Protein AF-0000000080124973 (afdb_homodimer)

Solvent-accessible surface area (backbone atoms only — not comparable to full-atom values): 34960 Å² total; per-residue (Å²): 141,75,89,73,82,77,79,80,78,80,78,78,74,68,79,72,89,61,60,47,79,43,67,54,13,38,18,32,80,72,22,31,42,44,60,36,49,63,37,54,52,50,90,71,57,39,58,49,42,56,53,18,68,73,46,59,52,83,78,16,58,47,25,19,36,25,42,26,41,36,36,40,40,48,46,96,86,68,47,76,34,29,37,33,33,34,33,9,56,41,36,68,59,31,42,63,52,48,26,51,73,66,67,41,62,48,45,54,25,38,37,40,44,46,62,51,58,33,27,38,62,22,55,83,58,47,46,52,33,38,76,85,42,82,76,70,76,48,81,52,36,41,32,36,29,35,63,70,31,45,56,51,45,40,49,48,37,46,78,52,60,61,76,77,69,54,90,86,54,71,83,68,97,62,48,54,60,39,82,39,77,46,59,90,33,59,84,54,60,48,72,57,84,87,42,56,35,26,33,30,45,21,24,44,62,90,88,35,78,25,41,24,37,36,36,62,89,93,45,39,33,38,42,35,72,60,66,67,43,73,43,67,67,40,47,35,48,68,25,36,88,54,60,31,70,43,60,32,36,36,35,49,40,49,70,82,34,91,59,33,48,58,62,29,41,50,39,37,58,46,51,63,38,93,59,36,62,30,36,29,30,38,29,61,18,63,66,80,79,52,58,80,88,51,61,64,69,64,56,64,68,70,73,53,55,78,64,55,66,69,76,35,34,98,57,63,29,66,41,44,69,57,65,139,83,83,81,80,78,80,77,88,73,81,79,74,68,79,72,90,62,60,48,78,42,66,54,15,38,18,31,81,73,24,32,43,44,59,37,48,63,36,54,52,51,91,68,55,39,57,51,44,56,53,18,68,73,47,60,52,85,77,17,56,48,25,19,34,24,44,25,42,35,36,40,40,48,46,97,87,68,46,78,34,29,38,34,35,34,34,10,55,42,36,69,60,31,42,62,53,49,25,52,72,67,69,41,62,48,45,55,26,37,38,40,42,46,62,50,57,34,27,38,62,20,56,85,58,47,47,51,32,37,75,86,40,83,76,69,75,48,78,50,36,42,30,37,28,35,62,71,31,46,56,51,45,41,49,49,37,46,79,54,60,61,77,77,68,55,89,86,53,69,84,70,97,61,48,55,61,38,82,39,78,45,60,87,31,59,86,53,59,48,71,57,83,86,42,54,36,26,32,29,46,21,24,45,61,90,88,35,78,25,42,24,37,35,35,61,87,92,46,38,34,38,43,34,71,60,68,69,44,74,43,68,67,40,48,35,48,67,24,39,88,55,59,30,72,43,59,30,37,37,36,50,40,53,67,71,64,81,57,32,43,59,58,29,43,51,41,37,58,48,50,63,38,93,66,36,59,32,28,31,29,42,30,60,15,70,64,80,81,54,55,81,89,48,60,62,68,66,57,61,68,68,66,58,56,72,59,64,53,63,79,67,31,85,65,33,44,63,42,42,74,60,66

InterPro domains:
  IPR001279 Metallo-beta-lactamase [PF12706] (82-254)
  IPR036866 Ribonuclease Z/Hydroxyacylglutathione hydrolase-like [G3DSA:3.60.15.10] (15-268)
  IPR036866 Ribonuclease Z/Hydroxyacylglutathione hydrolase-like [SSF56281] (21-257)

pLDDT: mean 71.99, std 25.57, range [18.59, 98.81]

Nearest PDB structures (foldseek):
  3qh8-assembly1_A  TM=7.943E-01  e=1.585E-16  Brucella abortus 2308
  2e7y-assembly1_A  TM=6.213E-01  e=3.300E-06  Thermotoga maritima
  1ww1-assembly1_A  TM=5.931E-01  e=1.424E-05  Thermotoga maritima MSB8
  8ewo-assembly2_B  TM=6.891E-01  e=3.383E-04  Pseudomonas aeruginosa PAO1
  1ww1-assembly1_B  TM=5.692E-01  e=1.628E-04  Thermotoga maritima MSB8

Organism: Aquilegia coerulea (NCBI:txid218851)

Sequence (646 aa):
MENGNCFESESKEKKDSSSSLLFLGTGCSSAVPNVLCLIQPSNPPCEVCTQSLSIPPEKNPNYRCNTSLLIDYRNDNGEHKYILIDVGKTFREQVLRWFTHHNIPQVDSIILTHEHADAVLGLDDIRAVQPFSPTNDIEPTQIYLTQFAMDSVAEKFPYLVQKKLKEGQEVRRVAQLDWNIIKNDFEELFVSSGLQFVPLPVMHGEDYVSLGFLFGSKSRIAYISDVSRFPSNTEHVISKTGGGQLDLLILDTLYKVSSFLLCLGCLISVLSVDTFTPIFYMLVQWYQRNNASMDRNSHNEYDLTYLSLEDAISRVYLVVVRNMENGNCFESESKEKKDSSSSLLFLGTGCSSAVPNVLCLIQPSNPPCEVCTQSLSIPPEKNPNYRCNTSLLIDYRNDNGEHKYILIDVGKTFREQVLRWFTHHNIPQVDSIILTHEHADAVLGLDDIRAVQPFSPTNDIEPTQIYLTQFAMDSVAEKFPYLVQKKLKEGQEVRRVAQLDWNIIKNDFEELFVSSGLQFVPLPVMHGEDYVSLGFLFGSKSRIAYISDVSRFPSNTEHVISKTGGGQLDLLILDTLYKVSSFLLCLGCLISVLSVDTFTPIFYMLVQWYQRNNASMDRNSHNEYDLTYLSLEDAISRVYLVVVRN

Foldseek 3Di:
DDDPPPPDDDDPPPLPLAKDKDWLFLADQCFPPNVCLVVPNDVVGQPLNVQCPVDDVLPHLSGGAQTKMWIFHQDPVSDTAIEIEFFAPCNVVSCVRPCVVSVPQAHQAYEYFAQDRRRYVRQFVNLVRHPDDPVVPDDAREYEDAPRNVVNNCVVCVVAVDPDDPPPHPPPSTHGYDYHHDDQAQVTWDDHPRWIWGWFWADAPDPDTTTWIWTDDVFTETAESGHDGHDPVSLQCQACNHVREHQAYEYEAEDPPVVVVVVVVSVCVRFVPPGHLHQYAYSYHHDDPPPPPPPSPPSPPPVLPCPPPPVCPVGHNHNPDRD/DDDPDPPDPDDPPPLPLAKDKDWLFLADQCFPPNVCLVVPNDVVGQPLNVQCPVDDVLPHLSGGAQTKMWIFHQDPVSDTAIEIEFFAPCNVVSCVRPCVVSVPQAHQAYEYFAQDRRRYVRQQVRLVRHPDDPVVPDDAREYEEAPRNVVNNCVVCVVAVDPDDPDPHPPPSTHGYDYHHDDQAQVTWDDHPRWIWGWAWADAPDPDTTTWIWTDDVFTETAESGHDGHDPVSLQCQACVHVREHQAYEYEAEDDPPCVVVVVVSVCVRVVPPPHLHQYAYSYHDDDPPPPPSPSPPSPCPVVDPPPPPPPDPRRNNHPDRD

Radius of gyration: 26.33 Å; Cα contacts (8 Å, |Δi|>4): 1347; chains: 2; bounding box: 60×75×75 Å

Secondary structure (DSSP, 8-state):
----------------SS-EEEEEE-B-TT-BS-HHHHHS--SSPPHHHHHTTTS-GGG-TT-B-B-EEEEEEE-TTS-EEEEEE---TTHHHHIIIIIHHHT-----EEE-S--SHHHHTTGGGGGGGSPP-TTS-PPPEEEEE-HHHHHHHHHH-HHHH-----TT-----S--EEEEE--S-TT--EEETTEEEEEEEEESSSS-EEEEEEE-SSS-EEEE-S-SB--HHHHHHHSTTTT---SEEEEEE-S-TTSHHHHHHHHHHHHTSTT---EEEEEE------SSS--TT-------S---HHHH-SS-EEEE---/----------------SS-EEEEEE-B-TT-BS-HHHHHS--SSPPHHHHHTTTS-GGG-TT-B-B-EEEEEEE-TTS-EEEEEE---TTHHHHIIIIIHHTT-----EEE-S--SHHHHTTGGGGGGGSPP-TTS-PPPEEEEE-HHHHHHHHHH-HHHH-----TT-----S--EEEEE--S-TT--EEETTEEEEEEEEESSSS-EEEEEEE-SSS-EEEE-S-SB--HHHHHHHSTTTT---SEEEEEE-S-TTTHHHHHHHHHHHHTSTT----EEEEE------SSS--TT-------S---TTTS-SS--EE----

Structure (mmCIF, N/CA/C/O backbone):
data_AF-0000000080124973-model_v1
#
loop_
_entity.id
_entity.type
_entity.pdbx_description
1 polymer 'Metallo-beta-lactamase domain-containing protein'
#
loop_
_atom_site.group_PDB
_atom_site.id
_atom_site.type_symbol
_atom_site.label_atom_id
_atom_site.label_alt_id
_atom_site.label_comp_id
_atom_site.label_asym_id
_atom_site.label_entity_id
_atom_site.label_seq_id
_atom_site.pdbx_PDB_ins_code
_atom_site.Cartn_x
_atom_site.Cartn_y
_atom_site.Cartn_z
_atom_site.occupancy
_atom_site.B_iso_or_equiv
_atom_site.auth_seq_id
_atom_site.auth_comp_id
_atom_site.auth_asym_id
_atom_site.auth_atom_id
_atom_site.pdbx_PDB_model_num
ATOM 1 N N . MET A 1 1 ? -28.266 -15.383 48.938 1 19.91 1 MET A N 1
ATOM 2 C CA . MET A 1 1 ? -28.969 -14.758 47.812 1 19.91 1 MET A CA 1
ATOM 3 C C . MET A 1 1 ? -28.109 -13.672 47.156 1 19.91 1 MET A C 1
ATOM 5 O O . MET A 1 1 ? -27.938 -13.664 45.938 1 19.91 1 MET A O 1
ATOM 9 N N . GLU A 1 2 ? -28.094 -12.281 47.562 1 18.59 2 GLU A N 1
ATOM 10 C CA . GLU A 1 2 ? -28.359 -11.086 46.75 1 18.59 2 GLU A CA 1
ATOM 11 C C . GLU A 1 2 ? -27.094 -10.594 46.062 1 18.59 2 GLU A C 1
ATOM 13 O O . GLU A 1 2 ? -27.141 -10.039 44.969 1 18.59 2 GLU A O 1
ATOM 18 N N . ASN A 1 3 ? -25.953 -10.344 46.656 1 22.38 3 ASN A N 1
ATOM 19 C CA . ASN A 1 3 ? -25.297 -9.047 46.531 1 22.38 3 ASN A CA 1
ATOM 20 C C . ASN A 1 3 ? -24.453 -8.984 45.25 1 22.38 3 ASN A C 1
ATOM 22 O O . ASN A 1 3 ? -23.328 -9.461 45.219 1 22.38 3 ASN A O 1
ATOM 26 N N . GLY A 1 4 ? -25.094 -9.258 44.031 1 23.28 4 GLY A N 1
ATOM 27 C CA . GLY A 1 4 ? -24.5 -9.383 42.719 1 23.28 4 GLY A CA 1
ATOM 28 C C . GLY A 1 4 ? -23.719 -8.148 42.281 1 23.28 4 GLY A C 1
ATOM 29 O O . GLY A 1 4 ? -24.312 -7.09 42.062 1 23.28 4 GLY A O 1
ATOM 30 N N . ASN A 1 5 ? -22.578 -7.789 42.812 1 24.44 5 ASN A N 1
ATOM 31 C CA . ASN A 1 5 ? -21.797 -6.57 42.625 1 24.44 5 ASN A CA 1
ATOM 32 C C . ASN A 1 5 ? -21.594 -6.27 41.125 1 24.44 5 ASN A C 1
ATOM 34 O O . ASN A 1 5 ? -21.047 -7.094 40.406 1 24.44 5 ASN A O 1
ATOM 38 N N . CYS A 1 6 ? -22.469 -5.379 40.438 1 24.09 6 CYS A N 1
ATOM 39 C CA . CYS A 1 6 ? -22.594 -4.746 39.125 1 24.09 6 CYS A CA 1
ATOM 40 C C . CYS A 1 6 ? -21.281 -4.09 38.719 1 24.09 6 CYS A C 1
ATOM 42 O O . CYS A 1 6 ? -20.844 -3.115 39.312 1 24.09 6 CYS A O 1
ATOM 44 N N . PHE A 1 7 ? -20.234 -4.754 38.344 1 25.73 7 PHE A N 1
ATOM 45 C CA . PHE A 1 7 ? -19.016 -4.156 37.812 1 25.73 7 PHE A CA 1
ATOM 46 C C . PHE A 1 7 ? -19.344 -3.127 36.75 1 25.73 7 PHE A C 1
ATOM 48 O O . PHE A 1 7 ? -20.062 -3.428 35.781 1 25.73 7 PHE A O 1
ATOM 55 N N . GLU A 1 8 ? -19.453 -1.781 37.062 1 28.48 8 GLU A N 1
ATOM 56 C CA . GLU A 1 8 ? -19.625 -0.54 36.312 1 28.48 8 GLU A CA 1
ATOM 57 C C . GLU A 1 8 ? -18.844 -0.561 35 1 28.48 8 GLU A C 1
ATOM 59 O O . GLU A 1 8 ? -17.703 -1.03 34.969 1 28.48 8 GLU A O 1
ATOM 64 N N . SER A 1 9 ? -19.469 -0.605 33.812 1 30.52 9 SER A N 1
ATOM 65 C CA . SER A 1 9 ? -19.25 -0.449 32.375 1 30.52 9 SER A CA 1
ATOM 66 C C . SER A 1 9 ? -18.25 0.675 32.094 1 30.52 9 SER A C 1
ATOM 68 O O . SER A 1 9 ? -18.359 1.767 32.656 1 30.52 9 SER A O 1
ATOM 70 N N . GLU A 1 10 ? -17 0.44 31.734 1 30.98 10 GLU A N 1
ATOM 71 C CA . GLU A 1 10 ? -15.859 1.26 31.344 1 30.98 10 GLU A CA 1
ATOM 72 C C . GLU A 1 10 ? -16.297 2.471 30.531 1 30.98 10 GLU A C 1
ATOM 74 O O . GLU A 1 10 ? -17.25 2.395 29.766 1 30.98 10 GLU A O 1
ATOM 79 N N . SER A 1 11 ? -15.883 3.775 30.938 1 29.11 11 SER A N 1
ATOM 80 C CA . SER A 1 11 ? -16.062 5.16 30.516 1 29.11 11 SER A CA 1
ATOM 81 C C . SER A 1 11 ? -15.891 5.309 29 1 29.11 11 SER A C 1
ATOM 83 O O . SER A 1 11 ? -14.906 4.828 28.438 1 29.11 11 SER A O 1
ATOM 85 N N . LYS A 1 12 ? -16.844 5.238 28.141 1 38.09 12 LYS A N 1
ATOM 86 C CA . LYS A 1 12 ? -16.922 5.926 26.859 1 38.09 12 LYS A CA 1
ATOM 87 C C . LYS A 1 12 ? -16.109 7.215 26.875 1 38.09 12 LYS A C 1
ATOM 89 O O . LYS A 1 12 ? -16.5 8.195 27.5 1 38.09 12 LYS A O 1
ATOM 94 N N . GLU A 1 13 ? -14.781 7.184 26.844 1 38.47 13 GLU A N 1
ATOM 95 C CA . GLU A 1 13 ? -13.867 8.32 26.812 1 38.47 13 GLU A CA 1
ATOM 96 C C . GLU A 1 13 ? -14.445 9.477 26.016 1 38.47 13 GLU A C 1
ATOM 98 O O . GLU A 1 13 ? -14.859 9.297 24.859 1 38.47 13 GLU A O 1
ATOM 103 N N . LYS A 1 14 ? -15.047 10.406 26.5 1 39.84 14 LYS A N 1
ATOM 104 C CA . LYS A 1 14 ? -15.516 11.688 25.969 1 39.84 14 LYS A CA 1
ATOM 105 C C . LYS A 1 14 ? -14.625 12.18 24.828 1 39.84 14 LYS A C 1
ATOM 107 O O . LYS A 1 14 ? -13.406 12.258 24.984 1 39.84 14 LYS A O 1
ATOM 112 N N . LYS A 1 15 ? -14.977 11.953 23.531 1 49.84 15 LYS A N 1
ATOM 113 C CA . LYS A 1 15 ? -14.273 12.664 22.469 1 49.84 15 LYS A CA 1
ATOM 114 C C . LYS A 1 15 ? -13.797 14.031 22.953 1 49.84 15 LYS A C 1
ATOM 116 O O . LYS A 1 15 ? -14.609 14.875 23.344 1 49.84 15 LYS A O 1
ATOM 121 N N . ASP A 1 16 ? -12.648 14.117 23.453 1 52 16 ASP A N 1
ATOM 122 C CA . ASP A 1 16 ? -11.969 15.336 23.891 1 52 16 ASP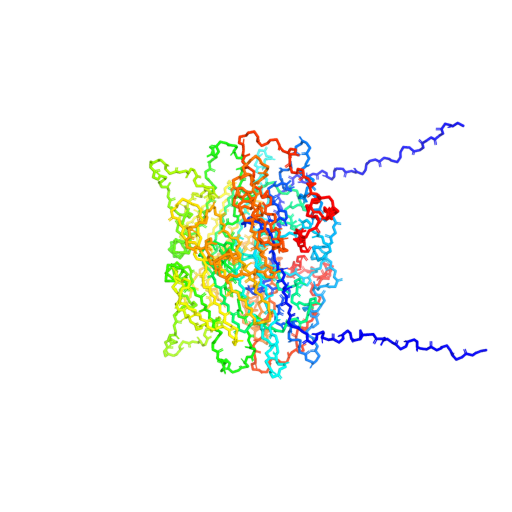 A CA 1
ATOM 123 C C . ASP A 1 16 ? -12.242 16.484 22.906 1 52 16 ASP A C 1
ATOM 125 O O . ASP A 1 16 ? -12.297 16.281 21.703 1 52 16 ASP A O 1
ATOM 129 N N . SER A 1 17 ? -13 17.641 23.234 1 64.38 17 SER A N 1
ATOM 130 C CA . SER A 1 17 ? -13.633 18.828 22.688 1 64.38 17 SER A CA 1
ATOM 131 C C . SER A 1 17 ? -12.625 19.688 21.922 1 64.38 17 SER A C 1
ATOM 133 O O . SER A 1 17 ? -12.992 20.672 21.297 1 64.38 17 SER A O 1
ATOM 135 N N . SER A 1 18 ? -11.336 19.359 21.859 1 78.44 18 SER A N 1
ATOM 136 C CA . SER A 1 18 ? -10.445 20.312 21.188 1 78.44 18 SER A CA 1
ATOM 137 C C . SER A 1 18 ? -9.867 19.719 19.906 1 78.44 18 SER A C 1
ATOM 139 O O . SER A 1 18 ? -9.977 18.516 19.672 1 78.44 18 SER A O 1
ATOM 141 N N . SER A 1 19 ? -9.359 20.594 19.031 1 83.81 19 SER A N 1
ATOM 142 C CA . SER A 1 19 ? -8.617 20.172 17.859 1 83.81 19 SER A CA 1
ATOM 143 C C . SER A 1 19 ? -7.371 19.391 18.234 1 83.81 19 SER A C 1
ATOM 145 O O . SER A 1 19 ? -6.836 19.547 19.328 1 83.81 19 SER A O 1
ATOM 147 N N . SER A 1 20 ? -6.988 18.453 17.391 1 81.38 20 SER A N 1
ATOM 148 C CA . SER A 1 20 ? -5.805 17.656 17.672 1 81.38 20 SER A CA 1
ATOM 149 C C . SER A 1 20 ? -5.074 17.281 16.391 1 81.38 20 SER A C 1
ATOM 151 O O . SER A 1 20 ? -5.629 17.422 15.289 1 81.38 20 SER A O 1
ATOM 153 N N . LEU A 1 21 ? -3.773 16.938 16.562 1 82.38 21 LEU A N 1
ATOM 154 C CA . LEU A 1 21 ? -2.941 16.422 15.484 1 82.38 21 LEU A CA 1
ATOM 155 C C . LEU A 1 21 ? -2.607 14.953 15.703 1 82.38 21 LEU A C 1
ATOM 157 O O . LEU A 1 21 ? -2.217 14.562 16.797 1 82.38 21 LEU A O 1
ATOM 161 N N . LEU A 1 22 ? -2.844 14.219 14.664 1 84.44 22 LEU A N 1
ATOM 162 C CA . LEU A 1 22 ? -2.508 12.797 14.719 1 84.44 22 LEU A CA 1
ATOM 163 C C . LEU A 1 22 ? -1.469 12.445 13.656 1 84.44 22 LEU A C 1
ATOM 165 O O . LEU A 1 22 ? -1.724 12.594 12.461 1 84.44 22 LEU A O 1
ATOM 169 N N . PHE A 1 23 ? -0.287 11.992 14.133 1 84.06 23 PHE A N 1
ATOM 170 C CA . PHE A 1 23 ? 0.708 11.484 13.195 1 84.06 23 PHE A CA 1
ATOM 171 C C . PHE A 1 23 ? 0.374 10.062 12.766 1 84.06 23 PHE A C 1
ATOM 173 O O . PHE A 1 23 ? 0.465 9.133 13.562 1 84.06 23 PHE A O 1
ATOM 180 N N . LEU A 1 24 ? 0.035 9.93 11.516 1 87.88 24 LEU A N 1
ATOM 181 C CA . LEU A 1 24 ? -0.36 8.609 11.023 1 87.88 24 LEU A CA 1
ATOM 182 C C . LEU A 1 24 ? 0.864 7.773 10.672 1 87.88 24 LEU A C 1
ATOM 184 O O . LEU A 1 24 ? 0.782 6.543 10.609 1 87.88 24 LEU A O 1
ATOM 188 N N . GLY A 1 25 ? 1.917 8.445 10.336 1 83.12 25 GLY A N 1
ATOM 189 C CA . GLY A 1 25 ? 3.213 7.844 10.062 1 83.12 25 GLY A CA 1
ATOM 190 C C . GLY A 1 25 ? 4.359 8.836 10.141 1 83.12 25 GLY A C 1
ATOM 191 O O . GLY A 1 25 ? 4.176 10.023 9.883 1 83.12 25 GLY A O 1
ATOM 192 N N . THR A 1 26 ? 5.52 8.289 10.5 1 77.5 26 THR A N 1
ATOM 193 C CA . THR A 1 26 ? 6.711 9.117 10.609 1 77.5 26 THR A CA 1
ATOM 194 C C . THR A 1 26 ? 7.918 8.422 9.984 1 77.5 26 THR A C 1
ATOM 196 O O . THR A 1 26 ? 9.062 8.727 10.32 1 77.5 26 THR A O 1
ATOM 199 N N . GLY A 1 27 ? 7.605 7.453 9.156 1 77.94 27 GLY A N 1
ATOM 200 C CA . GLY A 1 27 ? 8.672 6.703 8.5 1 77.94 27 GLY A CA 1
ATOM 201 C C . GLY A 1 27 ? 9.062 7.27 7.152 1 77.94 27 GLY A C 1
ATOM 202 O O . GLY A 1 27 ? 8.367 8.133 6.609 1 77.94 27 GLY A O 1
ATOM 203 N N . CYS A 1 28 ? 10.172 6.773 6.68 1 79.94 28 CYS A N 1
ATOM 204 C CA . CYS A 1 28 ? 10.664 7.164 5.363 1 79.94 28 CYS A CA 1
ATOM 205 C C . CYS A 1 28 ? 9.875 6.473 4.258 1 79.94 28 CYS A C 1
ATOM 207 O O . CYS A 1 28 ? 8.836 5.867 4.52 1 79.94 28 CYS A O 1
ATOM 209 N N . SER A 1 29 ? 10.336 6.664 3.004 1 83.56 29 SER A N 1
ATOM 210 C CA . SER A 1 29 ? 9.633 6.145 1.84 1 83.56 29 SER A CA 1
ATOM 211 C C . SER A 1 29 ? 9.445 4.633 1.936 1 83.56 29 SER A C 1
ATOM 213 O O . SER A 1 29 ? 8.414 4.102 1.505 1 83.56 29 SER A O 1
ATOM 215 N N . SER A 1 30 ? 10.445 3.963 2.533 1 83.62 30 SER A N 1
ATOM 216 C CA . SER A 1 30 ? 10.352 2.512 2.66 1 83.62 30 SER A CA 1
ATOM 217 C C . SER A 1 30 ? 9.648 2.111 3.951 1 83.62 30 SER A C 1
ATOM 219 O O . SER A 1 30 ? 9.438 0.924 4.207 1 83.62 30 SER A O 1
ATOM 221 N N . ALA A 1 31 ? 9.227 3.141 4.746 1 86.88 31 ALA A N 1
ATOM 222 C CA . ALA A 1 31 ? 8.656 2.885 6.062 1 86.88 31 ALA A CA 1
ATOM 223 C C . ALA A 1 31 ? 9.625 2.096 6.938 1 86.88 31 ALA A C 1
ATOM 225 O O . ALA A 1 31 ? 10.75 1.818 6.531 1 86.88 31 ALA A O 1
ATOM 226 N N . VAL A 1 32 ? 9.281 1.897 8.203 1 81.81 32 VAL A N 1
ATOM 227 C CA . VAL A 1 32 ? 10.008 1.077 9.156 1 81.81 32 VAL A CA 1
ATOM 228 C C . VAL A 1 32 ? 9.094 -0.018 9.703 1 81.81 32 VAL A C 1
ATOM 230 O O . VAL A 1 32 ? 8 0.266 10.195 1 81.81 32 VAL A O 1
ATOM 233 N N . PRO A 1 33 ? 9.5 -1.317 9.656 1 88.94 33 PRO A N 1
ATOM 234 C CA . PRO A 1 33 ? 10.797 -1.864 9.266 1 88.94 33 PRO A CA 1
ATOM 235 C C . PRO A 1 33 ? 11.023 -1.811 7.754 1 88.94 33 PRO A C 1
ATOM 237 O O . PRO A 1 33 ? 10.062 -1.832 6.98 1 88.94 33 PRO A O 1
ATOM 240 N N . ASN A 1 34 ? 12.312 -1.61 7.445 1 85.5 34 ASN A N 1
ATOM 241 C CA . ASN A 1 34 ? 12.727 -1.968 6.094 1 85.5 34 ASN A CA 1
ATOM 242 C C . ASN A 1 34 ? 12.688 -3.479 5.875 1 85.5 34 ASN A C 1
ATOM 244 O O . ASN A 1 34 ? 13.383 -4.227 6.566 1 85.5 34 ASN A O 1
ATOM 248 N N . VAL A 1 35 ? 11.922 -3.887 4.969 1 90 35 VAL A N 1
ATOM 249 C CA . VAL A 1 35 ? 11.68 -5.309 4.762 1 90 35 VAL A CA 1
ATOM 250 C C . VAL A 1 35 ? 13 -6.027 4.48 1 90 35 VAL A C 1
ATOM 252 O O . VAL A 1 35 ? 13.188 -7.172 4.895 1 90 35 VAL A O 1
ATOM 255 N N . LEU A 1 36 ? 13.906 -5.371 3.82 1 87.31 36 LEU A N 1
ATOM 256 C CA . LEU A 1 36 ? 15.188 -5.965 3.475 1 87.31 36 LEU A CA 1
ATOM 257 C C . LEU A 1 36 ? 15.953 -6.375 4.73 1 87.31 36 LEU A C 1
ATOM 259 O O . LEU A 1 36 ? 16.562 -7.445 4.766 1 87.31 36 LEU A O 1
ATOM 263 N N . CYS A 1 37 ? 15.891 -5.586 5.773 1 87.44 37 CYS A N 1
ATOM 264 C CA . CYS A 1 37 ? 16.562 -5.871 7.031 1 87.44 37 CYS A CA 1
ATOM 265 C C . CYS A 1 37 ? 16.016 -7.133 7.676 1 87.44 37 CYS A C 1
ATOM 267 O O . CYS A 1 37 ? 16.703 -7.805 8.438 1 87.44 37 CYS A O 1
ATOM 269 N N . LEU A 1 38 ? 14.828 -7.434 7.355 1 91.88 38 LEU A N 1
ATOM 270 C CA . LEU A 1 38 ? 14.172 -8.555 8.016 1 91.88 38 LEU A CA 1
ATOM 271 C C . LEU A 1 38 ? 14.336 -9.836 7.211 1 91.88 38 LEU A C 1
ATOM 273 O O . LEU A 1 38 ? 14.539 -10.914 7.781 1 91.88 38 LEU A O 1
ATOM 277 N N . ILE A 1 39 ? 14.281 -9.75 5.863 1 92.56 39 ILE A N 1
ATOM 278 C CA . ILE A 1 39 ? 14.281 -10.969 5.059 1 92.56 39 ILE A CA 1
ATOM 279 C C . ILE A 1 39 ? 15.719 -11.344 4.691 1 92.56 39 ILE A C 1
ATOM 281 O O . ILE A 1 39 ? 15.984 -12.492 4.312 1 92.56 39 ILE A O 1
ATOM 285 N N . GLN A 1 40 ? 16.609 -10.367 4.738 1 89.62 40 GLN A N 1
ATOM 286 C CA . GLN A 1 40 ? 18.062 -10.57 4.598 1 89.62 40 GLN A CA 1
ATOM 287 C C . GLN A 1 40 ? 18.828 -9.859 5.711 1 89.62 40 GLN A C 1
ATOM 289 O O . GLN A 1 40 ? 19.516 -8.867 5.461 1 89.62 40 GLN A O 1
ATOM 294 N N . PRO A 1 41 ? 18.75 -10.406 6.863 1 87.31 41 PRO A N 1
ATOM 295 C CA . PRO A 1 41 ? 19.328 -9.711 8.016 1 87.31 41 PRO A CA 1
ATOM 296 C C . PRO A 1 41 ? 20.844 -9.594 7.922 1 87.31 41 PRO A C 1
ATOM 298 O O . PRO A 1 41 ? 21.516 -10.508 7.43 1 87.31 41 PRO A O 1
ATOM 301 N N . SER A 1 42 ? 21.266 -8.422 8.312 1 83.31 42 SER A N 1
ATOM 302 C CA . SER A 1 42 ? 22.703 -8.242 8.492 1 83.31 42 SER A CA 1
ATOM 303 C C . SER A 1 42 ? 23.203 -9.008 9.711 1 83.31 42 SER A C 1
ATOM 305 O O . SER A 1 42 ? 22.422 -9.633 10.422 1 83.31 42 SER A O 1
ATOM 307 N N . ASN A 1 43 ? 24.547 -9.031 9.828 1 85.62 43 ASN A N 1
ATOM 308 C CA . ASN A 1 43 ? 25.156 -9.633 11.016 1 85.62 43 ASN A CA 1
ATOM 309 C C . ASN A 1 43 ? 26 -8.617 11.773 1 85.62 43 ASN A C 1
ATOM 311 O O . ASN A 1 43 ? 27.078 -8.234 11.32 1 85.62 43 ASN A O 1
ATOM 315 N N . PRO A 1 44 ? 25.672 -8.125 12.961 1 88.31 44 PRO A N 1
ATOM 316 C CA . PRO A 1 44 ? 24.406 -8.492 13.609 1 88.31 44 PRO A CA 1
ATOM 317 C C . PRO A 1 44 ? 23.188 -7.867 12.922 1 88.31 44 PRO A C 1
ATOM 319 O O . PRO A 1 44 ? 23.344 -6.934 12.133 1 88.31 44 PRO A O 1
ATOM 322 N N . PRO A 1 45 ? 22 -8.352 13.258 1 86.12 45 PRO A N 1
ATOM 323 C CA . PRO A 1 45 ? 20.797 -7.812 12.617 1 86.12 45 PRO A CA 1
ATOM 324 C C . PRO A 1 45 ? 20.469 -6.395 13.078 1 86.12 45 PRO A C 1
ATOM 326 O O . PRO A 1 45 ? 20.828 -6 14.188 1 86.12 45 PRO A O 1
ATOM 329 N N . CYS A 1 46 ? 19.797 -5.676 12.172 1 81.5 46 CYS A N 1
ATOM 330 C CA . CYS A 1 46 ? 19.328 -4.336 12.5 1 81.5 46 CYS A CA 1
ATOM 331 C C . CYS A 1 46 ? 18.406 -4.367 13.719 1 81.5 46 CYS A C 1
ATOM 333 O O . CYS A 1 46 ? 17.375 -5.039 13.703 1 81.5 46 CYS A O 1
ATOM 335 N N . GLU A 1 47 ? 18.703 -3.715 14.664 1 78.75 47 GLU A N 1
ATOM 336 C CA . GLU A 1 47 ? 17.984 -3.738 15.93 1 78.75 47 GLU A CA 1
ATOM 337 C C . GLU A 1 47 ? 16.594 -3.115 15.781 1 78.75 47 GLU A C 1
ATOM 339 O O . GLU A 1 47 ? 15.602 -3.664 16.266 1 78.75 47 GLU A O 1
ATOM 344 N N . VAL A 1 48 ? 16.5 -2.016 15.039 1 76.62 48 VAL A N 1
ATOM 345 C CA . VAL A 1 48 ? 15.25 -1.268 14.906 1 76.62 48 VAL A CA 1
ATOM 346 C C . VAL A 1 48 ? 14.227 -2.102 14.141 1 76.62 48 VAL A C 1
ATOM 348 O O . VAL A 1 48 ? 13.094 -2.283 14.602 1 76.62 48 VAL A O 1
ATOM 351 N N . CYS A 1 49 ? 14.656 -2.611 13.055 1 86.06 49 CYS A N 1
ATOM 352 C CA . CYS A 1 49 ? 13.734 -3.371 12.227 1 86.06 49 CYS A CA 1
ATOM 353 C C . CYS A 1 49 ? 13.336 -4.676 12.906 1 86.06 49 CYS A C 1
ATOM 355 O O . CYS A 1 49 ? 12.188 -5.113 12.797 1 86.06 49 CYS A O 1
ATOM 357 N N . THR A 1 50 ? 14.305 -5.219 13.617 1 86.62 50 THR A N 1
ATOM 358 C CA . THR A 1 50 ? 13.992 -6.445 14.344 1 86.62 50 THR A CA 1
ATOM 359 C C . THR A 1 50 ? 12.984 -6.18 15.453 1 86.62 50 THR A C 1
ATOM 361 O O . THR A 1 50 ? 12.023 -6.934 15.617 1 86.62 50 THR A O 1
ATOM 364 N N . GLN A 1 51 ? 13.125 -5.125 16.125 1 82.56 51 GLN A N 1
ATOM 365 C CA . GLN A 1 51 ? 12.258 -4.781 17.234 1 82.56 51 GLN A CA 1
ATOM 366 C C . GLN A 1 51 ? 10.883 -4.328 16.75 1 82.56 51 GLN A C 1
ATOM 368 O O . GLN A 1 51 ? 9.906 -4.383 17.5 1 82.56 51 GLN A O 1
ATOM 373 N N . SER A 1 52 ? 10.836 -3.926 15.523 1 85.75 52 SER A N 1
ATOM 374 C CA . SER A 1 52 ? 9.586 -3.402 14.977 1 85.75 52 SER A CA 1
ATOM 375 C C . SER A 1 52 ? 8.523 -4.492 14.891 1 85.75 52 SER A C 1
ATOM 377 O O . SER A 1 52 ? 7.332 -4.195 14.773 1 85.75 52 SER A O 1
ATOM 379 N N . LEU A 1 53 ? 8.945 -5.738 15 1 88.62 53 LEU A N 1
ATOM 380 C CA . LEU A 1 53 ? 7.992 -6.836 14.898 1 88.62 53 LEU A CA 1
ATOM 381 C C . LEU A 1 53 ? 7.754 -7.48 16.266 1 88.62 53 LEU A C 1
ATOM 383 O O . LEU A 1 53 ? 6.984 -8.438 16.375 1 88.62 53 LEU A O 1
ATOM 387 N N . SER A 1 54 ? 8.312 -6.965 17.312 1 86.31 54 SER A N 1
ATOM 388 C CA . SER A 1 54 ? 8.312 -7.621 18.625 1 86.31 54 SER A CA 1
ATOM 389 C C . SER A 1 54 ? 6.973 -7.445 19.328 1 86.31 54 SER A C 1
ATOM 391 O O . SER A 1 54 ? 6.578 -8.281 20.141 1 86.31 54 SER A O 1
ATOM 393 N N . ILE A 1 55 ? 6.285 -6.344 19.047 1 84.75 55 ILE A N 1
ATOM 394 C CA . ILE A 1 55 ? 4.973 -6.066 19.609 1 84.75 55 ILE A CA 1
ATOM 395 C C . ILE A 1 55 ? 4.055 -5.492 18.547 1 84.75 55 ILE A C 1
ATOM 397 O O . ILE A 1 55 ? 4.512 -5.137 17.453 1 84.75 55 ILE A O 1
ATOM 401 N N . PRO A 1 56 ? 2.803 -5.434 18.766 1 83.94 56 PRO A N 1
ATOM 402 C CA . PRO A 1 56 ? 1.879 -4.93 17.75 1 83.94 56 PRO A CA 1
ATOM 403 C C . PRO A 1 56 ? 2.223 -3.512 17.297 1 83.94 56 PRO A C 1
ATOM 405 O O . PRO A 1 56 ? 2.662 -2.689 18.109 1 83.94 56 PRO A O 1
ATOM 408 N N . PRO A 1 57 ? 1.997 -3.318 16.078 1 83.5 57 PRO A N 1
ATOM 409 C CA . PRO A 1 57 ? 2.395 -2.039 15.484 1 83.5 57 PRO A CA 1
ATOM 410 C C . PRO A 1 57 ? 1.836 -0.838 16.25 1 83.5 57 PRO A C 1
ATOM 412 O O . PRO A 1 57 ? 2.498 0.198 16.344 1 83.5 57 PRO A O 1
ATOM 415 N N . GLU A 1 58 ? 0.611 -0.953 16.781 1 76.94 58 GLU A N 1
ATOM 416 C CA . GLU A 1 58 ? -0.036 0.176 17.453 1 76.94 58 GLU A CA 1
ATOM 417 C C . GLU A 1 58 ? 0.664 0.523 18.766 1 76.94 58 GLU A C 1
ATOM 419 O O . GLU A 1 58 ? 0.471 1.612 19.297 1 76.94 58 GLU A O 1
ATOM 424 N N . LYS A 1 59 ? 1.468 -0.396 19.219 1 77.62 59 LYS A N 1
ATOM 425 C CA . LYS A 1 59 ? 2.184 -0.189 20.469 1 77.62 59 LYS A CA 1
ATOM 426 C C . LYS A 1 59 ? 3.691 -0.116 20.234 1 77.62 59 LYS A C 1
ATOM 428 O O . LYS A 1 59 ? 4.469 -0.051 21.188 1 77.62 59 LYS A O 1
ATOM 433 N N . ASN A 1 60 ? 4.09 -0.182 19.016 1 80.62 60 ASN A N 1
ATOM 434 C CA . ASN A 1 60 ? 5.504 -0.29 18.672 1 80.62 60 ASN A CA 1
ATOM 435 C C . ASN A 1 60 ? 6.031 1.007 18.062 1 80.62 60 ASN A C 1
ATOM 437 O O . ASN A 1 60 ? 5.715 1.334 16.922 1 80.62 60 ASN A O 1
ATOM 441 N N . PRO A 1 61 ? 6.789 1.714 18.734 1 72.56 61 PRO A N 1
ATOM 442 C CA . PRO A 1 61 ? 7.301 2.977 18.188 1 72.56 61 PRO A CA 1
ATOM 443 C C . PRO A 1 61 ? 8.273 2.771 17.031 1 72.56 61 PRO A C 1
ATOM 445 O O . PRO A 1 61 ? 8.57 3.717 16.297 1 72.56 61 PRO A O 1
ATOM 448 N N . ASN A 1 62 ? 8.766 1.521 16.875 1 75.88 62 ASN A N 1
ATOM 449 C CA . ASN A 1 62 ? 9.711 1.234 15.797 1 75.88 62 ASN A CA 1
ATOM 450 C C . ASN A 1 62 ? 8.992 0.796 14.523 1 75.88 62 ASN A C 1
ATOM 452 O O . ASN A 1 62 ? 9.633 0.525 13.508 1 75.88 62 ASN A O 1
ATOM 456 N N . TYR A 1 63 ? 7.746 0.703 14.609 1 85.88 63 TYR A N 1
ATOM 457 C CA . TYR A 1 63 ? 6.945 0.45 13.414 1 85.88 63 TYR A CA 1
ATOM 458 C C . TYR A 1 63 ? 6.324 1.738 12.891 1 85.88 63 TYR A C 1
ATOM 460 O O . TYR A 1 63 ? 5.402 2.283 13.5 1 85.88 63 TYR A O 1
ATOM 468 N N . ARG A 1 64 ? 6.836 2.217 11.703 1 84.25 64 ARG A N 1
ATOM 469 C CA . ARG A 1 64 ? 6.445 3.537 11.219 1 84.25 64 ARG A CA 1
ATOM 470 C C . ARG A 1 64 ? 6.027 3.479 9.758 1 84.25 64 ARG A C 1
ATOM 472 O O . ARG A 1 64 ? 6.816 3.078 8.898 1 84.25 64 ARG A O 1
ATOM 479 N N . CYS A 1 65 ? 4.832 3.891 9.531 1 90.44 65 CYS A N 1
ATOM 480 C CA . CYS A 1 65 ? 4.332 4.008 8.164 1 90.44 65 CYS A CA 1
ATOM 481 C C . CYS A 1 65 ? 4.859 5.27 7.496 1 90.44 65 CYS A C 1
ATOM 483 O O . CYS A 1 65 ? 5.656 6.004 8.086 1 90.44 65 CYS A O 1
ATOM 485 N N . ASN A 1 66 ? 4.523 5.449 6.207 1 90.75 66 ASN A N 1
ATOM 486 C CA . ASN A 1 66 ? 4.941 6.66 5.504 1 90.75 66 ASN A CA 1
ATOM 487 C C . ASN A 1 66 ? 4.465 7.918 6.227 1 90.75 66 ASN A C 1
ATOM 489 O O . ASN A 1 66 ? 3.416 7.91 6.875 1 90.75 66 ASN A O 1
ATOM 493 N N . THR A 1 67 ? 5.211 8.93 6.113 1 87.56 67 THR A N 1
ATOM 494 C CA . THR A 1 67 ? 4.914 10.203 6.758 1 87.56 67 THR A CA 1
ATOM 495 C C . THR A 1 67 ? 3.561 10.734 6.305 1 87.56 67 THR A C 1
ATOM 497 O O . THR A 1 67 ? 3.26 10.742 5.105 1 87.56 67 THR A O 1
ATOM 500 N N . SER A 1 68 ? 2.707 11.047 7.246 1 91.12 68 SER A N 1
ATOM 501 C CA . SER A 1 68 ? 1.374 11.594 7.016 1 91.12 68 SER A CA 1
ATOM 502 C C . SER A 1 68 ? 0.795 12.195 8.289 1 91.12 68 SER A C 1
ATOM 504 O O . SER A 1 68 ? 1.068 11.711 9.391 1 91.12 68 SER A O 1
ATOM 506 N N . LEU A 1 69 ? 0.029 13.289 8.141 1 89.06 69 LEU A N 1
ATOM 507 C CA . LEU A 1 69 ? -0.563 13.984 9.273 1 89.06 69 LEU A CA 1
ATOM 508 C C . LEU A 1 69 ? -2.074 14.117 9.109 1 89.06 69 LEU A C 1
ATOM 510 O O . LEU A 1 69 ? -2.553 14.453 8.023 1 89.06 69 LEU A O 1
ATOM 514 N N . LEU A 1 70 ? -2.824 13.742 10.148 1 91.25 70 LEU A N 1
ATOM 515 C CA . LEU A 1 70 ? -4.258 14 10.195 1 91.25 70 LEU A CA 1
ATOM 516 C C . LEU A 1 70 ? -4.57 15.117 11.188 1 91.25 70 LEU A C 1
ATOM 518 O O . LEU A 1 70 ? -4.199 15.039 12.359 1 91.25 70 LEU A O 1
ATOM 522 N N . ILE A 1 71 ? -5.164 16.156 10.68 1 89.31 71 ILE A N 1
ATOM 523 C CA . ILE A 1 71 ? -5.609 17.266 11.531 1 89.31 71 ILE A CA 1
ATOM 524 C C . ILE A 1 71 ? -7.078 17.062 11.898 1 89.31 71 ILE A C 1
ATOM 526 O O . ILE A 1 71 ? -7.949 17.062 11.031 1 89.31 71 ILE A O 1
ATOM 530 N N . ASP A 1 72 ? -7.324 16.766 13.125 1 89.25 72 ASP A N 1
ATOM 531 C CA . ASP A 1 72 ? -8.672 16.797 13.688 1 89.25 72 ASP A CA 1
ATOM 532 C C . ASP A 1 72 ? -9.047 18.219 14.109 1 89.25 72 ASP A C 1
ATOM 534 O O . ASP A 1 72 ? -8.688 18.672 15.195 1 89.25 72 ASP A O 1
ATOM 538 N N . TYR A 1 73 ? -9.766 18.922 13.195 1 92.12 73 TYR A N 1
ATOM 539 C CA . TYR A 1 73 ? -10.055 20.344 13.359 1 92.12 73 TYR A CA 1
ATOM 540 C C . TYR A 1 73 ? -11.469 20.562 13.883 1 92.12 73 TYR A C 1
ATOM 542 O O . TYR A 1 73 ? -12.445 20.234 13.195 1 92.12 73 TYR A O 1
ATOM 550 N N . ARG A 1 74 ? -11.578 21.062 15.055 1 89.31 74 ARG A N 1
ATOM 551 C CA . ARG A 1 74 ? -12.883 21.453 15.586 1 89.31 74 ARG A CA 1
ATOM 552 C C . ARG A 1 74 ? -13.211 22.906 15.211 1 89.31 74 ARG A C 1
ATOM 554 O O . ARG A 1 74 ? -12.57 23.844 15.695 1 89.31 74 ARG A O 1
ATOM 561 N N . ASN A 1 75 ? -14.211 23 14.422 1 89.62 75 ASN A N 1
ATOM 562 C CA . ASN A 1 75 ? -14.555 24.344 13.984 1 89.62 75 ASN A CA 1
ATOM 563 C C . ASN A 1 75 ? -15.336 25.094 15.055 1 89.62 75 ASN A C 1
ATOM 565 O O . ASN A 1 75 ? -15.531 24.594 16.156 1 89.62 75 ASN A O 1
ATOM 569 N N . ASP A 1 76 ? -15.734 26.312 14.695 1 86.69 76 ASP A N 1
ATOM 570 C CA . ASP A 1 76 ? -16.391 27.188 15.656 1 86.69 76 ASP A CA 1
ATOM 571 C C . ASP A 1 76 ? -17.75 26.656 16.078 1 86.69 76 ASP A C 1
ATOM 573 O O . ASP A 1 76 ? -18.234 26.938 17.172 1 86.69 76 ASP A O 1
ATOM 577 N N . ASN A 1 77 ? -18.344 25.797 15.258 1 91.56 77 ASN A N 1
ATOM 578 C CA . ASN A 1 77 ? -19.656 25.219 15.539 1 91.56 77 ASN A CA 1
ATOM 579 C C . ASN A 1 77 ? -19.547 23.938 16.359 1 91.56 77 ASN A C 1
ATOM 581 O O . ASN A 1 77 ? -20.547 23.297 16.656 1 91.56 77 ASN A O 1
ATOM 585 N N . GLY A 1 78 ? -18.328 23.578 16.625 1 90.31 78 GLY A N 1
ATOM 586 C CA . GLY A 1 78 ? -18.109 22.391 17.438 1 90.31 78 GLY A CA 1
ATOM 587 C C . GLY A 1 78 ? -18.016 21.125 16.609 1 90.31 78 GLY A C 1
ATOM 588 O O . GLY A 1 78 ? -17.922 20.016 17.156 1 90.31 78 GLY A O 1
ATOM 589 N N . GLU A 1 79 ? -18.047 21.312 15.359 1 93.31 79 GLU A N 1
ATOM 590 C CA . GLU A 1 79 ? -17.969 20.156 14.461 1 93.31 79 GLU A CA 1
ATOM 591 C C . GLU A 1 79 ? -16.516 19.797 14.164 1 93.31 79 GLU A C 1
ATOM 593 O O . GLU A 1 79 ? -15.672 20.688 13.977 1 93.31 79 GLU A O 1
ATOM 598 N N . HIS A 1 80 ? -16.25 18.516 14.117 1 92.81 80 HIS A N 1
ATOM 599 C CA . HIS A 1 80 ? -14.898 18.062 13.773 1 92.81 80 HIS A CA 1
ATOM 600 C C . HIS A 1 80 ? -14.766 17.844 12.273 1 92.81 80 HIS A C 1
ATOM 602 O O . HIS A 1 80 ? -15.664 17.281 11.633 1 92.81 80 HIS A O 1
ATOM 608 N N . LYS A 1 81 ? -13.703 18.375 11.766 1 94.31 81 LYS A N 1
ATOM 609 C CA . LYS A 1 81 ? -13.289 18.125 10.383 1 94.31 81 LYS A CA 1
ATOM 610 C C . LYS A 1 81 ? -11.914 17.469 10.336 1 94.31 81 LYS A C 1
ATOM 612 O O . LYS A 1 81 ? -11.016 17.844 11.078 1 94.31 81 LYS A O 1
ATOM 617 N N . TYR A 1 82 ? -11.82 16.484 9.516 1 94.38 82 TYR A N 1
ATOM 618 C CA . TYR A 1 82 ? -10.586 15.711 9.43 1 94.38 82 TYR A CA 1
ATOM 619 C C . TYR A 1 82 ? -9.852 16 8.133 1 94.38 82 TYR A C 1
ATOM 621 O O . TYR A 1 82 ? -10.305 15.617 7.055 1 94.38 82 TYR A O 1
ATOM 629 N N . ILE A 1 83 ? -8.727 16.703 8.266 1 96.44 83 ILE A N 1
ATOM 630 C CA . ILE A 1 83 ? -7.898 17.109 7.129 1 96.44 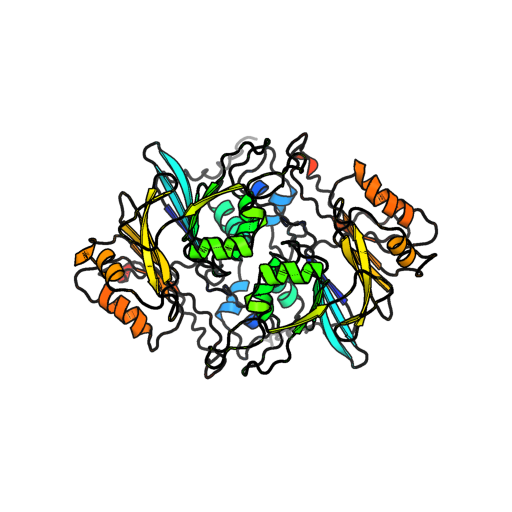83 ILE A CA 1
ATOM 631 C C . ILE A 1 83 ? -6.645 16.234 7.066 1 96.44 83 ILE A C 1
ATOM 633 O O . ILE A 1 83 ? -5.863 16.188 8.023 1 96.44 83 ILE A O 1
ATOM 637 N N . LEU A 1 84 ? -6.508 15.57 5.945 1 97.44 84 LEU A N 1
ATOM 638 C CA . LEU A 1 84 ? -5.418 14.609 5.781 1 97.44 84 LEU A CA 1
ATOM 639 C C . LEU A 1 84 ? -4.316 15.188 4.898 1 97.44 84 LEU A C 1
ATOM 641 O O . LEU A 1 84 ? -4.594 15.688 3.807 1 97.44 84 LEU A O 1
ATOM 645 N N . ILE A 1 85 ? -3.053 15.156 5.41 1 96.81 85 ILE A N 1
ATOM 646 C CA . ILE A 1 85 ? -1.917 15.578 4.598 1 96.81 85 ILE A CA 1
ATOM 647 C C . ILE A 1 85 ? -1.134 14.352 4.125 1 96.81 85 ILE A C 1
ATOM 649 O O . ILE A 1 85 ? -0.572 13.617 4.941 1 96.81 85 ILE A O 1
ATOM 653 N N . ASP A 1 86 ? -1.093 14.117 2.85 1 97.62 86 ASP A N 1
ATOM 654 C CA . ASP A 1 86 ? -0.393 13.062 2.129 1 97.62 86 ASP A CA 1
ATOM 655 C C . ASP A 1 86 ? -1.071 11.711 2.346 1 97.62 86 ASP A C 1
ATOM 657 O O . ASP A 1 86 ? -1.57 11.43 3.436 1 97.62 86 ASP A O 1
ATOM 661 N N . VAL A 1 87 ? -1.153 10.977 1.293 1 98.06 87 VAL A N 1
ATOM 662 C CA . VAL A 1 87 ? -1.748 9.648 1.224 1 98.06 87 VAL A CA 1
ATOM 663 C C . VAL A 1 87 ? -0.763 8.672 0.583 1 98.06 87 VAL A C 1
ATOM 665 O O . VAL A 1 87 ? -0.856 8.383 -0.612 1 98.06 87 VAL A O 1
ATOM 668 N N . GLY A 1 88 ? 0.122 8.18 1.389 1 96.56 88 GLY A N 1
ATOM 669 C CA . GLY A 1 88 ? 1.214 7.371 0.865 1 96.56 88 GLY A CA 1
ATOM 670 C C . GLY A 1 88 ? 0.855 5.906 0.71 1 96.56 88 GLY A C 1
ATOM 671 O O . GLY A 1 88 ? -0.313 5.531 0.836 1 96.56 88 GLY A O 1
ATOM 672 N N . LYS A 1 89 ? 1.902 5.082 0.53 1 95.25 89 LYS A N 1
ATOM 673 C CA . LYS A 1 89 ? 1.76 3.668 0.196 1 95.25 89 LYS A CA 1
ATOM 674 C C . LYS A 1 89 ? 1.214 2.877 1.38 1 95.25 89 LYS A C 1
ATOM 676 O O . LYS A 1 89 ? 0.637 1.801 1.202 1 95.25 89 LYS A O 1
ATOM 681 N N . THR A 1 90 ? 1.405 3.381 2.551 1 95.19 90 THR A N 1
ATOM 682 C CA . THR A 1 90 ? 1.014 2.645 3.748 1 95.19 90 THR A CA 1
ATOM 683 C C . THR A 1 90 ? -0.304 3.176 4.305 1 95.19 90 THR A C 1
ATOM 685 O O . THR A 1 90 ? -0.634 2.939 5.469 1 95.19 90 THR A O 1
ATOM 688 N N . PHE A 1 91 ? -1.069 3.84 3.453 1 97.06 91 PHE A N 1
ATOM 689 C CA . PHE A 1 91 ? -2.268 4.551 3.883 1 97.06 91 PHE A CA 1
ATOM 690 C C . PHE A 1 91 ? -3.27 3.59 4.516 1 97.06 91 PHE A C 1
ATOM 692 O O . PHE A 1 91 ? -3.799 3.857 5.594 1 97.06 91 PHE A O 1
ATOM 699 N N . ARG A 1 92 ? -3.58 2.498 3.873 1 96.06 92 ARG A N 1
ATOM 700 C CA . ARG A 1 92 ? -4.562 1.557 4.398 1 96.06 92 ARG A CA 1
ATOM 701 C C . ARG A 1 92 ? -4.195 1.117 5.812 1 96.06 92 ARG A C 1
ATOM 703 O O . ARG A 1 92 ? -5.051 1.089 6.703 1 96.06 92 ARG A O 1
ATOM 710 N N . GLU A 1 93 ? -2.969 0.78 5.973 1 93.5 93 GLU A N 1
ATOM 711 C CA . GLU A 1 93 ? -2.5 0.358 7.289 1 93.5 93 GLU A CA 1
ATOM 712 C C . GLU A 1 93 ? -2.654 1.478 8.312 1 93.5 93 GLU A C 1
ATOM 714 O O . GLU A 1 93 ? -2.996 1.224 9.469 1 93.5 93 GLU A O 1
ATOM 719 N N . GLN A 1 94 ? -2.365 2.686 7.922 1 92.62 94 GLN A N 1
ATOM 720 C CA . GLN A 1 94 ? -2.506 3.844 8.805 1 92.62 94 GLN A CA 1
ATOM 721 C C . GLN A 1 94 ? -3.945 3.998 9.281 1 92.62 94 GLN A C 1
ATOM 723 O O . GLN A 1 94 ? -4.188 4.281 10.453 1 92.62 94 GLN A O 1
ATOM 728 N N . VAL A 1 95 ? -4.863 3.797 8.383 1 94.88 95 VAL A N 1
ATOM 729 C CA . VAL A 1 95 ? -6.281 3.918 8.719 1 94.88 95 VAL A CA 1
ATOM 730 C C . VAL A 1 95 ? -6.68 2.811 9.688 1 94.88 95 VAL A C 1
ATOM 732 O O . VAL A 1 95 ? -7.285 3.076 10.734 1 94.88 95 VAL A O 1
ATOM 735 N N . LEU A 1 96 ? -6.293 1.575 9.422 1 93.06 96 LEU A N 1
ATOM 736 C CA . LEU A 1 96 ? -6.633 0.435 10.266 1 93.06 96 LEU A CA 1
ATOM 737 C C . LEU A 1 96 ? -6.102 0.63 11.68 1 93.06 96 LEU A C 1
ATOM 739 O O . LEU A 1 96 ? -6.785 0.298 12.656 1 93.06 96 LEU A O 1
ATOM 743 N N . ARG A 1 97 ? -4.969 1.219 11.742 1 88.56 97 ARG A N 1
ATOM 744 C CA . ARG A 1 97 ? -4.297 1.35 13.031 1 88.56 97 ARG A CA 1
ATOM 745 C C . ARG A 1 97 ? -4.82 2.557 13.805 1 88.56 97 ARG A C 1
ATOM 747 O O . ARG A 1 97 ? -5.25 2.43 14.953 1 88.56 97 ARG A O 1
ATOM 754 N N . TRP A 1 98 ? -4.883 3.688 13.133 1 88.88 98 TRP A N 1
ATOM 755 C CA . TRP A 1 98 ? -5.035 4.922 13.891 1 88.88 98 TRP A CA 1
ATOM 756 C C . TRP A 1 98 ? -6.477 5.422 13.844 1 88.88 98 TRP A C 1
ATOM 758 O O . TRP A 1 98 ? -6.988 5.957 14.828 1 88.88 98 TRP A O 1
ATOM 768 N N . PHE A 1 99 ? -7.156 5.297 12.672 1 93.31 99 PHE A N 1
ATOM 769 C CA . PHE A 1 99 ? -8.539 5.766 12.609 1 93.31 99 PHE A CA 1
ATOM 770 C C . PHE A 1 99 ? -9.43 4.961 13.539 1 93.31 99 PHE A C 1
ATOM 772 O O . PHE A 1 99 ? -10.273 5.523 14.242 1 93.31 99 PHE A O 1
ATOM 779 N N . THR A 1 100 ? -9.219 3.629 13.516 1 90.12 100 THR A N 1
ATOM 780 C CA . THR A 1 100 ? -10.016 2.773 14.383 1 90.12 100 THR A CA 1
ATOM 781 C C . THR A 1 100 ? -9.719 3.072 15.852 1 90.12 100 THR A C 1
ATOM 783 O O . THR A 1 100 ? -10.633 3.16 16.672 1 90.12 100 THR A O 1
ATOM 786 N N . HIS A 1 101 ? -8.5 3.303 16.219 1 83.75 101 HIS A N 1
ATOM 787 C CA . HIS A 1 101 ? -8.07 3.537 17.594 1 83.75 101 HIS A CA 1
ATOM 788 C C . HIS A 1 101 ? -8.586 4.875 18.109 1 83.75 101 HIS A C 1
ATOM 790 O O . HIS A 1 101 ? -8.969 4.984 19.281 1 83.75 101 HIS A O 1
ATOM 796 N N . HIS A 1 102 ? -8.641 5.852 17.25 1 84.12 102 HIS A N 1
ATOM 797 C CA . HIS A 1 102 ? -8.992 7.203 17.672 1 84.12 102 HIS A CA 1
ATOM 798 C C . HIS A 1 102 ? -10.406 7.566 17.234 1 84.12 102 HIS A C 1
ATOM 800 O O . HIS A 1 102 ? -10.812 8.727 17.344 1 84.12 102 HIS A O 1
ATOM 806 N N . ASN A 1 103 ? -11.133 6.613 16.734 1 89.62 103 ASN A N 1
ATOM 807 C CA . ASN A 1 103 ? -12.523 6.777 16.312 1 89.62 103 ASN A CA 1
ATOM 808 C C . ASN A 1 103 ? -12.68 7.902 15.297 1 89.62 103 ASN A C 1
ATOM 810 O O . ASN A 1 103 ? -13.547 8.766 15.438 1 89.62 103 ASN A O 1
ATOM 814 N N . ILE A 1 104 ? -11.781 7.938 14.336 1 92.06 104 ILE A N 1
ATOM 815 C CA . ILE A 1 104 ? -11.875 8.859 13.211 1 92.06 104 ILE A CA 1
ATOM 816 C C . ILE A 1 104 ? -12.828 8.297 12.156 1 92.06 104 ILE A C 1
ATOM 818 O O . ILE A 1 104 ? -12.57 7.242 11.578 1 92.06 104 ILE A O 1
ATOM 822 N N . PRO A 1 105 ? -13.867 8.969 11.805 1 93.69 105 PRO A N 1
ATOM 823 C CA . PRO A 1 105 ? -14.922 8.344 11 1 93.69 105 PRO A CA 1
ATOM 824 C C . PRO A 1 105 ? -14.711 8.531 9.5 1 93.69 105 PRO A C 1
ATOM 826 O O . PRO A 1 105 ? -15.305 7.805 8.695 1 93.69 105 PRO A O 1
ATOM 829 N N . GLN A 1 106 ? -13.922 9.57 9.133 1 94.25 106 GLN A N 1
ATOM 830 C CA . GLN A 1 106 ? -13.797 9.906 7.719 1 94.25 106 GLN A CA 1
ATOM 831 C C . GLN A 1 106 ? -12.695 10.945 7.496 1 94.25 106 GLN A C 1
ATOM 833 O O . GLN A 1 106 ? -12.094 11.422 8.453 1 94.25 106 GLN A O 1
ATOM 838 N N . VAL A 1 107 ? -12.453 11.211 6.266 1 96.06 107 VAL A N 1
ATOM 839 C CA . VAL A 1 107 ? -11.594 12.312 5.844 1 96.06 107 VAL A CA 1
ATOM 840 C C . VAL A 1 107 ? -12.422 13.352 5.09 1 96.06 107 VAL A C 1
ATOM 842 O O . VAL A 1 107 ? -13.148 13.016 4.152 1 96.06 107 VAL A O 1
ATOM 845 N N . ASP A 1 108 ? -12.273 14.555 5.512 1 95.5 108 ASP A N 1
ATOM 846 C CA . ASP A 1 108 ? -13.086 15.609 4.926 1 95.5 108 ASP A CA 1
ATOM 847 C C . ASP A 1 108 ? -12.344 16.312 3.793 1 95.5 108 ASP A C 1
ATOM 849 O O . ASP A 1 108 ? -12.969 16.859 2.875 1 95.5 108 ASP A O 1
ATOM 853 N N . SER A 1 109 ? -11.086 16.375 3.867 1 97.56 109 SER A N 1
ATOM 854 C CA . SER A 1 109 ? -10.281 16.953 2.799 1 97.56 109 SER A CA 1
ATOM 855 C C . SER A 1 109 ? -8.852 16.422 2.842 1 97.56 109 SER A C 1
ATOM 857 O O . SER A 1 109 ? -8.406 15.891 3.861 1 97.56 109 SER A O 1
ATOM 859 N N . ILE A 1 110 ? -8.195 16.547 1.677 1 98.44 110 ILE A N 1
ATOM 860 C CA . ILE A 1 110 ? -6.84 16.031 1.521 1 98.44 110 ILE A CA 1
ATOM 861 C C . ILE A 1 110 ? -5.922 17.109 0.972 1 98.44 110 ILE A C 1
ATOM 863 O O . ILE A 1 110 ? -6.32 17.891 0.097 1 98.44 110 ILE A O 1
ATOM 867 N N . ILE A 1 111 ? -4.719 17.234 1.527 1 98.75 111 ILE A N 1
ATOM 868 C CA . ILE A 1 111 ? -3.668 18.094 1.007 1 98.75 111 ILE A CA 1
ATOM 869 C C . ILE A 1 111 ? -2.432 17.266 0.667 1 98.75 111 ILE A C 1
ATOM 871 O O . ILE A 1 111 ? -1.959 16.484 1.49 1 98.75 111 ILE A O 1
ATOM 875 N N . LEU A 1 112 ? -1.949 17.406 -0.568 1 98.75 112 LEU A N 1
ATOM 876 C CA . LEU A 1 112 ? -0.739 16.703 -0.968 1 98.75 112 LEU A CA 1
ATOM 877 C C . LEU A 1 112 ? 0.457 17.641 -1.01 1 98.75 112 LEU A C 1
ATOM 879 O O . LEU A 1 112 ? 0.379 18.719 -1.598 1 98.75 112 LEU A O 1
ATOM 883 N N . THR A 1 113 ? 1.547 17.188 -0.398 1 97.81 113 THR A N 1
ATOM 884 C CA . THR A 1 113 ? 2.768 17.984 -0.379 1 97.81 113 THR A CA 1
ATOM 885 C C . THR A 1 113 ? 3.488 17.891 -1.721 1 97.81 113 THR A C 1
ATOM 887 O O . THR A 1 113 ? 4.027 18.891 -2.205 1 97.81 113 THR A O 1
ATOM 890 N N . HIS A 1 114 ? 3.594 16.703 -2.24 1 97.12 114 HIS A N 1
ATOM 891 C CA . HIS A 1 114 ? 4.273 16.438 -3.502 1 97.12 114 HIS A CA 1
ATOM 892 C C . HIS A 1 114 ? 3.842 15.102 -4.086 1 97.12 114 HIS A C 1
ATOM 894 O O . HIS A 1 114 ? 2.92 14.461 -3.57 1 97.12 114 HIS A O 1
ATOM 900 N N . GLU A 1 115 ? 4.43 14.648 -5.207 1 95.94 115 GLU A N 1
ATOM 901 C CA . GLU A 1 115 ? 3.83 13.57 -5.984 1 95.94 115 GLU A CA 1
ATOM 902 C C . GLU A 1 115 ? 4.594 12.266 -5.789 1 95.94 115 GLU A C 1
ATOM 904 O O . GLU A 1 115 ? 4.297 11.258 -6.441 1 95.94 115 GLU A O 1
ATOM 909 N N . HIS A 1 116 ? 5.555 12.203 -4.875 1 93.38 116 HIS A N 1
ATOM 910 C CA . HIS A 1 116 ? 6.305 10.969 -4.688 1 93.38 116 HIS A CA 1
ATOM 911 C C . HIS A 1 116 ? 5.398 9.844 -4.191 1 93.38 116 HIS A C 1
ATOM 913 O O . HIS A 1 116 ? 4.324 10.109 -3.645 1 93.38 116 HIS A O 1
ATOM 919 N N . ALA A 1 117 ? 5.879 8.641 -4.34 1 93.25 117 ALA A N 1
ATOM 920 C CA . ALA A 1 117 ? 5.121 7.43 -4.047 1 93.25 117 ALA A CA 1
ATOM 921 C C . ALA A 1 117 ? 4.648 7.41 -2.598 1 93.25 117 ALA A C 1
ATOM 923 O O . ALA A 1 117 ? 3.498 7.07 -2.316 1 93.25 117 ALA A O 1
ATOM 924 N N . ASP A 1 118 ? 5.531 7.801 -1.721 1 92.88 118 ASP A N 1
ATOM 925 C CA . ASP A 1 118 ? 5.219 7.715 -0.297 1 92.88 118 ASP A CA 1
ATOM 926 C C . ASP A 1 118 ? 4.277 8.836 0.13 1 92.88 118 ASP A C 1
ATOM 928 O O . ASP A 1 118 ? 3.846 8.891 1.284 1 92.88 118 ASP A O 1
ATOM 932 N N . ALA A 1 119 ? 3.832 9.672 -0.806 1 96.56 119 ALA A N 1
ATOM 933 C CA . ALA A 1 119 ? 2.875 10.727 -0.496 1 96.56 119 ALA A CA 1
ATOM 934 C C . ALA A 1 119 ? 1.575 10.539 -1.271 1 96.56 119 ALA A C 1
ATOM 936 O O . ALA A 1 119 ? 0.551 11.141 -0.936 1 96.56 119 ALA A O 1
ATOM 937 N N . VAL A 1 120 ? 1.593 9.648 -2.334 1 97.5 120 VAL A N 1
ATOM 938 C CA . VAL A 1 120 ? 0.394 9.719 -3.162 1 97.5 120 VAL A CA 1
ATOM 939 C C . VAL A 1 120 ? -0.091 8.312 -3.494 1 97.5 120 VAL A C 1
ATOM 941 O O . VAL A 1 120 ? -1.236 8.125 -3.912 1 97.5 120 VAL A O 1
ATOM 944 N N . LEU A 1 121 ? 0.638 7.266 -3.35 1 96.5 121 LEU A N 1
ATOM 945 C CA . LEU A 1 121 ? 0.296 5.977 -3.941 1 96.5 121 LEU A CA 1
ATOM 946 C C . LEU A 1 121 ? -0.804 5.285 -3.143 1 96.5 121 LEU A C 1
ATOM 948 O O . LEU A 1 121 ? -1.319 4.246 -3.561 1 96.5 121 LEU A O 1
ATOM 952 N N . GLY A 1 122 ? -1.216 5.883 -2.084 1 97 122 GLY A N 1
ATOM 953 C CA . GLY A 1 122 ? -2.354 5.363 -1.34 1 97 122 GLY A CA 1
ATOM 954 C C . GLY A 1 122 ? -3.678 5.949 -1.794 1 97 122 GLY A C 1
ATOM 955 O O . GLY A 1 122 ? -4.734 5.566 -1.287 1 97 122 GLY A O 1
ATOM 956 N N . LEU A 1 123 ? -3.73 6.738 -2.809 1 96.5 123 LEU A N 1
ATOM 957 C CA . LEU A 1 123 ? -4.914 7.48 -3.23 1 96.5 123 LEU A CA 1
ATOM 958 C C . LEU A 1 123 ? -6.016 6.535 -3.695 1 96.5 123 LEU A C 1
ATOM 960 O O . LEU A 1 123 ? -7.199 6.848 -3.578 1 96.5 123 LEU A O 1
ATOM 964 N N . ASP A 1 124 ? -5.648 5.406 -4.168 1 93.19 124 ASP A N 1
ATOM 965 C CA . ASP A 1 124 ? -6.633 4.43 -4.613 1 93.19 124 ASP A CA 1
ATOM 966 C C . ASP A 1 124 ? -7.543 4 -3.465 1 93.19 124 ASP A C 1
ATOM 968 O O . ASP A 1 124 ? -8.695 3.613 -3.686 1 93.19 124 ASP A O 1
ATOM 972 N N . ASP A 1 125 ? -7.094 4.156 -2.262 1 93.69 125 ASP A N 1
ATOM 973 C CA . ASP A 1 125 ? -7.809 3.627 -1.104 1 93.69 125 ASP A CA 1
ATOM 974 C C . ASP A 1 125 ? -8.609 4.723 -0.405 1 93.69 125 ASP A C 1
ATOM 976 O O . ASP A 1 125 ? -9.281 4.465 0.594 1 93.69 125 ASP A O 1
ATOM 980 N N . ILE A 1 126 ? -8.625 5.891 -0.918 1 93.75 126 ILE A N 1
ATOM 981 C CA . ILE A 1 126 ? -9.242 7.023 -0.236 1 93.75 126 ILE A CA 1
ATOM 982 C C . ILE A 1 126 ? -10.758 6.828 -0.174 1 93.75 126 ILE A C 1
ATOM 984 O O . ILE A 1 126 ? -11.422 7.348 0.728 1 93.75 126 ILE A O 1
ATOM 988 N N . ARG A 1 127 ? -11.297 6.094 -1.103 1 88.31 127 ARG A N 1
ATOM 989 C CA . ARG A 1 127 ? -12.742 5.867 -1.144 1 88.31 127 ARG A CA 1
ATOM 990 C C . ARG A 1 127 ? -13.242 5.324 0.188 1 88.31 127 ARG A C 1
ATOM 992 O O . ARG A 1 127 ? -14.352 5.652 0.617 1 88.31 127 ARG A O 1
ATOM 999 N N . ALA A 1 128 ? -12.438 4.625 0.808 1 88.38 128 ALA A N 1
ATOM 1000 C CA . ALA A 1 128 ? -12.836 3.92 2.023 1 88.38 128 ALA A CA 1
ATOM 1001 C C . ALA A 1 128 ? -13 4.887 3.189 1 88.38 128 ALA A C 1
ATOM 1003 O O . ALA A 1 128 ? -13.586 4.539 4.219 1 88.38 128 ALA A O 1
ATOM 1004 N N . VAL A 1 129 ? -12.492 6.07 3.066 1 93.25 129 VAL A N 1
ATOM 1005 C CA . VAL A 1 129 ? -12.539 6.992 4.195 1 93.25 129 VAL A CA 1
ATOM 1006 C C . VAL A 1 129 ? -13.344 8.234 3.818 1 93.25 129 VAL A C 1
ATOM 1008 O O . VAL A 1 129 ? -13.312 9.242 4.531 1 93.25 129 VAL A O 1
ATOM 1011 N N . GLN A 1 130 ? -13.945 8.117 2.643 1 88.12 130 GLN A N 1
ATOM 1012 C CA . GLN A 1 130 ? -14.836 9.211 2.254 1 88.12 130 GLN A CA 1
ATOM 1013 C C . GLN A 1 130 ? -16.203 9.062 2.908 1 88.12 130 GLN A C 1
ATOM 1015 O O . GLN A 1 130 ? -16.562 7.973 3.363 1 88.12 130 GLN A O 1
ATOM 1020 N N . PRO A 1 131 ? -16.875 10.273 3.016 1 77.44 131 PRO A N 1
ATOM 1021 C CA . PRO A 1 131 ? -18.219 10.156 3.564 1 77.44 131 PRO A CA 1
ATOM 1022 C C . PRO A 1 131 ? -19.094 9.18 2.785 1 77.44 131 PRO A C 1
ATOM 1024 O O . PRO A 1 131 ? -18.984 9.094 1.558 1 77.44 131 PRO A O 1
ATOM 1027 N N . PHE A 1 132 ? -19.672 8.266 3.488 1 62.22 132 PHE A N 1
ATOM 1028 C CA . PHE A 1 132 ? -20.484 7.219 2.881 1 62.22 132 PHE A CA 1
ATOM 1029 C C . PHE A 1 132 ? -21.781 7.785 2.33 1 62.22 132 PHE A C 1
ATOM 1031 O O . PHE A 1 132 ? -22.406 8.648 2.955 1 62.22 132 PHE A O 1
ATOM 1038 N N . SER A 1 133 ? -22.016 7.543 1.046 1 61.81 133 SER A N 1
ATOM 1039 C CA . SER A 1 133 ? -23.359 7.754 0.51 1 61.81 133 SER A CA 1
ATOM 1040 C C . SER A 1 133 ? -23.844 6.527 -0.258 1 61.81 133 SER A C 1
ATOM 1042 O O . SER A 1 133 ? -23.188 6.074 -1.194 1 61.81 133 SER A O 1
ATOM 1044 N N . PRO A 1 134 ? -24.922 5.891 0.254 1 56.19 134 PRO A N 1
ATOM 1045 C CA . PRO A 1 134 ? -25.453 4.727 -0.454 1 56.19 134 PRO A CA 1
ATOM 1046 C C . PRO A 1 134 ? -25.766 5.02 -1.919 1 56.19 134 PRO A C 1
ATOM 1048 O O . PRO A 1 134 ? -25.781 4.105 -2.744 1 56.19 134 PRO A O 1
ATOM 1051 N N . THR A 1 135 ? -26.031 6.258 -2.197 1 56.25 135 THR A N 1
ATOM 1052 C CA . THR A 1 135 ? -26.453 6.637 -3.543 1 56.25 135 THR A CA 1
ATOM 1053 C C . THR A 1 135 ? -25.312 7.297 -4.305 1 56.25 135 THR A C 1
ATOM 1055 O O . THR A 1 135 ? -25.484 7.75 -5.438 1 56.25 135 THR A O 1
ATOM 1058 N N . ASN A 1 136 ? -24.078 7.141 -3.812 1 57.25 136 ASN A N 1
ATOM 1059 C CA . ASN A 1 136 ? -22.938 7.832 -4.395 1 57.25 136 ASN A CA 1
ATOM 1060 C C . ASN A 1 136 ? -23.234 9.305 -4.645 1 57.25 136 ASN A C 1
ATOM 1062 O O . ASN A 1 136 ? -22.672 9.914 -5.555 1 57.25 136 ASN A O 1
ATOM 1066 N N . ASP A 1 137 ? -24.203 9.758 -4.055 1 62.47 137 ASP A N 1
ATOM 1067 C CA . ASP A 1 137 ? -24.578 11.172 -4.133 1 62.47 137 ASP A CA 1
ATOM 1068 C C . ASP A 1 137 ? -23.828 11.992 -3.092 1 62.47 137 ASP A C 1
ATOM 1070 O O . ASP A 1 137 ? -24.438 12.648 -2.246 1 62.47 137 ASP A O 1
ATOM 1074 N N . ILE A 1 138 ? -22.531 11.648 -2.977 1 66.19 138 ILE A N 1
ATOM 1075 C CA . ILE A 1 138 ? -21.766 12.43 -2.01 1 66.19 138 ILE A CA 1
ATOM 1076 C C . ILE A 1 138 ? -20.984 13.516 -2.732 1 66.19 138 ILE A C 1
ATOM 1078 O O . ILE A 1 138 ? -20.641 13.359 -3.91 1 66.19 138 ILE A O 1
ATOM 1082 N N . GLU A 1 139 ? -20.859 14.57 -2.053 1 79.81 139 GLU A N 1
ATOM 1083 C CA . GLU A 1 139 ? -19.938 15.602 -2.549 1 79.81 139 GLU A CA 1
ATOM 1084 C C . GLU A 1 139 ? -18.516 15.078 -2.623 1 79.81 139 GLU A C 1
ATOM 1086 O O . GLU A 1 139 ? -18.047 14.406 -1.704 1 79.81 139 GLU A O 1
ATOM 1091 N N . PRO A 1 140 ? -17.922 15.273 -3.736 1 89.06 140 PRO A N 1
ATOM 1092 C CA . PRO A 1 140 ? -16.531 14.828 -3.857 1 89.06 140 PRO A CA 1
ATOM 1093 C C . PRO A 1 140 ? -15.625 15.422 -2.773 1 89.06 140 PRO A C 1
ATOM 1095 O O . PRO A 1 140 ? -15.836 16.547 -2.34 1 89.06 140 PRO A O 1
ATOM 1098 N N . THR A 1 141 ? -14.734 14.633 -2.273 1 93.38 141 THR A N 1
ATOM 1099 C CA . THR A 1 141 ? -13.766 15.07 -1.273 1 93.38 141 THR A CA 1
ATOM 1100 C C . THR A 1 141 ? -12.773 16.062 -1.881 1 93.38 141 THR A C 1
ATOM 1102 O O . THR A 1 141 ? -12.18 15.781 -2.928 1 93.38 141 THR A O 1
ATOM 1105 N N . GLN A 1 142 ? -12.594 17.219 -1.23 1 96.31 142 GLN A N 1
ATOM 1106 C CA . GLN A 1 142 ? -11.641 18.203 -1.712 1 96.31 142 GLN A CA 1
ATOM 1107 C C . GLN A 1 142 ? -10.203 17.719 -1.534 1 96.31 142 GLN A C 1
ATOM 1109 O O . GLN A 1 142 ? -9.852 17.172 -0.487 1 96.31 142 GLN A O 1
ATOM 1114 N N . ILE A 1 143 ? -9.469 17.844 -2.586 1 98.06 143 ILE A N 1
ATOM 1115 C CA . ILE A 1 143 ? -8.047 17.516 -2.541 1 98.06 143 ILE A CA 1
ATOM 1116 C C . ILE A 1 143 ? -7.234 18.672 -3.135 1 98.06 143 ILE A C 1
ATOM 1118 O O . ILE A 1 143 ? -7.598 19.219 -4.172 1 98.06 143 ILE A O 1
ATOM 1122 N N . TYR A 1 144 ? -6.191 19.109 -2.453 1 98.81 144 TYR A N 1
ATOM 1123 C CA . TYR A 1 144 ? -5.367 20.25 -2.82 1 98.81 144 TYR A CA 1
ATOM 1124 C C . TYR A 1 144 ? -3.945 19.812 -3.154 1 98.81 144 TYR A C 1
ATOM 1126 O O . TYR A 1 144 ? -3.336 19.047 -2.41 1 98.81 144 TYR A O 1
ATOM 1134 N N . LEU A 1 145 ? -3.426 20.25 -4.238 1 98.69 145 LEU A N 1
ATOM 1135 C CA . LEU A 1 145 ? -2.078 19.906 -4.688 1 98.69 145 LEU A CA 1
ATOM 1136 C C . LEU A 1 145 ? -1.593 20.906 -5.73 1 98.69 145 LEU A C 1
ATOM 1138 O O . LEU A 1 145 ? -2.387 21.688 -6.273 1 98.69 145 LEU A O 1
ATOM 1142 N N . THR A 1 146 ? -0.333 20.953 -5.973 1 98.38 146 THR A N 1
ATOM 1143 C CA . THR A 1 146 ? 0.225 21.812 -7.008 1 98.38 146 THR A CA 1
ATOM 1144 C C . THR A 1 146 ? -0.083 21.266 -8.398 1 98.38 146 THR A C 1
ATOM 1146 O O . THR A 1 146 ? -0.455 20.094 -8.539 1 98.38 146 THR A O 1
ATOM 1149 N N . GLN A 1 147 ? 0.098 22.109 -9.367 1 97.94 147 GLN A N 1
ATOM 1150 C CA . GLN A 1 147 ? -0.095 21.656 -10.742 1 97.94 147 GLN A CA 1
ATOM 1151 C C . GLN A 1 147 ? 0.887 20.531 -11.094 1 97.94 147 GLN A C 1
ATOM 1153 O O . GLN A 1 147 ? 0.523 19.578 -11.773 1 97.94 147 GLN A O 1
ATOM 1158 N N . PHE A 1 148 ? 2.062 20.719 -10.648 1 96.75 148 PHE A N 1
ATOM 1159 C CA . PHE A 1 148 ? 3.086 19.719 -10.906 1 96.75 148 PHE A CA 1
ATOM 1160 C C . PHE A 1 148 ? 2.67 18.359 -10.336 1 96.75 148 PHE A C 1
ATOM 1162 O O . PHE A 1 148 ? 2.758 17.344 -11.023 1 96.75 148 PHE A O 1
ATOM 1169 N N . ALA A 1 149 ? 2.221 18.344 -9.133 1 97.38 149 ALA A N 1
ATOM 1170 C CA . ALA A 1 149 ? 1.749 17.125 -8.508 1 97.38 149 ALA A CA 1
ATOM 1171 C C . ALA A 1 149 ? 0.516 16.578 -9.227 1 97.38 149 ALA A C 1
ATOM 1173 O O . ALA A 1 149 ? 0.373 15.359 -9.398 1 97.38 149 ALA A O 1
ATOM 1174 N N . MET A 1 150 ? -0.342 17.422 -9.656 1 97.88 150 MET A N 1
ATOM 1175 C CA . MET A 1 150 ? -1.561 17.031 -10.359 1 97.88 150 MET A CA 1
ATOM 1176 C C . MET A 1 150 ? -1.229 16.297 -11.648 1 97.88 150 MET A C 1
ATOM 1178 O O . MET A 1 150 ? -1.839 15.266 -11.953 1 97.88 150 MET A O 1
ATOM 1182 N N . ASP A 1 151 ? -0.291 16.812 -12.359 1 96.81 151 ASP A N 1
ATOM 1183 C CA . ASP A 1 151 ? 0.108 16.172 -13.609 1 96.81 151 ASP A CA 1
ATOM 1184 C C . ASP A 1 151 ? 0.603 14.75 -13.375 1 96.81 151 ASP A C 1
ATOM 1186 O O . ASP A 1 151 ? 0.257 13.836 -14.125 1 96.81 151 ASP A O 1
ATOM 1190 N N . SER A 1 152 ? 1.361 14.633 -12.383 1 95.81 152 SER A N 1
ATOM 1191 C CA . SER A 1 152 ? 1.88 13.312 -12.031 1 95.81 152 SER A CA 1
ATOM 1192 C C . SER A 1 152 ? 0.763 12.383 -11.562 1 95.81 152 SER A C 1
ATOM 1194 O O . SER A 1 152 ? 0.688 11.227 -11.984 1 95.81 152 SER A O 1
ATOM 1196 N N . VAL A 1 153 ? -0.085 12.859 -10.727 1 96.75 153 VAL A N 1
ATOM 1197 C CA . VAL A 1 153 ? -1.186 12.07 -10.18 1 96.75 153 VAL A CA 1
ATOM 1198 C C . VAL A 1 153 ? -2.125 11.656 -11.312 1 96.75 153 VAL A C 1
ATOM 1200 O O . VAL A 1 153 ? -2.615 10.523 -11.328 1 96.75 153 VAL A O 1
ATOM 1203 N N . ALA A 1 154 ? -2.344 12.5 -12.242 1 95.62 154 ALA A N 1
ATOM 1204 C CA . ALA A 1 154 ? -3.225 12.203 -13.367 1 95.62 154 ALA A CA 1
ATOM 1205 C C . ALA A 1 154 ? -2.674 11.055 -14.211 1 95.62 154 ALA A C 1
ATOM 1207 O O . ALA A 1 154 ? -3.438 10.266 -14.766 1 95.62 154 ALA A O 1
ATOM 1208 N N . GLU A 1 155 ? -1.432 11.055 -14.273 1 93.38 155 GLU A N 1
ATOM 1209 C CA . GLU A 1 155 ? -0.79 9.961 -15 1 93.38 155 GLU A CA 1
ATOM 1210 C C . GLU A 1 155 ? -0.89 8.648 -14.227 1 93.38 155 GLU A C 1
ATOM 1212 O O . GLU A 1 155 ? -1.238 7.613 -14.797 1 93.38 155 GLU A O 1
ATOM 1217 N N . LYS A 1 156 ? -0.678 8.734 -12.992 1 92.94 156 LYS A N 1
ATOM 1218 C CA . LYS A 1 156 ? -0.635 7.543 -12.148 1 92.94 156 LYS A CA 1
ATOM 1219 C C . LYS A 1 156 ? -2.033 6.973 -11.93 1 92.94 156 LYS A C 1
ATOM 1221 O O . LYS A 1 156 ? -2.205 5.754 -11.828 1 92.94 156 LYS A O 1
ATOM 1226 N N . PHE A 1 157 ? -2.979 7.918 -11.797 1 93.81 157 PHE A N 1
ATOM 1227 C CA . PHE A 1 157 ? -4.348 7.531 -11.477 1 93.81 157 PHE A CA 1
ATOM 1228 C C . PHE A 1 157 ? -5.332 8.172 -12.445 1 93.81 157 PHE A C 1
ATOM 1230 O O . PHE A 1 157 ? -6.219 8.922 -12.031 1 93.81 157 PHE A O 1
ATOM 1237 N N . PRO A 1 158 ? -5.293 7.773 -13.641 1 90.12 158 PRO A N 1
ATOM 1238 C CA . PRO A 1 158 ? -6.203 8.414 -14.594 1 90.12 158 PRO A CA 1
ATOM 1239 C C . PRO A 1 158 ? -7.672 8.195 -14.242 1 90.12 158 PRO A C 1
ATOM 1241 O O . PRO A 1 158 ? -8.508 9.078 -14.484 1 90.12 158 PRO A O 1
ATOM 1244 N N . TYR A 1 159 ? -8.023 7.117 -13.656 1 85.81 159 TYR A N 1
ATOM 1245 C CA . TYR A 1 159 ? -9.406 6.777 -13.344 1 85.81 159 TYR A CA 1
ATOM 1246 C C . TYR A 1 159 ? -9.938 7.633 -12.195 1 85.81 159 TYR A C 1
ATOM 1248 O O . TYR A 1 159 ? -11.148 7.738 -12 1 85.81 159 TYR A O 1
ATOM 1256 N N . LEU A 1 160 ? -9.07 8.211 -11.398 1 90.62 160 LEU A N 1
ATOM 1257 C CA . LEU A 1 160 ? -9.492 9.078 -10.305 1 90.62 160 LEU A CA 1
ATOM 1258 C C . LEU A 1 160 ? -9.742 10.5 -10.797 1 90.62 160 LEU A C 1
ATOM 1260 O O . LEU A 1 160 ? -10.453 11.273 -10.148 1 90.62 160 LEU A O 1
ATOM 1264 N N . VAL A 1 161 ? -9.117 10.828 -11.828 1 89.31 161 VAL A N 1
ATOM 1265 C CA . VAL A 1 161 ? -9.172 12.203 -12.32 1 89.31 161 VAL A CA 1
ATOM 1266 C C . VAL A 1 161 ? -10.281 12.336 -13.359 1 89.31 161 VAL A C 1
ATOM 1268 O O . VAL A 1 161 ? -10.883 13.398 -13.5 1 89.31 161 VAL A O 1
ATOM 1271 N N . GLN A 1 162 ? -10.555 11.305 -14.125 1 73 162 GLN A N 1
ATOM 1272 C CA . GLN A 1 162 ? -11.539 11.359 -15.203 1 73 162 GLN A CA 1
ATOM 1273 C C . GLN A 1 162 ? -12.945 11.562 -14.648 1 73 162 GLN A C 1
ATOM 1275 O O . GLN A 1 162 ? -13.352 10.891 -13.703 1 73 162 GLN A O 1
ATOM 1280 N N . LYS A 1 163 ? -13.562 12.773 -14.719 1 62.19 163 LYS A N 1
ATOM 1281 C CA . LYS A 1 163 ? -14.875 13.18 -14.227 1 62.19 163 LYS A CA 1
ATOM 1282 C C . LYS A 1 163 ? -15.984 12.375 -14.898 1 62.19 163 LYS A C 1
ATOM 1284 O O . LYS A 1 163 ? -17.016 12.094 -14.289 1 62.19 163 LYS A O 1
ATOM 1289 N N . LYS A 1 164 ? -16.141 12.414 -16.281 1 54.25 164 LYS A N 1
ATOM 1290 C CA . LYS A 1 164 ? -17.375 12.203 -17.016 1 54.25 164 LYS A CA 1
ATOM 1291 C C . LYS A 1 164 ? -17.703 10.719 -17.141 1 54.25 164 LYS A C 1
ATOM 1293 O O . LYS A 1 164 ? -16.875 9.93 -17.578 1 54.25 164 LYS A O 1
ATOM 1298 N N . LEU A 1 165 ? -18.484 10.289 -16.266 1 50.66 165 LEU A N 1
ATOM 1299 C CA . LEU A 1 165 ? -19.078 8.984 -16.562 1 50.66 165 LEU A CA 1
ATOM 1300 C C . LEU A 1 165 ? -19.609 8.938 -17.984 1 50.66 165 LEU A C 1
ATOM 1302 O O . LEU A 1 165 ? -20.281 9.867 -18.438 1 50.66 165 LEU A O 1
ATOM 1306 N N . LYS A 1 166 ? -18.922 8.375 -18.766 1 46.25 166 LYS A N 1
ATOM 1307 C CA . LYS A 1 166 ? -19.625 8.219 -20.031 1 46.25 166 LYS A CA 1
ATOM 1308 C C . LYS A 1 166 ? -21.047 7.703 -19.797 1 46.25 166 LYS A C 1
ATOM 1310 O O . LYS A 1 166 ? -21.312 7.02 -18.812 1 46.25 166 LYS A O 1
ATOM 1315 N N . GLU A 1 167 ? -21.969 8.25 -20.562 1 43.91 167 GLU A N 1
ATOM 1316 C CA . GLU A 1 167 ? -23.344 7.746 -20.625 1 43.91 167 GLU A CA 1
ATOM 1317 C C . GLU A 1 167 ? -23.359 6.219 -20.672 1 43.91 167 GLU A C 1
ATOM 1319 O O . GLU A 1 167 ? -22.688 5.605 -21.5 1 43.91 167 GLU A O 1
ATOM 1324 N N . GLY A 1 168 ? -23.969 5.527 -19.609 1 46.12 168 GLY A N 1
ATOM 1325 C CA . GLY A 1 168 ? -24.188 4.086 -19.562 1 46.12 168 GLY A CA 1
ATOM 1326 C C . GLY A 1 168 ? -23.156 3.354 -18.734 1 46.12 168 GLY A C 1
ATOM 1327 O O . GLY A 1 168 ? -23.219 2.131 -18.594 1 46.12 168 GLY A O 1
ATOM 1328 N N . GLN A 1 169 ? -22.094 4.07 -18.578 1 47.72 169 GLN A N 1
ATOM 1329 C CA . GLN A 1 169 ? -21.031 3.371 -17.844 1 47.72 169 GLN A CA 1
ATOM 1330 C C . GLN A 1 169 ? -21.391 3.207 -16.375 1 47.72 169 GLN A C 1
ATOM 1332 O O . GLN A 1 169 ? -22.062 4.066 -15.797 1 47.72 169 GLN A O 1
ATOM 1337 N N . GLU A 1 170 ? -21.344 2.039 -15.969 1 47.62 170 GLU A N 1
ATOM 1338 C CA . GLU A 1 170 ? -21.609 1.68 -14.578 1 47.62 170 GLU A CA 1
ATOM 1339 C C . GLU A 1 170 ? -20.812 2.562 -13.617 1 47.62 170 GLU A C 1
ATOM 1341 O O . GLU A 1 170 ? -19.734 3.043 -13.961 1 47.62 170 GLU A O 1
ATOM 1346 N N . VAL A 1 171 ? -21.594 3.141 -12.68 1 45.75 171 VAL A N 1
ATOM 1347 C CA . VAL A 1 171 ? -21.047 3.945 -11.594 1 45.75 171 VAL A CA 1
ATOM 1348 C C . VAL A 1 171 ? -19.703 3.35 -11.141 1 45.75 171 VAL A C 1
ATOM 1350 O O . VAL A 1 171 ? -19.656 2.184 -10.742 1 45.75 171 VAL A O 1
ATOM 1353 N N . ARG A 1 172 ? -18.688 3.949 -11.664 1 53.97 172 ARG A N 1
ATOM 1354 C CA . ARG A 1 172 ? -17.375 3.488 -11.234 1 53.97 172 ARG A CA 1
ATOM 1355 C C . ARG A 1 172 ? -17.219 3.619 -9.719 1 53.97 172 ARG A C 1
ATOM 1357 O O . ARG A 1 172 ? -17.531 4.664 -9.148 1 53.97 172 ARG A O 1
ATOM 1364 N N . ARG A 1 173 ? -17.016 2.498 -9.07 1 61.25 173 ARG A N 1
ATOM 1365 C CA . ARG A 1 173 ? -16.812 2.414 -7.625 1 61.25 173 ARG A CA 1
ATOM 1366 C C . ARG A 1 173 ? -15.414 2.895 -7.242 1 61.25 173 ARG A C 1
ATOM 1368 O O . ARG A 1 173 ? -14.609 2.121 -6.723 1 61.25 173 ARG A O 1
ATOM 1375 N N . VAL A 1 174 ? -15.156 4.301 -7.809 1 67.38 174 VAL A N 1
ATOM 1376 C CA . VAL A 1 174 ? -13.875 4.902 -7.465 1 67.38 174 VAL A CA 1
ATOM 1377 C C . VAL A 1 174 ? -14.094 6.137 -6.594 1 67.38 174 VAL A C 1
ATOM 1379 O O . VAL A 1 174 ? -15.219 6.637 -6.488 1 67.38 174 VAL A O 1
ATOM 1382 N N . ALA A 1 175 ? -13.055 6.562 -5.922 1 80.38 175 ALA A N 1
ATOM 1383 C CA . ALA A 1 175 ? -13.117 7.746 -5.066 1 80.38 175 ALA A CA 1
ATOM 1384 C C . ALA A 1 175 ? -13.539 8.977 -5.863 1 80.38 175 ALA A C 1
ATOM 1386 O O . ALA A 1 175 ? -13.109 9.164 -7.004 1 80.38 175 ALA A O 1
ATOM 1387 N N . GLN A 1 176 ? -14.406 9.695 -5.375 1 84.5 176 GLN A N 1
ATOM 1388 C CA . GLN A 1 176 ? -14.805 10.977 -5.949 1 84.5 176 GLN A CA 1
ATOM 1389 C C . GLN A 1 176 ? -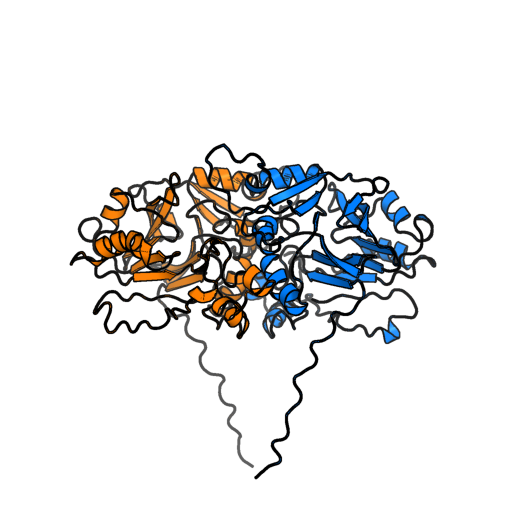14.023 12.133 -5.324 1 84.5 176 GLN A C 1
ATOM 1391 O O . GLN A 1 176 ? -14.234 12.469 -4.156 1 84.5 176 GLN A O 1
ATOM 1396 N N . LEU A 1 177 ? -13.195 12.742 -6.207 1 92.31 177 LEU A N 1
ATOM 1397 C CA . LEU A 1 177 ? -12.305 13.781 -5.695 1 92.31 177 LEU A CA 1
ATOM 1398 C C . LEU A 1 177 ? -12.508 15.094 -6.449 1 92.31 177 LEU A C 1
ATOM 1400 O O . LEU A 1 177 ? -12.758 15.086 -7.656 1 92.31 177 LEU A O 1
ATOM 1404 N N . ASP A 1 178 ? -12.562 16.141 -5.68 1 94.5 178 ASP A N 1
ATOM 1405 C CA . ASP A 1 178 ? -12.555 17.5 -6.23 1 94.5 178 ASP A CA 1
ATOM 1406 C C . ASP A 1 178 ? -11.156 18.109 -6.176 1 94.5 178 ASP A C 1
ATOM 1408 O O . ASP A 1 178 ? -10.727 18.578 -5.125 1 94.5 178 ASP A O 1
ATOM 1412 N N . TRP A 1 179 ? -10.539 18.141 -7.309 1 97.06 179 TRP A N 1
ATOM 1413 C CA . TRP A 1 179 ? -9.133 18.516 -7.398 1 97.06 179 TRP A CA 1
ATOM 1414 C C . TRP A 1 179 ? -8.969 20.031 -7.402 1 97.06 179 TRP A C 1
ATOM 1416 O O . TRP A 1 179 ? -9.516 20.719 -8.273 1 97.06 179 TRP A O 1
ATOM 1426 N N . ASN A 1 180 ? -8.242 20.578 -6.457 1 98.19 180 ASN A N 1
ATOM 1427 C CA . ASN A 1 180 ? -7.969 22 -6.32 1 98.19 180 ASN A CA 1
ATOM 1428 C C . ASN A 1 180 ? -6.48 22.312 -6.438 1 98.19 180 ASN A C 1
ATOM 1430 O O . ASN A 1 180 ? -5.68 21.828 -5.629 1 98.19 180 ASN A O 1
ATOM 1434 N N . ILE A 1 181 ? -6.156 23.172 -7.402 1 98.5 181 ILE A N 1
ATOM 1435 C CA . ILE A 1 181 ? -4.754 23.484 -7.645 1 98.5 181 ILE A CA 1
ATOM 1436 C C . ILE A 1 181 ? -4.312 24.625 -6.734 1 98.5 181 ILE A C 1
ATOM 1438 O O . ILE A 1 181 ? -4.953 25.672 -6.691 1 98.5 181 ILE A O 1
ATOM 1442 N N . ILE A 1 182 ? -3.244 24.359 -6.035 1 98.38 182 ILE A N 1
ATOM 1443 C CA . ILE A 1 182 ? -2.67 25.406 -5.203 1 98.38 182 ILE A CA 1
ATOM 1444 C C . ILE A 1 182 ? -1.295 25.797 -5.738 1 98.38 182 ILE A C 1
ATOM 1446 O O . ILE A 1 182 ? -0.657 25.031 -6.453 1 98.38 182 ILE A O 1
ATOM 1450 N N . LYS A 1 183 ? -0.821 26.969 -5.328 1 97.19 183 LYS A N 1
ATOM 1451 C CA . LYS A 1 183 ? 0.433 27.516 -5.852 1 97.19 183 LYS A CA 1
ATOM 1452 C C . LYS A 1 183 ? 1.567 27.328 -4.848 1 97.19 183 LYS A C 1
ATOM 1454 O O . LYS A 1 183 ? 1.327 27.25 -3.643 1 97.19 183 LYS A O 1
ATOM 1459 N N . ASN A 1 184 ? 2.756 27.266 -5.402 1 94.81 184 ASN A N 1
ATOM 1460 C CA . ASN A 1 184 ? 3.961 27.281 -4.582 1 94.81 184 ASN A CA 1
ATOM 1461 C C . ASN A 1 184 ? 4.312 28.688 -4.105 1 94.81 184 ASN A C 1
ATOM 1463 O O . ASN A 1 184 ? 5.371 29.219 -4.449 1 94.81 184 ASN A O 1
ATOM 1467 N N . ASP A 1 185 ? 3.381 29.25 -3.43 1 95.88 185 ASP A N 1
ATOM 1468 C CA . ASP A 1 185 ? 3.516 30.641 -2.99 1 95.88 185 ASP A CA 1
ATOM 1469 C C . ASP A 1 185 ? 2.863 30.844 -1.626 1 95.88 185 ASP A C 1
ATOM 1471 O O . ASP A 1 185 ? 1.664 30.625 -1.463 1 95.88 185 ASP A O 1
ATOM 1475 N N . PHE A 1 186 ? 3.672 31.359 -0.691 1 94.69 186 PHE A N 1
ATOM 1476 C CA . PHE A 1 186 ? 3.182 31.531 0.672 1 94.69 186 PHE A CA 1
ATOM 1477 C C . PHE A 1 186 ? 2.152 32.656 0.749 1 94.69 186 PHE A C 1
ATOM 1479 O O . PHE A 1 186 ? 1.439 32.781 1.747 1 94.69 186 PHE A O 1
ATOM 1486 N N . GLU A 1 187 ? 2.074 33.438 -0.276 1 95.38 187 GLU A N 1
ATOM 1487 C CA . GLU A 1 187 ? 1.114 34.531 -0.292 1 95.38 187 GLU A CA 1
ATOM 1488 C C . GLU A 1 187 ? -0.256 34.062 -0.772 1 95.38 187 GLU A C 1
ATOM 1490 O O . GLU A 1 187 ? -1.249 34.781 -0.63 1 95.38 187 GLU A O 1
ATOM 1495 N N . GLU A 1 188 ? -0.31 32.906 -1.323 1 96.69 188 GLU A N 1
ATOM 1496 C CA . GLU A 1 188 ? -1.564 32.344 -1.826 1 96.69 188 GLU A CA 1
ATOM 1497 C C . GLU A 1 188 ? -2.135 31.312 -0.863 1 96.69 188 GLU A C 1
ATOM 1499 O O . GLU A 1 188 ? -1.991 30.094 -1.084 1 96.69 188 GLU A O 1
ATOM 1504 N N . LEU A 1 189 ? -2.863 31.812 0.057 1 96.88 189 LEU A N 1
ATOM 1505 C CA . LEU A 1 189 ? -3.465 30.969 1.074 1 96.88 189 LEU A CA 1
ATOM 1506 C C . LEU A 1 189 ? -4.668 30.203 0.51 1 96.88 189 LEU A C 1
ATOM 1508 O O . LEU A 1 189 ? -5.227 30.609 -0.513 1 96.88 189 LEU A O 1
ATOM 1512 N N . PHE A 1 190 ? -5.066 29.109 1.113 1 98.19 190 PHE A N 1
ATOM 1513 C CA . PHE A 1 190 ? -6.273 28.359 0.77 1 98.19 190 PHE A CA 1
ATOM 1514 C C . PHE A 1 190 ? -6.945 27.812 2.021 1 98.19 190 PHE A C 1
ATOM 1516 O O . PHE A 1 190 ? -6.344 27.797 3.098 1 98.19 190 PHE A O 1
ATOM 1523 N N . VAL A 1 191 ? -8.211 27.5 1.834 1 97.81 191 VAL A N 1
ATOM 1524 C CA . VAL A 1 191 ? -8.984 26.984 2.957 1 97.81 191 VAL A CA 1
ATOM 1525 C C . VAL A 1 191 ? -9.391 25.547 2.686 1 97.81 191 VAL A C 1
ATOM 1527 O O . VAL A 1 191 ? -9.898 25.219 1.607 1 97.81 191 VAL A O 1
ATOM 1530 N N . SER A 1 192 ? -9.031 24.688 3.596 1 97.19 192 SER A N 1
ATOM 1531 C CA . SER A 1 192 ? -9.438 23.281 3.559 1 97.19 192 SER A CA 1
ATOM 1532 C C . SER A 1 192 ? -10.289 22.922 4.773 1 97.19 192 SER A C 1
ATOM 1534 O O . SER A 1 192 ? -9.82 22.984 5.91 1 97.19 192 SER A O 1
ATOM 1536 N N . SER A 1 193 ? -11.547 22.594 4.52 1 95.38 193 SER A N 1
ATOM 1537 C CA . SER A 1 193 ? -12.492 22.203 5.559 1 95.38 193 SER A CA 1
ATOM 1538 C C . SER A 1 193 ? -12.555 23.25 6.668 1 95.38 193 SER A C 1
ATOM 1540 O O . SER A 1 193 ? -12.586 22.906 7.852 1 95.38 193 SER A O 1
ATOM 1542 N N . GLY A 1 194 ? -12.445 24.484 6.277 1 95.25 194 GLY A N 1
ATOM 1543 C CA . GLY A 1 194 ? -12.656 25.594 7.199 1 95.25 194 GLY A CA 1
ATOM 1544 C C . GLY A 1 194 ? -11.375 26.062 7.852 1 95.25 194 GLY A C 1
ATOM 1545 O O . GLY A 1 194 ? -11.367 27.094 8.547 1 95.25 194 GLY A O 1
ATOM 1546 N N . LEU A 1 195 ? -10.289 25.391 7.598 1 95.88 195 LEU A N 1
ATOM 1547 C CA . LEU A 1 195 ? -9 25.781 8.164 1 95.88 195 LEU A CA 1
ATOM 1548 C C . LEU A 1 195 ? -8.102 26.406 7.098 1 95.88 195 LEU A C 1
ATOM 1550 O O . LEU A 1 195 ? -7.973 25.859 5.996 1 95.88 195 LEU A O 1
ATOM 1554 N N . GLN A 1 196 ? -7.52 27.516 7.414 1 96.75 196 GLN A N 1
ATOM 1555 C CA . GLN A 1 196 ? -6.664 28.219 6.465 1 96.75 196 GLN A CA 1
ATOM 1556 C C . GLN A 1 196 ? -5.254 27.625 6.461 1 96.75 196 GLN A C 1
ATOM 1558 O O . GLN A 1 196 ? -4.688 27.344 7.52 1 96.75 196 GLN A O 1
ATOM 1563 N N . PHE A 1 197 ? -4.691 27.531 5.254 1 97.75 197 PHE A N 1
ATOM 1564 C CA . PHE A 1 197 ? -3.336 27.016 5.078 1 97.75 197 PHE A CA 1
ATOM 1565 C C . PHE A 1 197 ? -2.49 28 4.273 1 97.75 197 PHE A C 1
ATOM 1567 O O . PHE A 1 197 ? -2.979 28.609 3.32 1 97.75 197 PHE A O 1
ATOM 1574 N N . VAL A 1 198 ? -1.259 28.094 4.68 1 97.38 198 VAL A N 1
ATOM 1575 C CA . VAL A 1 198 ? -0.231 28.797 3.932 1 97.38 198 VAL A CA 1
ATOM 1576 C C . VAL A 1 198 ? 0.785 27.812 3.371 1 97.38 198 VAL A C 1
ATOM 1578 O O . VAL A 1 198 ? 1.47 27.109 4.129 1 97.38 198 VAL A O 1
ATOM 1581 N N . PRO A 1 199 ? 0.823 27.734 2.006 1 98.31 199 PRO A N 1
ATOM 1582 C CA . PRO A 1 199 ? 1.854 26.859 1.449 1 98.31 199 PRO A CA 1
ATOM 1583 C C . PRO A 1 199 ? 3.27 27.344 1.751 1 98.31 199 PRO A C 1
ATOM 1585 O O . PRO A 1 199 ? 3.527 28.562 1.732 1 98.31 199 PRO A O 1
ATOM 1588 N N . LEU A 1 200 ? 4.137 26.438 2.107 1 96 200 LEU A N 1
ATOM 1589 C CA . LEU A 1 200 ? 5.547 26.703 2.363 1 96 200 LEU A CA 1
ATOM 1590 C C . LEU A 1 200 ? 6.434 25.938 1.398 1 96 200 LEU A C 1
ATOM 1592 O O . LEU A 1 200 ? 6.773 24.781 1.658 1 96 200 LEU A O 1
ATOM 1596 N N . PRO A 1 201 ? 6.805 26.594 0.273 1 96.88 201 PRO A N 1
ATOM 1597 C CA . PRO A 1 201 ? 7.699 25.891 -0.645 1 96.88 201 PRO A CA 1
ATOM 1598 C C . PRO A 1 201 ? 9.055 25.562 -0.017 1 96.88 201 PRO A C 1
ATOM 1600 O O . PRO A 1 201 ? 9.648 26.422 0.648 1 96.88 201 PRO A O 1
ATOM 1603 N N . VAL A 1 202 ? 9.5 24.312 -0.181 1 91.19 202 VAL A N 1
ATOM 1604 C CA . VAL A 1 202 ? 10.812 23.875 0.289 1 91.19 202 VAL A CA 1
ATOM 1605 C C . VAL A 1 202 ? 11.484 23.016 -0.777 1 91.19 202 VAL A C 1
ATOM 1607 O O . VAL A 1 202 ? 10.812 22.438 -1.628 1 91.19 202 VAL A O 1
ATOM 1610 N N . MET A 1 203 ? 12.789 22.969 -0.693 1 87.38 203 MET A N 1
ATOM 1611 C CA . MET A 1 203 ? 13.516 22.109 -1.617 1 87.38 203 MET A CA 1
ATOM 1612 C C . MET A 1 203 ? 13.508 20.672 -1.131 1 87.38 203 MET A C 1
ATOM 1614 O O . MET A 1 203 ? 13.68 20.406 0.061 1 87.38 203 MET A O 1
ATOM 1618 N N . HIS A 1 204 ? 13.195 19.75 -1.984 1 87.06 204 HIS A N 1
ATOM 1619 C CA . HIS A 1 204 ? 13.266 18.312 -1.768 1 87.06 204 HIS A CA 1
ATOM 1620 C C . HIS A 1 204 ? 14.211 17.656 -2.77 1 87.06 204 HIS A C 1
ATOM 1622 O O . HIS A 1 204 ? 13.773 17.172 -3.816 1 87.06 204 HIS A O 1
ATOM 1628 N N . GLY A 1 205 ? 15.367 17.531 -2.402 1 76.81 205 GLY A N 1
ATOM 1629 C CA . GLY A 1 205 ? 16.438 17.234 -3.338 1 76.81 205 GLY A CA 1
ATOM 1630 C C . GLY A 1 205 ? 17.062 18.469 -3.955 1 76.81 205 GLY A C 1
ATOM 1631 O O . GLY A 1 205 ? 17.078 19.531 -3.336 1 76.81 205 GLY A O 1
ATOM 1632 N N . GLU A 1 206 ? 17.641 18.359 -5.125 1 77.94 206 GLU A N 1
ATOM 1633 C CA . GLU A 1 206 ? 18.391 19.469 -5.715 1 77.94 206 GLU A CA 1
ATOM 1634 C C . GLU A 1 206 ? 17.469 20.375 -6.52 1 77.94 206 GLU A C 1
ATOM 1636 O O . GLU A 1 206 ? 17.562 21.609 -6.418 1 77.94 206 GLU A O 1
ATOM 1641 N N . ASP A 1 207 ? 16.625 19.797 -7.199 1 83.56 207 ASP A N 1
ATOM 1642 C CA . ASP A 1 207 ? 15.922 20.641 -8.164 1 83.56 207 ASP A CA 1
ATOM 1643 C C . ASP A 1 207 ? 14.414 20.406 -8.086 1 83.56 207 ASP A C 1
ATOM 1645 O O . ASP A 1 207 ? 13.719 20.453 -9.102 1 83.56 207 ASP A O 1
ATOM 1649 N N . TYR A 1 208 ? 14 20.125 -6.867 1 88.06 208 TYR A N 1
ATOM 1650 C CA . TYR A 1 208 ? 12.586 19.797 -6.738 1 88.06 208 TYR A CA 1
ATOM 1651 C C . TYR A 1 208 ? 11.961 20.531 -5.547 1 88.06 208 TYR A C 1
ATOM 1653 O O . TYR A 1 208 ? 12.539 20.562 -4.461 1 88.06 208 TYR A O 1
ATOM 1661 N N . VAL A 1 209 ? 10.836 21.219 -5.852 1 92.94 209 VAL A N 1
ATOM 1662 C CA . VAL A 1 209 ? 10.148 21.953 -4.793 1 92.94 209 VAL A CA 1
ATOM 1663 C C . VAL A 1 209 ? 8.953 21.141 -4.289 1 92.94 209 VAL A C 1
ATOM 1665 O O . VAL A 1 209 ? 8.109 20.719 -5.082 1 92.94 209 VAL A O 1
ATOM 1668 N N . SER A 1 210 ? 8.914 20.812 -3.057 1 94.56 210 SER A N 1
ATOM 1669 C CA . SER A 1 210 ? 7.742 20.266 -2.371 1 94.56 210 SER A CA 1
ATOM 1670 C C . SER A 1 210 ? 7.109 21.312 -1.46 1 94.56 210 SER A C 1
ATOM 1672 O O . SER A 1 210 ? 7.652 22.406 -1.284 1 94.56 210 SER A O 1
ATOM 1674 N N . LEU A 1 211 ? 5.941 21 -0.924 1 97.5 211 LEU A N 1
ATOM 1675 C CA . LEU A 1 211 ? 5.266 21.969 -0.077 1 97.5 211 LEU A CA 1
ATOM 1676 C C . LEU A 1 211 ? 5.195 21.484 1.365 1 97.5 211 LEU A C 1
ATOM 1678 O O . LEU A 1 211 ? 4.906 20.312 1.613 1 97.5 211 LEU A O 1
ATOM 1682 N N . GLY A 1 212 ? 5.586 22.359 2.291 1 95.75 212 GLY A N 1
ATOM 1683 C CA . GLY A 1 212 ? 5.055 22.328 3.645 1 95.75 212 GLY A CA 1
ATOM 1684 C C . GLY A 1 212 ? 3.848 23.219 3.834 1 95.75 212 GLY A C 1
ATOM 1685 O O . GLY A 1 212 ? 3.398 23.875 2.889 1 95.75 212 GLY A O 1
ATOM 1686 N N . PHE A 1 213 ? 3.346 23.266 5.133 1 96.31 213 PHE A N 1
ATOM 1687 C CA . PHE A 1 213 ? 2.154 24.078 5.352 1 96.31 213 PHE A CA 1
ATOM 1688 C C . PHE A 1 213 ? 2.193 24.734 6.727 1 96.31 213 PHE A C 1
ATOM 1690 O O . PHE A 1 213 ? 2.615 24.125 7.707 1 96.31 213 PHE A O 1
ATOM 1697 N N . LEU A 1 214 ? 1.844 25.953 6.695 1 93.31 214 LEU A N 1
ATOM 1698 C CA . LEU A 1 214 ? 1.562 26.688 7.914 1 93.31 214 LEU A CA 1
ATOM 1699 C C . LEU A 1 214 ? 0.059 26.797 8.156 1 93.31 214 LEU A C 1
ATOM 1701 O O . LEU A 1 214 ? -0.7 27.109 7.242 1 93.31 214 LEU A O 1
ATOM 1705 N N . PHE A 1 215 ? -0.41 26.391 9.383 1 92.56 215 PHE A N 1
ATOM 1706 C CA . PHE A 1 215 ? -1.841 26.438 9.664 1 92.56 215 PHE A CA 1
ATOM 1707 C C . PHE A 1 215 ? -2.094 26.625 11.148 1 92.56 215 PHE A C 1
ATOM 1709 O O . PHE A 1 215 ? -1.163 26.578 11.961 1 92.56 215 PHE A O 1
ATOM 1716 N N . GLY A 1 216 ? -3.375 26.938 11.406 1 87.44 216 GLY A N 1
ATOM 1717 C CA . GLY A 1 216 ? -3.816 27.109 12.781 1 87.44 216 GLY A CA 1
ATOM 1718 C C . GLY A 1 216 ? -4.535 28.438 13.008 1 87.44 216 GLY A C 1
ATOM 1719 O O . GLY A 1 216 ? -4.23 29.422 12.352 1 87.44 216 GLY A O 1
ATOM 1720 N N . SER A 1 217 ? -5.484 28.391 13.867 1 78.88 217 SER A N 1
ATOM 1721 C CA . SER A 1 217 ? -6.207 29.594 14.25 1 78.88 217 SER A CA 1
ATOM 1722 C C . SER A 1 217 ? -5.762 30.094 15.617 1 78.88 217 SER A C 1
ATOM 1724 O O . SER A 1 217 ? -5.359 31.25 15.758 1 78.88 217 SER A O 1
ATOM 1726 N N . LYS A 1 218 ? -5.688 29.25 16.516 1 75.44 218 LYS A N 1
ATOM 1727 C CA . LYS A 1 218 ? -5.27 29.594 17.875 1 75.44 218 LYS A CA 1
ATOM 1728 C C . LYS A 1 218 ? -3.783 29.312 18.078 1 75.44 218 LYS A C 1
ATOM 1730 O O . LYS A 1 218 ? -3.15 29.938 18.953 1 75.44 218 LYS A O 1
ATOM 1735 N N . SER A 1 219 ? -3.287 28.422 17.297 1 75.38 219 SER A N 1
ATOM 1736 C CA . SER A 1 219 ? -1.872 28.078 17.297 1 75.38 219 SER A CA 1
ATOM 1737 C C . SER A 1 219 ? -1.296 28.125 15.883 1 75.38 219 SER A C 1
ATOM 1739 O O . SER A 1 219 ? -1.991 27.828 14.914 1 75.38 219 SER A O 1
ATOM 1741 N N . ARG A 1 220 ? -0.081 28.578 15.906 1 82.81 220 ARG A N 1
ATOM 1742 C CA . ARG A 1 220 ? 0.626 28.641 14.633 1 82.81 220 ARG A CA 1
ATOM 1743 C C . ARG A 1 220 ? 1.534 27.438 14.445 1 82.81 220 ARG A C 1
ATOM 1745 O O . ARG A 1 220 ? 2.545 27.297 15.133 1 82.81 220 ARG A O 1
ATOM 1752 N N . ILE A 1 221 ? 1.19 26.578 13.469 1 82.94 221 ILE A N 1
ATOM 1753 C CA . ILE A 1 221 ? 1.88 25.297 13.312 1 82.94 221 ILE A CA 1
ATOM 1754 C C . ILE A 1 221 ? 2.473 25.203 11.906 1 82.94 221 ILE A C 1
ATOM 1756 O O . ILE A 1 221 ? 1.779 25.438 10.914 1 82.94 221 ILE A O 1
ATOM 1760 N N . ALA A 1 222 ? 3.734 24.922 11.812 1 86.31 222 ALA A N 1
ATOM 1761 C CA . ALA A 1 222 ? 4.379 24.641 10.531 1 86.31 222 ALA A CA 1
ATOM 1762 C C . ALA A 1 222 ? 4.691 23.156 10.383 1 86.31 222 ALA A C 1
ATOM 1764 O O . ALA A 1 222 ? 5.297 22.547 11.273 1 86.31 222 ALA A O 1
ATOM 1765 N N . TYR A 1 223 ? 4.203 22.578 9.32 1 87.62 223 TYR A N 1
ATOM 1766 C CA . TYR A 1 223 ? 4.43 21.172 8.992 1 87.62 223 TYR A CA 1
ATOM 1767 C C . TYR A 1 223 ? 5.258 21.047 7.719 1 87.62 223 TYR A C 1
ATOM 1769 O O . TYR A 1 223 ? 4.797 21.391 6.629 1 87.62 223 TYR A O 1
ATOM 1777 N N . ILE A 1 224 ? 6.477 20.562 7.875 1 87.31 224 ILE A N 1
ATOM 1778 C CA . ILE A 1 224 ? 7.395 20.375 6.762 1 87.31 224 ILE A CA 1
ATOM 1779 C C . ILE A 1 224 ? 7.973 18.953 6.805 1 87.31 224 ILE A C 1
ATOM 1781 O O . ILE A 1 224 ? 8.906 18.688 7.562 1 87.31 224 ILE A O 1
ATOM 1785 N N . SER A 1 225 ? 7.477 18.094 5.906 1 84.25 225 SER A N 1
ATOM 1786 C CA . SER A 1 225 ? 7.723 16.656 6.055 1 84.25 225 SER A CA 1
ATOM 1787 C C . SER A 1 225 ? 8.875 16.203 5.168 1 84.25 225 SER A C 1
ATOM 1789 O O . SER A 1 225 ? 9.461 15.141 5.391 1 84.25 225 SER A O 1
ATOM 1791 N N . ASP A 1 226 ? 9.203 16.922 4.094 1 81.75 226 ASP A N 1
ATOM 1792 C CA . ASP A 1 226 ? 10.266 16.578 3.16 1 81.75 226 ASP A CA 1
ATOM 1793 C C . ASP A 1 226 ? 11.062 17.812 2.752 1 81.75 226 ASP A C 1
ATOM 1795 O O . ASP A 1 226 ? 10.555 18.672 2.014 1 81.75 226 ASP A O 1
ATOM 1799 N N . VAL A 1 227 ? 12.273 17.906 3.291 1 79.44 227 VAL A N 1
ATOM 1800 C CA . VAL A 1 227 ? 13.023 19.125 3.021 1 79.44 227 VAL A CA 1
ATOM 1801 C C . VAL A 1 227 ? 14.516 18.812 2.982 1 79.44 227 VAL A C 1
ATOM 1803 O O . VAL A 1 227 ? 15.016 18.047 3.805 1 79.44 227 VAL A O 1
ATOM 1806 N N . SER A 1 228 ? 15.094 19.328 1.979 1 75.69 228 SER A N 1
ATOM 1807 C CA . SER A 1 228 ? 16.547 19.297 1.935 1 75.69 228 SER A CA 1
ATOM 1808 C C . SER A 1 228 ? 17.141 20.688 2.217 1 75.69 228 SER A C 1
ATOM 1810 O O . SER A 1 228 ? 18.234 20.797 2.766 1 75.69 228 SER A O 1
ATOM 1812 N N . ARG A 1 229 ? 16.359 21.719 1.79 1 78.06 229 ARG A N 1
ATOM 1813 C CA . ARG A 1 229 ? 16.797 23.094 1.972 1 78.06 229 ARG A CA 1
ATOM 1814 C C . ARG A 1 229 ? 15.594 24.047 2.033 1 78.06 229 ARG A C 1
ATOM 1816 O O . ARG A 1 229 ? 14.617 23.859 1.304 1 78.06 229 ARG A O 1
ATOM 1823 N N . PHE A 1 230 ? 15.82 25.109 2.848 1 81.94 230 PHE A N 1
ATOM 1824 C CA . PHE A 1 230 ? 14.789 26.141 2.941 1 81.94 230 PHE A CA 1
ATOM 1825 C C . PHE A 1 230 ? 15.141 27.328 2.055 1 81.94 230 PHE A C 1
ATOM 1827 O O . PHE A 1 230 ? 16.172 27.969 2.238 1 81.94 230 PHE A O 1
ATOM 1834 N N . PRO A 1 231 ? 14.289 27.609 1.158 1 87.25 231 PRO A N 1
ATOM 1835 C CA . PRO A 1 231 ? 14.469 28.906 0.515 1 87.25 231 PRO A CA 1
ATOM 1836 C C . PRO A 1 231 ? 14.305 30.078 1.487 1 87.25 231 PRO A C 1
ATOM 1838 O O . PRO A 1 231 ? 13.609 29.938 2.502 1 87.25 231 PRO A O 1
ATOM 1841 N N . SER A 1 232 ? 14.82 31.188 1.125 1 84.75 232 SER A N 1
ATOM 1842 C CA . SER A 1 232 ? 14.852 32.344 2.012 1 84.75 232 SER A CA 1
ATOM 1843 C C . SER A 1 232 ? 13.445 32.812 2.359 1 84.75 232 SER A C 1
ATOM 1845 O O . SER A 1 232 ? 13.18 33.219 3.494 1 84.75 232 SER A O 1
ATOM 1847 N N . ASN A 1 233 ? 12.625 32.781 1.438 1 89.75 233 ASN A N 1
ATOM 1848 C CA . ASN A 1 233 ? 11.258 33.219 1.671 1 89.75 233 ASN A CA 1
ATOM 1849 C C . ASN A 1 233 ? 10.539 32.344 2.691 1 89.75 233 ASN A C 1
ATOM 1851 O O . ASN A 1 233 ? 9.852 32.875 3.578 1 89.75 233 ASN A O 1
ATOM 1855 N N . THR A 1 234 ? 10.719 31.078 2.537 1 89.25 234 THR A N 1
ATOM 1856 C CA . THR A 1 234 ? 10.086 30.156 3.48 1 89.25 234 THR A CA 1
ATOM 1857 C C . THR A 1 234 ? 10.68 30.328 4.879 1 89.25 234 THR A C 1
ATOM 1859 O O . THR A 1 234 ? 9.945 30.344 5.867 1 89.25 234 THR A O 1
ATOM 1862 N N . GLU A 1 235 ? 11.938 30.5 4.902 1 82.19 235 GLU A N 1
ATOM 1863 C CA . GLU A 1 235 ? 12.602 30.734 6.184 1 82.19 235 GLU A CA 1
ATOM 1864 C C . GLU A 1 235 ? 12.047 31.969 6.879 1 82.19 235 GLU A C 1
ATOM 1866 O O . GLU A 1 235 ? 11.797 31.953 8.086 1 82.19 235 GLU A O 1
ATOM 1871 N N . HIS A 1 236 ? 11.867 32.938 6.125 1 84.19 236 HIS A N 1
ATOM 1872 C CA . HIS A 1 236 ? 11.352 34.188 6.656 1 84.19 236 HIS A CA 1
ATOM 1873 C C . HIS A 1 236 ? 9.953 34.031 7.238 1 84.19 236 HIS A C 1
ATOM 1875 O O . HIS A 1 236 ? 9.672 34.469 8.344 1 84.19 236 HIS A O 1
ATOM 1881 N N . VAL A 1 237 ? 9.164 33.312 6.559 1 87.75 237 VAL A N 1
ATOM 1882 C CA . VAL A 1 237 ? 7.762 33.156 6.938 1 87.75 237 VAL A CA 1
ATOM 1883 C C . VAL A 1 237 ? 7.668 32.344 8.242 1 87.75 237 VAL A C 1
ATOM 1885 O O . VAL A 1 237 ? 6.812 32.625 9.086 1 87.75 237 VAL A O 1
ATOM 1888 N N . ILE A 1 238 ? 8.562 31.422 8.398 1 81.06 238 ILE A N 1
ATOM 1889 C CA . ILE A 1 238 ? 8.422 30.562 9.562 1 81.06 238 ILE A CA 1
ATOM 1890 C C . ILE A 1 238 ? 9.328 31.047 10.688 1 81.06 238 ILE A C 1
ATOM 1892 O O . ILE A 1 238 ? 9.43 30.406 11.734 1 81.06 238 ILE A O 1
ATOM 1896 N N . SER A 1 239 ? 9.945 32.156 10.445 1 75.56 239 SER A N 1
ATOM 1897 C CA . SER A 1 239 ? 10.797 32.719 11.484 1 75.56 239 SER A CA 1
ATOM 1898 C C . SER A 1 239 ? 10.031 33.688 12.375 1 75.56 239 SER A C 1
ATOM 1900 O O . SER A 1 239 ? 9.047 34.312 11.938 1 75.56 239 SER A O 1
ATOM 1902 N N . LYS A 1 240 ? 10.523 33.844 13.562 1 73.88 240 LYS A N 1
ATOM 1903 C CA . LYS A 1 240 ? 9.906 34.781 14.508 1 73.88 240 LYS A CA 1
ATOM 1904 C C . LYS A 1 240 ? 9.93 36.188 13.961 1 73.88 240 LYS A C 1
ATOM 1906 O O . LYS A 1 240 ? 8.953 36.938 14.109 1 73.88 240 LYS A O 1
ATOM 1911 N N . THR A 1 241 ? 11.039 36.531 13.422 1 73.56 241 THR A N 1
ATOM 1912 C CA . THR A 1 241 ? 11.234 37.875 12.945 1 73.56 241 THR A CA 1
ATOM 1913 C C . THR A 1 241 ? 10.445 38.125 11.656 1 73.56 241 THR A C 1
ATOM 1915 O O . THR A 1 241 ? 10.172 39.25 11.289 1 73.56 241 THR A O 1
ATOM 1918 N N . GLY A 1 242 ? 10.164 37.094 11.055 1 80.75 242 GLY A N 1
ATOM 1919 C CA . GLY A 1 242 ? 9.383 37.188 9.828 1 80.75 242 GLY A CA 1
ATOM 1920 C C . GLY A 1 242 ? 7.895 37.031 10.047 1 80.75 242 GLY A C 1
ATOM 1921 O O . GLY A 1 242 ? 7.195 38 10.375 1 80.75 242 GLY A O 1
ATOM 1922 N N . GLY A 1 243 ? 7.457 35.875 10.031 1 78.5 243 GLY A N 1
ATOM 1923 C CA . GLY A 1 243 ? 6.035 35.562 10.102 1 78.5 243 GLY A CA 1
ATOM 1924 C C . GLY A 1 243 ? 5.508 35.5 11.523 1 78.5 243 GLY A C 1
ATOM 1925 O O . GLY A 1 243 ? 4.297 35.406 11.734 1 78.5 243 GLY A O 1
ATOM 1926 N N . GLY A 1 244 ? 6.395 35.625 12.508 1 76.75 244 GLY A N 1
ATOM 1927 C CA . GLY A 1 244 ? 5.957 35.562 13.891 1 76.75 244 GLY A CA 1
ATOM 1928 C C . GLY A 1 244 ? 6.305 34.25 14.57 1 76.75 244 GLY A C 1
ATOM 1929 O O . GLY A 1 244 ? 6.73 33.281 13.906 1 76.75 244 GLY A O 1
ATOM 1930 N N . GLN A 1 245 ? 5.984 34.188 15.812 1 72.56 245 GLN A N 1
ATOM 1931 C CA . GLN A 1 245 ? 6.352 33.062 16.625 1 72.56 245 GLN A CA 1
ATOM 1932 C C . GLN A 1 245 ? 5.477 31.844 16.297 1 72.56 245 GLN A C 1
ATOM 1934 O O . GLN A 1 245 ? 4.25 31.953 16.281 1 72.56 245 GLN A O 1
ATOM 1939 N N . LEU A 1 246 ? 6.176 30.719 16 1 75.44 246 LEU A N 1
ATOM 1940 C CA . LEU A 1 246 ? 5.465 29.453 15.82 1 75.44 246 LEU A CA 1
ATOM 1941 C C . LEU A 1 246 ? 5.168 28.797 17.172 1 75.44 246 LEU A C 1
ATOM 1943 O O . LEU A 1 246 ? 5.988 28.859 18.094 1 75.44 246 LEU A O 1
ATOM 1947 N N . ASP A 1 247 ? 4.012 28.25 17.281 1 72.06 247 ASP A N 1
ATOM 1948 C CA . ASP A 1 247 ? 3.707 27.438 18.453 1 72.06 247 ASP A CA 1
ATOM 1949 C C . ASP A 1 247 ? 4.258 26.016 18.297 1 72.06 247 ASP A C 1
ATOM 1951 O O . ASP A 1 247 ? 4.637 25.375 19.281 1 72.06 247 ASP A O 1
ATOM 1955 N N . LEU A 1 248 ? 4.32 25.516 17.031 1 74.75 248 LEU A N 1
ATOM 1956 C CA . LEU A 1 248 ? 4.793 24.156 16.766 1 74.75 248 LEU A CA 1
ATOM 1957 C C . LEU A 1 248 ? 5.402 24.078 15.367 1 74.75 248 LEU A C 1
ATOM 1959 O O . LEU A 1 248 ? 4.801 24.531 14.391 1 74.75 248 LEU A O 1
ATOM 1963 N N . LEU A 1 249 ? 6.699 23.547 15.297 1 76.44 249 LEU A N 1
ATOM 1964 C CA . LEU A 1 249 ? 7.352 23.219 14.039 1 76.44 249 LEU A CA 1
ATOM 1965 C C . LEU A 1 249 ? 7.551 21.703 13.898 1 76.44 249 LEU A C 1
ATOM 1967 O O . LEU A 1 249 ? 8.227 21.094 14.727 1 76.44 249 LEU A O 1
ATOM 1971 N N . ILE A 1 250 ? 6.891 21.156 12.953 1 77.69 250 ILE A N 1
ATOM 1972 C CA . ILE A 1 250 ? 7.051 19.734 12.641 1 77.69 250 ILE A CA 1
ATOM 1973 C C . ILE A 1 250 ? 7.949 19.578 11.414 1 77.69 250 ILE A C 1
ATOM 1975 O O . ILE A 1 250 ? 7.609 20.047 10.32 1 77.69 250 ILE A O 1
ATOM 1979 N N . LEU A 1 251 ? 9.141 18.859 11.602 1 75.25 251 LEU A N 1
ATOM 1980 C CA . LEU A 1 251 ? 10.141 18.797 10.547 1 75.25 251 LEU A CA 1
ATOM 1981 C C . LEU A 1 251 ? 10.68 17.375 10.398 1 75.25 251 LEU A C 1
ATOM 1983 O O . LEU A 1 251 ? 10.844 16.656 11.391 1 75.25 251 LEU A O 1
ATOM 1987 N N . ASP A 1 252 ? 10.883 16.953 9.062 1 70.44 252 ASP A N 1
ATOM 1988 C CA . ASP A 1 252 ? 11.492 15.648 8.812 1 70.44 252 ASP A CA 1
ATOM 1989 C C . ASP A 1 252 ? 12.992 15.68 9.117 1 70.44 252 ASP A C 1
ATOM 1991 O O . ASP A 1 252 ? 13.641 16.703 8.938 1 70.44 252 ASP A O 1
ATOM 1995 N N . THR A 1 253 ? 13.547 14.578 9.727 1 58.22 253 THR A N 1
ATOM 1996 C CA . THR A 1 253 ? 14.984 14.422 9.914 1 58.22 253 THR A CA 1
ATOM 1997 C C . THR A 1 253 ? 15.438 13.023 9.508 1 58.22 253 THR A C 1
ATOM 1999 O O . THR A 1 253 ? 14.961 12.023 10.055 1 58.22 253 THR A O 1
ATOM 2002 N N . LEU A 1 254 ? 15.945 12.812 8.266 1 51.94 254 LEU A N 1
ATOM 2003 C CA . LEU A 1 254 ? 16.297 11.484 7.793 1 51.94 254 LEU A CA 1
ATOM 2004 C C . LEU A 1 254 ? 17.672 11.07 8.289 1 51.94 254 LEU A C 1
ATOM 2006 O O . LEU A 1 254 ? 17.875 9.938 8.734 1 51.94 254 LEU A O 1
ATOM 2010 N N . TYR A 1 255 ? 18.859 11.742 7.789 1 44.81 255 TYR A N 1
ATOM 2011 C CA . TYR A 1 255 ? 20.203 11.219 7.969 1 44.81 255 TYR A CA 1
ATOM 2012 C C . TYR A 1 255 ? 20.828 11.758 9.25 1 44.81 255 TYR A C 1
ATOM 2014 O O . TYR A 1 255 ? 20.5 12.859 9.703 1 44.81 255 TYR A O 1
ATOM 2022 N N . LYS A 1 256 ? 21.484 10.633 9.984 1 41.31 256 LYS A N 1
ATOM 2023 C CA . LYS A 1 256 ? 22.344 11.062 11.07 1 41.31 256 LYS A CA 1
ATOM 2024 C C . LYS A 1 256 ? 23.297 12.172 10.617 1 41.31 256 LYS A C 1
ATOM 2026 O O . LYS A 1 256 ? 24.016 12.016 9.633 1 41.31 256 LYS A O 1
ATOM 2031 N N . VAL A 1 257 ? 23 13.203 10.461 1 35.34 257 VAL A N 1
ATOM 2032 C CA . VAL A 1 257 ? 24 14.188 10.047 1 35.34 257 VAL A CA 1
ATOM 2033 C C . VAL A 1 257 ? 25.25 14.062 10.906 1 35.34 257 VAL A C 1
ATOM 2035 O O . VAL A 1 257 ? 25.188 14.219 12.133 1 35.34 257 VAL A O 1
ATOM 2038 N N . SER A 1 258 ? 26.281 13.234 10.766 1 35.53 258 SER A N 1
ATOM 2039 C CA . SER A 1 258 ? 27.391 14.164 10.969 1 35.53 258 SER A CA 1
ATOM 2040 C C . SER A 1 258 ? 27 15.578 10.562 1 35.53 258 SER A C 1
ATOM 2042 O O . SER A 1 258 ? 27.359 16.547 11.25 1 35.53 258 SER A O 1
ATOM 2044 N N . SER A 1 259 ? 26.484 15.711 9.344 1 32.53 259 SER A N 1
ATOM 2045 C CA . SER A 1 259 ? 26.016 16.969 8.797 1 32.53 259 SER A CA 1
ATOM 2046 C C . SER A 1 259 ? 24.609 17.312 9.312 1 32.53 259 SER A C 1
ATOM 2048 O O . SER A 1 259 ? 23.734 17.688 8.531 1 32.53 259 SER A O 1
ATOM 2050 N N . PHE A 1 260 ? 23.922 16.562 10.016 1 36.28 260 PHE A N 1
ATOM 2051 C CA . PHE A 1 260 ? 22.828 17.016 10.867 1 36.28 260 PHE A CA 1
ATOM 2052 C C . PHE A 1 260 ? 22.891 18.531 11.07 1 36.28 260 PHE A C 1
ATOM 2054 O O . PHE A 1 260 ? 21.859 19.188 11.18 1 36.28 260 PHE A O 1
ATOM 2061 N N . LEU A 1 261 ? 24.031 18.859 11.023 1 34.59 261 LEU A N 1
ATOM 2062 C CA . LEU A 1 261 ? 24.438 20.266 11.055 1 34.59 261 LEU A CA 1
ATOM 2063 C C . LEU A 1 261 ? 23.797 21.047 9.922 1 34.59 261 LEU A C 1
ATOM 2065 O O . LEU A 1 261 ? 23.547 22.25 10.039 1 34.59 261 LEU A O 1
ATOM 2069 N N . LEU A 1 262 ? 23.703 20.328 8.867 1 35.31 262 LEU A N 1
ATOM 2070 C CA . LEU A 1 262 ? 23.125 21.109 7.777 1 35.31 262 LEU A CA 1
ATOM 2071 C C . LEU A 1 262 ? 21.641 21.391 8.039 1 35.31 262 LEU A C 1
ATOM 2073 O O . LEU A 1 262 ? 21.172 22.516 7.816 1 35.31 262 LEU A O 1
ATOM 2077 N N . CYS A 1 263 ? 20.797 20.281 8.305 1 37.84 263 CYS A N 1
ATOM 2078 C CA . CYS A 1 263 ? 19.453 20.625 8.742 1 37.84 263 CYS A CA 1
ATOM 2079 C C . CYS A 1 263 ? 19.484 21.391 10.062 1 37.84 263 CYS A C 1
ATOM 2081 O O . CYS A 1 263 ? 18.656 22.266 10.297 1 37.84 263 CYS A O 1
ATOM 2083 N N . LEU A 1 264 ? 20.469 21 10.859 1 40.44 264 LEU A N 1
ATOM 2084 C CA . LEU A 1 264 ? 20.719 21.703 12.109 1 40.44 264 LEU A CA 1
ATOM 2085 C C . LEU A 1 264 ? 21.047 23.172 11.852 1 40.44 264 LEU A C 1
ATOM 2087 O O . LEU A 1 264 ? 20.672 24.047 12.641 1 40.44 264 LEU A O 1
ATOM 2091 N N . GLY A 1 265 ? 21.906 23.266 10.844 1 39.78 265 GLY A N 1
ATOM 2092 C CA . GLY A 1 265 ? 22.109 24.688 10.57 1 39.78 265 GLY A CA 1
ATOM 2093 C C . GLY A 1 265 ? 20.812 25.453 10.453 1 39.78 265 GLY A C 1
ATOM 2094 O O . GLY A 1 265 ? 20.688 26.562 11.008 1 39.78 265 GLY A O 1
ATOM 2095 N N . CYS A 1 266 ? 19.984 24.859 9.695 1 40.28 266 CYS A N 1
ATOM 2096 C CA . CYS A 1 266 ? 18.672 25.484 9.703 1 40.28 266 CYS A CA 1
ATOM 2097 C C . CYS A 1 266 ? 18.031 25.406 11.086 1 40.28 266 CYS A C 1
ATOM 2099 O O . CYS A 1 266 ? 17.406 26.375 11.539 1 40.28 266 CYS A O 1
ATOM 2101 N N . LEU A 1 267 ? 18.172 24.125 11.633 1 44.03 267 LEU A N 1
ATOM 2102 C CA . LEU A 1 267 ? 17.672 24.016 13 1 44.03 267 LEU A CA 1
ATOM 2103 C C . LEU A 1 267 ? 18.391 24.984 13.922 1 44.03 267 LEU A C 1
ATOM 2105 O O . LEU A 1 267 ? 17.766 25.625 14.773 1 44.03 267 LEU A O 1
ATOM 2109 N N . ILE A 1 268 ? 19.719 24.906 13.789 1 42.28 268 ILE A N 1
ATOM 2110 C CA . ILE A 1 268 ? 20.484 25.859 14.594 1 42.28 268 ILE A CA 1
ATOM 2111 C C . ILE A 1 268 ? 20.047 27.281 14.266 1 42.28 268 ILE A C 1
ATOM 2113 O O . ILE A 1 268 ? 19.859 28.109 15.164 1 42.28 268 ILE A O 1
ATOM 2117 N N . SER A 1 269 ? 20.109 27.516 12.961 1 40.38 269 SER A N 1
ATOM 2118 C CA . SER A 1 269 ? 19.656 28.859 12.625 1 40.38 269 SER A CA 1
ATOM 2119 C C . SER A 1 269 ? 18.234 29.109 13.117 1 40.38 269 SER A C 1
ATOM 2121 O O . SER A 1 269 ? 17.891 30.219 13.484 1 40.38 269 SER A O 1
ATOM 2123 N N . VAL A 1 270 ? 17.453 28.047 12.93 1 41.34 270 VAL A N 1
ATOM 2124 C CA . VAL A 1 270 ? 16.109 28.188 13.461 1 41.34 270 VAL A CA 1
ATOM 2125 C C . VAL A 1 270 ? 16.141 28.203 14.984 1 41.34 270 VAL A C 1
ATOM 2127 O O . VAL A 1 270 ? 15.406 28.938 15.633 1 41.34 270 VAL A O 1
ATOM 2130 N N . LEU A 1 271 ? 16.984 27.203 15.492 1 42.62 271 LEU A N 1
ATOM 2131 C CA . LEU A 1 271 ? 17.047 27.109 16.953 1 42.62 271 LEU A CA 1
ATOM 2132 C C . LEU A 1 271 ? 17.953 28.188 17.516 1 42.62 271 LEU A C 1
ATOM 2134 O O . LEU A 1 271 ? 17.797 28.578 18.688 1 42.62 271 LEU A O 1
ATOM 2138 N N . SER A 1 272 ? 19.156 28.234 17.031 1 37.44 272 SER A N 1
ATOM 2139 C CA . SER A 1 272 ? 20.047 29.219 17.641 1 37.44 272 SER A CA 1
ATOM 2140 C C . SER A 1 272 ? 19.375 30.578 17.766 1 37.44 272 SER A C 1
ATOM 2142 O O . SER A 1 272 ? 19.938 31.516 18.344 1 37.44 272 SER A O 1
ATOM 2144 N N . VAL A 1 273 ? 18.625 30.984 16.812 1 35.28 273 VAL A N 1
ATOM 2145 C CA . VAL A 1 273 ? 18.219 32.375 17.047 1 35.28 273 VAL A CA 1
ATOM 2146 C C . VAL A 1 273 ? 17.344 32.469 18.281 1 35.28 273 VAL A C 1
ATOM 2148 O O . VAL A 1 273 ? 16.5 31.594 18.516 1 35.28 273 VAL A O 1
ATOM 2151 N N . ASP A 1 274 ? 17.703 33.219 19.359 1 37.25 274 ASP A N 1
ATOM 2152 C CA . ASP A 1 274 ? 16.953 33.812 20.453 1 37.25 274 ASP A CA 1
ATOM 2153 C C . ASP A 1 274 ? 15.453 33.844 20.141 1 37.25 274 ASP A C 1
ATOM 2155 O O . ASP A 1 274 ? 14.648 34.219 20.984 1 37.25 274 ASP A O 1
ATOM 2159 N N . THR A 1 275 ? 15.117 33.875 18.938 1 35.12 275 THR A N 1
ATOM 2160 C CA . THR A 1 275 ? 13.711 34.156 18.703 1 35.12 275 THR A CA 1
ATOM 2161 C C . THR A 1 275 ? 12.852 32.906 18.844 1 35.12 275 THR A C 1
ATOM 2163 O O . THR A 1 275 ? 11.633 33 18.984 1 35.12 275 THR A O 1
ATOM 2166 N N . PHE A 1 276 ? 13.219 31.781 18.125 1 36.88 276 PHE A N 1
ATOM 2167 C CA . PHE A 1 276 ? 12.203 30.766 17.859 1 36.88 276 PHE A CA 1
ATOM 2168 C C . PHE A 1 276 ? 12.102 29.781 19.016 1 36.88 276 PHE A C 1
ATOM 2170 O O . PHE A 1 276 ? 13.102 29.188 19.438 1 36.88 276 PHE A O 1
ATOM 2177 N N . THR A 1 277 ? 11.43 30.031 20.062 1 36.62 277 THR A N 1
ATOM 2178 C CA . THR A 1 277 ? 11.211 28.938 21 1 36.62 277 THR A CA 1
ATOM 2179 C C . THR A 1 277 ? 10.375 27.828 20.359 1 36.62 277 THR A C 1
ATOM 2181 O O . THR A 1 277 ? 9.148 27.875 20.406 1 36.62 277 THR A O 1
ATOM 2184 N N . PRO A 1 278 ? 10.609 27.484 19.016 1 39 278 PRO A N 1
ATOM 2185 C CA . PRO A 1 278 ? 9.625 26.531 18.5 1 39 278 PRO A CA 1
ATOM 2186 C C . PRO A 1 278 ? 9.711 25.156 19.188 1 39 278 PRO A C 1
ATOM 2188 O O . PRO A 1 278 ? 10.766 24.781 19.688 1 39 278 PRO A O 1
ATOM 2191 N N . ILE A 1 279 ? 8.695 24.734 19.844 1 39.59 279 ILE A N 1
ATOM 2192 C CA . ILE A 1 279 ? 8.508 23.344 20.234 1 39.59 279 ILE A CA 1
ATOM 2193 C C . ILE A 1 279 ? 8.664 22.438 19.016 1 39.59 279 ILE A C 1
ATOM 2195 O O . ILE A 1 279 ? 8.055 22.688 17.969 1 39.59 279 ILE A O 1
ATOM 2199 N N . PHE A 1 280 ? 9.992 21.797 18.703 1 40.84 280 PHE A N 1
ATOM 2200 C CA . PHE A 1 280 ? 10.383 21.062 17.5 1 40.84 280 PHE A CA 1
ATOM 2201 C C . PHE A 1 280 ? 9.953 19.609 17.594 1 40.84 280 PHE A C 1
ATOM 2203 O O . PHE A 1 280 ? 10.062 18.984 18.656 1 40.84 280 PHE A O 1
ATOM 2210 N N . TYR A 1 281 ? 8.914 19.203 16.922 1 41.53 281 TYR A N 1
ATOM 2211 C CA . TYR A 1 281 ? 8.664 17.781 16.75 1 41.53 281 TYR A CA 1
ATOM 2212 C C . TYR A 1 281 ? 9.391 17.25 15.523 1 41.53 281 TYR A C 1
ATOM 2214 O O . TYR A 1 281 ? 9.367 17.875 14.461 1 41.53 281 TYR A O 1
ATOM 2222 N N . MET A 1 282 ? 10.688 16.484 15.734 1 41.53 282 MET A N 1
ATOM 2223 C CA . MET A 1 282 ? 11.469 15.938 14.625 1 41.53 282 MET A CA 1
ATOM 2224 C C . MET A 1 282 ? 10.922 14.586 14.195 1 41.53 282 MET A C 1
ATOM 2226 O O . MET A 1 282 ? 10.734 13.695 15.031 1 41.53 282 MET A O 1
ATOM 2230 N N . LEU A 1 283 ? 10.328 14.539 13.094 1 40.47 283 LEU A N 1
ATOM 2231 C CA . LEU A 1 283 ? 10.008 13.289 12.414 1 40.47 283 LEU A CA 1
ATOM 2232 C C . LEU A 1 283 ? 11.273 12.578 11.945 1 40.47 283 LEU A C 1
ATOM 2234 O O . LEU A 1 283 ? 12.078 13.164 11.219 1 40.47 283 LEU A O 1
ATOM 2238 N N . VAL A 1 284 ? 11.992 11.633 12.742 1 37.38 284 VAL A N 1
ATOM 2239 C CA . VAL A 1 284 ? 13.25 10.961 12.43 1 37.38 284 VAL A CA 1
ATOM 2240 C C . VAL A 1 284 ? 12.992 9.797 11.477 1 37.38 284 VAL A C 1
ATOM 2242 O O . VAL A 1 284 ? 12.242 8.875 11.797 1 37.38 284 VAL A O 1
ATOM 2245 N N . GLN A 1 285 ? 13.117 10.023 10.211 1 36.53 285 GLN A N 1
ATOM 2246 C CA . GLN A 1 285 ? 13.023 8.977 9.203 1 36.53 285 GLN A CA 1
ATOM 2247 C C . GLN A 1 285 ? 14.328 8.203 9.086 1 36.53 285 GLN A C 1
ATOM 2249 O O . GLN A 1 285 ? 15.312 8.711 8.531 1 36.53 285 GLN A O 1
ATOM 2254 N N . TRP A 1 286 ? 14.938 7.434 9.945 1 33.91 286 TRP A N 1
ATOM 2255 C CA . TRP A 1 286 ? 16.312 6.965 9.75 1 33.91 286 TRP A CA 1
ATOM 2256 C C . TRP A 1 286 ? 16.359 5.844 8.719 1 33.91 286 TRP A C 1
ATOM 2258 O O . TRP A 1 286 ? 17.438 5.457 8.266 1 33.91 286 TRP A O 1
ATOM 2268 N N . TYR A 1 287 ? 15.844 5.793 7.578 1 33.25 287 TYR A N 1
ATOM 2269 C CA . TYR A 1 287 ? 16.047 4.449 7.059 1 33.25 287 TYR A CA 1
ATOM 2270 C C . TYR A 1 287 ? 17.375 4.352 6.316 1 33.25 287 TYR A C 1
ATOM 2272 O O . TYR A 1 287 ? 17.984 3.275 6.242 1 3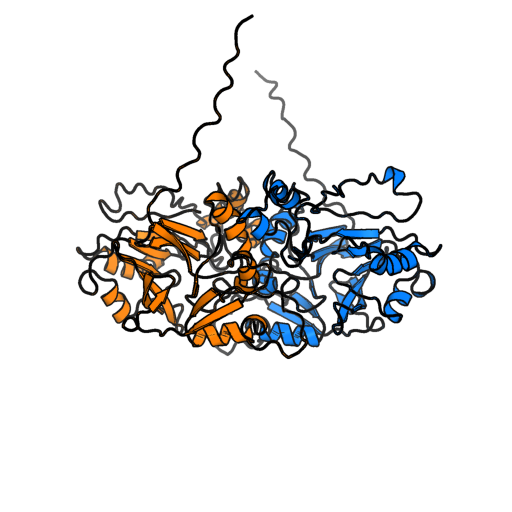3.25 287 TYR A O 1
ATOM 2280 N N . GLN A 1 288 ? 17.969 5.16 5.672 1 32.5 288 GLN A N 1
ATOM 2281 C CA . GLN A 1 288 ? 18.422 4.695 4.359 1 32.5 288 GLN A CA 1
ATOM 2282 C C . GLN A 1 288 ? 19.672 3.83 4.477 1 32.5 288 GLN A C 1
ATOM 2284 O O . GLN A 1 288 ? 20.641 4.215 5.133 1 32.5 288 GLN A O 1
ATOM 2289 N N . ARG A 1 289 ? 19.609 2.486 4.09 1 33.41 289 ARG A N 1
ATOM 2290 C CA . ARG A 1 289 ? 20.75 1.598 3.867 1 33.41 289 ARG A CA 1
ATOM 2291 C C . ARG A 1 289 ? 21.719 2.193 2.855 1 33.41 289 ARG A C 1
ATOM 2293 O O . ARG A 1 289 ? 21.453 2.191 1.651 1 33.41 289 ARG A O 1
ATOM 2300 N N . ASN A 1 290 ? 22.297 3.316 2.93 1 31.42 290 ASN A N 1
ATOM 2301 C CA . ASN A 1 290 ? 23.391 3.426 1.964 1 31.42 290 ASN A CA 1
ATOM 2302 C C . ASN A 1 290 ? 24.359 2.248 2.07 1 31.42 290 ASN A C 1
ATOM 2304 O O . ASN A 1 290 ? 24.766 1.871 3.172 1 31.42 290 ASN A O 1
ATOM 2308 N N . ASN A 1 291 ? 24.453 1.311 1.197 1 32.47 291 ASN A N 1
ATOM 2309 C CA . ASN A 1 291 ? 25.547 0.355 1.033 1 32.47 291 ASN A CA 1
ATOM 2310 C C . ASN A 1 291 ? 26.891 0.99 1.344 1 32.47 291 ASN A C 1
ATOM 2312 O O . ASN A 1 291 ? 27.938 0.322 1.277 1 32.47 291 ASN A O 1
ATOM 2316 N N . ALA A 1 292 ? 27.453 2.162 0.925 1 29.56 292 ALA A N 1
ATOM 2317 C CA . ALA A 1 292 ? 28.875 2.242 1.235 1 29.56 292 ALA A CA 1
ATOM 2318 C C . ALA A 1 292 ? 29.141 1.866 2.689 1 29.56 292 ALA A C 1
ATOM 2320 O O . ALA A 1 292 ? 29.672 0.789 2.973 1 29.56 292 ALA A O 1
ATOM 2321 N N . SER A 1 293 ? 30 2.719 3.59 1 28.23 293 SER A N 1
ATOM 2322 C CA . SER A 1 293 ? 30.281 2.451 4.996 1 28.23 293 SER A CA 1
ATOM 2323 C C . SER A 1 293 ? 29 2.391 5.82 1 28.23 293 SER A C 1
ATOM 2325 O O . SER A 1 293 ? 28.625 3.375 6.449 1 28.23 293 SER A O 1
ATOM 2327 N N . MET A 1 294 ? 27.953 2.131 5.383 1 31.27 294 MET A N 1
ATOM 2328 C CA . MET A 1 294 ? 26.828 1.923 6.289 1 31.27 294 MET A CA 1
ATOM 2329 C C . MET A 1 294 ? 27.156 0.856 7.328 1 31.27 294 MET A C 1
ATOM 2331 O O . MET A 1 294 ? 27.312 -0.319 6.992 1 31.27 294 MET A O 1
ATOM 2335 N N . ASP A 1 295 ? 27.953 1.125 8.234 1 28.28 295 ASP A N 1
ATOM 2336 C CA . ASP A 1 295 ? 27.922 0.348 9.469 1 28.28 295 ASP A CA 1
ATOM 2337 C C . ASP A 1 295 ? 26.5 -0.071 9.828 1 28.28 295 ASP A C 1
ATOM 2339 O O . ASP A 1 295 ? 25.625 0.777 9.977 1 28.28 295 ASP A O 1
ATOM 2343 N N . ARG A 1 296 ? 25.953 -1.19 9.242 1 30.22 296 ARG A N 1
ATOM 2344 C CA . ARG A 1 296 ? 24.766 -1.916 9.688 1 30.22 296 ARG A CA 1
ATOM 2345 C C . ARG A 1 296 ? 24.391 -1.508 11.109 1 30.22 296 ARG A C 1
ATOM 2347 O O . ARG A 1 296 ? 23.297 -1.837 11.578 1 30.22 296 ARG A O 1
ATOM 2354 N N . ASN A 1 297 ? 25.344 -1.197 11.914 1 27.36 297 ASN A N 1
ATOM 2355 C CA . ASN A 1 297 ? 25.203 -0.958 13.344 1 27.36 297 ASN A CA 1
ATOM 2356 C C . ASN A 1 297 ? 24.453 0.348 13.625 1 27.36 297 ASN A C 1
ATOM 2358 O O . ASN A 1 297 ? 24.219 0.699 14.781 1 27.36 297 ASN A O 1
ATOM 2362 N N . SER A 1 298 ? 24.594 1.213 12.711 1 28.86 298 SER A N 1
ATOM 2363 C CA . SER A 1 298 ? 24.203 2.494 13.289 1 28.86 298 SER A CA 1
ATOM 2364 C C . SER A 1 298 ? 22.688 2.668 13.281 1 28.86 298 SER A C 1
ATOM 2366 O O . SER A 1 298 ? 22.156 3.541 12.594 1 28.86 298 SER A O 1
ATOM 2368 N N . HIS A 1 299 ? 21.906 1.654 12.898 1 31.17 299 HIS A N 1
ATOM 2369 C CA . HIS A 1 299 ? 20.531 1.851 13.352 1 31.17 299 HIS A CA 1
ATOM 2370 C C . HIS A 1 299 ? 20.484 2.273 14.82 1 31.17 299 HIS A C 1
ATOM 2372 O O . HIS A 1 299 ? 20.422 1.427 15.711 1 31.17 299 HIS A O 1
ATOM 2378 N N . ASN A 1 300 ? 21.484 2.961 15.297 1 28.09 300 ASN A N 1
ATOM 2379 C CA . ASN A 1 300 ? 21.359 3.344 16.703 1 28.09 300 ASN A CA 1
ATOM 2380 C C . ASN A 1 300 ? 19.922 3.758 17.047 1 28.09 300 ASN A C 1
ATOM 2382 O O . ASN A 1 300 ? 19.266 4.449 16.25 1 28.09 300 ASN A O 1
ATOM 2386 N N . GLU A 1 301 ? 19.344 2.943 17.844 1 29.91 301 GLU A N 1
ATOM 2387 C CA . GLU A 1 301 ? 18.156 3.018 18.688 1 29.91 301 GLU A CA 1
ATOM 2388 C C . GLU A 1 301 ? 17.953 4.43 19.234 1 29.91 301 GLU A C 1
ATOM 2390 O O . GLU A 1 301 ? 18.562 4.805 20.25 1 29.91 301 GLU A O 1
ATOM 2395 N N . TYR A 1 302 ? 18.453 5.453 18.734 1 28.14 302 TYR A N 1
ATOM 2396 C CA . TYR A 1 302 ? 18 6.402 19.75 1 28.14 302 TYR A CA 1
ATOM 2397 C C . TYR A 1 302 ? 16.484 6.309 19.938 1 28.14 302 TYR A C 1
ATOM 2399 O O . TYR A 1 302 ? 15.734 6.277 18.953 1 28.14 302 TYR A O 1
ATOM 2407 N N . ASP A 1 303 ? 16.141 5.445 20.922 1 27.94 303 ASP A N 1
ATOM 2408 C CA . ASP A 1 303 ? 14.859 5.543 21.609 1 27.94 303 ASP A CA 1
ATOM 2409 C C . ASP A 1 303 ? 14.344 6.98 21.609 1 27.94 303 ASP A C 1
ATOM 2411 O O . ASP A 1 303 ? 14.781 7.797 22.422 1 27.94 303 ASP A O 1
ATOM 2415 N N . LEU A 1 304 ? 14.469 7.547 20.656 1 29.27 304 LEU A N 1
ATOM 2416 C CA . LEU A 1 304 ? 13.852 8.867 20.766 1 29.27 304 LEU A CA 1
ATOM 2417 C C . LEU A 1 304 ? 12.461 8.773 21.375 1 29.27 304 LEU A C 1
ATOM 2419 O O . LEU A 1 304 ? 11.461 8.789 20.656 1 29.27 304 LEU A O 1
ATOM 2423 N N . THR A 1 305 ? 12.117 7.641 22.297 1 27.45 305 THR A N 1
ATOM 2424 C CA . THR A 1 305 ? 10.914 7.777 23.109 1 27.45 305 THR A CA 1
ATOM 2425 C C . THR A 1 305 ? 10.695 9.234 23.516 1 27.45 305 THR A C 1
ATOM 2427 O O . THR A 1 305 ? 11.547 10.086 23.25 1 27.45 305 THR A O 1
ATOM 2430 N N . TYR A 1 306 ? 10.258 9.102 25.016 1 26.73 306 TYR A N 1
ATOM 2431 C CA . TYR A 1 306 ? 9.859 10.141 25.953 1 26.73 306 TYR A CA 1
ATOM 2432 C C . TYR A 1 306 ? 11.008 11.117 26.203 1 26.73 306 TYR A C 1
ATOM 2434 O O . TYR A 1 306 ? 11.969 10.789 26.891 1 26.73 306 TYR A O 1
ATOM 2442 N N . LEU A 1 307 ? 11.656 11.531 25.312 1 28.12 307 LEU A N 1
ATOM 2443 C CA . LEU A 1 307 ? 12.375 12.594 26 1 28.12 307 LEU A CA 1
ATOM 2444 C C . LEU A 1 307 ? 11.453 13.344 26.953 1 28.12 307 LEU A C 1
ATOM 2446 O O . LEU A 1 307 ? 10.344 13.727 26.578 1 28.12 307 LEU A O 1
ATOM 2450 N N . SER A 1 308 ? 11.383 12.859 28.156 1 26.92 308 SER A N 1
ATOM 2451 C CA . SER A 1 308 ? 10.766 13.641 29.219 1 26.92 308 SER A CA 1
ATOM 2452 C C . SER A 1 308 ? 10.859 15.133 28.938 1 26.92 308 SER A C 1
ATOM 2454 O O . SER A 1 308 ? 11.938 15.648 28.625 1 26.92 308 SER A O 1
ATOM 2456 N N . LEU A 1 309 ? 9.727 15.641 28.5 1 27.5 309 LEU A N 1
ATOM 2457 C CA . LEU A 1 309 ? 9.422 17.062 28.625 1 27.5 309 LEU A CA 1
ATOM 2458 C C . LEU A 1 309 ? 10.102 17.656 29.859 1 27.5 309 LEU A C 1
ATOM 2460 O O . LEU A 1 309 ? 10.039 18.875 30.078 1 27.5 309 LEU A O 1
ATOM 2464 N N . GLU A 1 310 ? 10.477 16.812 30.812 1 28.25 310 GLU A N 1
ATOM 2465 C CA . GLU A 1 310 ? 11.008 17.625 31.906 1 28.25 310 GLU A CA 1
ATOM 2466 C C . GLU A 1 310 ? 12.141 18.516 31.422 1 28.25 310 GLU A C 1
ATOM 2468 O O . GLU A 1 310 ? 12.18 19.703 31.75 1 28.25 310 GLU A O 1
ATOM 2473 N N . ASP A 1 311 ? 13.281 17.781 31.203 1 27.16 311 ASP A N 1
ATOM 2474 C CA . ASP A 1 311 ? 14.383 18.703 31 1 27.16 311 ASP A CA 1
ATOM 2475 C C . ASP A 1 311 ? 14.328 19.297 29.594 1 27.16 311 ASP A C 1
ATOM 2477 O O . ASP A 1 311 ? 15.266 19.984 29.156 1 27.16 311 ASP A O 1
ATOM 2481 N N . ALA A 1 312 ? 13.609 18.797 28.781 1 28.61 312 ALA A N 1
ATOM 2482 C CA . ALA A 1 312 ? 13.516 19.344 27.438 1 28.61 312 ALA A CA 1
ATOM 2483 C C . ALA A 1 312 ? 12.828 20.703 27.453 1 28.61 312 ALA A C 1
ATOM 2485 O O . ALA A 1 312 ? 12.617 21.312 26.406 1 28.61 312 ALA A O 1
ATOM 2486 N N . ILE A 1 313 ? 11.984 21.172 28.328 1 27.25 313 ILE A N 1
ATOM 2487 C CA . ILE A 1 313 ? 11.891 22.625 28.391 1 27.25 313 ILE A CA 1
ATOM 2488 C C . ILE A 1 313 ? 13.273 23.234 28.641 1 27.25 313 ILE A C 1
ATOM 2490 O O . ILE A 1 313 ? 13.516 24.406 28.328 1 27.25 313 ILE A O 1
ATOM 2494 N N . SER A 1 314 ? 13.977 23.703 29.281 1 28.05 314 SER A N 1
ATOM 2495 C CA . SER A 1 314 ? 13.703 25.141 29.266 1 28.05 314 SER A CA 1
ATOM 2496 C C . SER A 1 314 ? 13.234 25.594 27.891 1 28.05 314 SER A C 1
ATOM 2498 O O . SER A 1 314 ? 12.531 26.609 27.781 1 28.05 314 SER A O 1
ATOM 2500 N N . ARG A 1 315 ? 13.852 25.562 26.609 1 28.11 315 ARG A N 1
ATOM 2501 C CA . ARG A 1 315 ? 14.109 25.984 25.234 1 28.11 315 ARG A CA 1
ATOM 2502 C C . ARG A 1 315 ? 13.453 25.047 24.234 1 28.11 315 ARG A C 1
ATOM 2504 O O . ARG A 1 315 ? 12.852 24.031 24.625 1 28.11 315 ARG A O 1
ATOM 2511 N N . VAL A 1 316 ? 14.07 24.453 23.078 1 29.98 316 VAL A N 1
ATOM 2512 C CA . VAL A 1 316 ? 13.719 23.719 21.859 1 29.98 316 VAL A CA 1
ATOM 2513 C C . VAL A 1 316 ? 13.141 22.359 22.234 1 29.98 316 VAL A C 1
ATOM 2515 O O . VAL A 1 316 ? 13.781 21.562 22.922 1 29.98 316 VAL A O 1
ATOM 2518 N N . TYR A 1 317 ? 11.766 22.203 22.547 1 31.08 317 TYR A N 1
ATOM 2519 C CA . TYR A 1 317 ? 11.086 20.938 22.797 1 31.08 317 TYR A CA 1
ATOM 2520 C C . TYR A 1 317 ? 11.102 20.062 21.547 1 31.08 317 TYR A C 1
ATOM 2522 O O . TYR A 1 317 ? 10.633 20.484 20.484 1 31.08 317 TYR A O 1
ATOM 2530 N N . LEU A 1 318 ? 12.266 19.391 21.234 1 34 318 LEU A N 1
ATOM 2531 C CA . LEU A 1 318 ? 12.289 18.359 20.188 1 34 318 LEU A CA 1
ATOM 2532 C C . LEU A 1 318 ? 11.398 17.188 20.562 1 34 318 LEU A C 1
ATOM 2534 O O . LEU A 1 318 ? 11.586 16.578 21.625 1 34 318 LEU A O 1
ATOM 2538 N N . VAL A 1 319 ? 10.039 17.375 20.297 1 34.19 319 VAL A N 1
ATOM 2539 C CA . VAL A 1 319 ? 9.18 16.219 20.484 1 34.19 319 VAL A CA 1
ATOM 2540 C C . VAL A 1 319 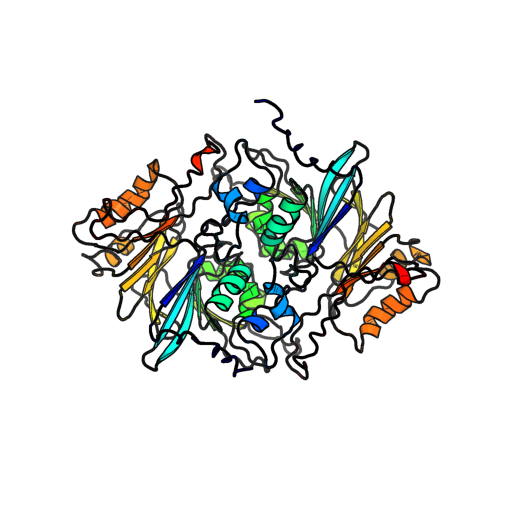? 9.359 15.242 19.328 1 34.19 319 VAL A C 1
ATOM 2542 O O . VAL A 1 319 ? 9.227 15.633 18.156 1 34.19 319 VAL A O 1
ATOM 2545 N N . VAL A 1 320 ? 10.172 14.258 19.516 1 33.72 320 VAL A N 1
ATOM 2546 C CA . V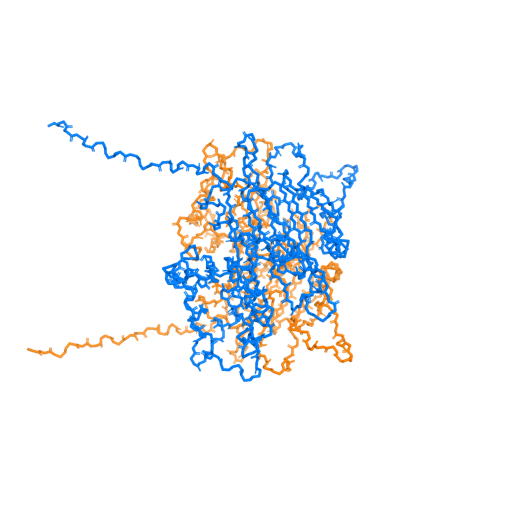AL A 1 320 ? 10.227 13.195 18.516 1 33.72 320 VAL A CA 1
ATOM 2547 C C . VAL A 1 320 ? 8.961 12.336 18.625 1 33.72 320 VAL A C 1
ATOM 2549 O O . VAL A 1 320 ? 8.648 11.797 19.688 1 33.72 320 VAL A O 1
ATOM 2552 N N . VAL A 1 321 ? 7.852 12.594 17.875 1 31.12 321 VAL A N 1
ATOM 2553 C CA . VAL A 1 321 ? 6.605 11.844 17.797 1 31.12 321 VAL A CA 1
ATOM 2554 C C . VAL A 1 321 ? 6.867 10.477 17.172 1 31.12 321 VAL A C 1
ATOM 2556 O O . VAL A 1 321 ? 7.547 10.375 16.141 1 31.12 321 VAL A O 1
ATOM 2559 N N . ARG A 1 322 ? 6.934 9.352 18.047 1 28.67 322 ARG A N 1
ATOM 2560 C CA . ARG A 1 322 ? 6.914 7.992 17.516 1 28.67 322 ARG A CA 1
ATOM 2561 C C . ARG A 1 322 ? 5.484 7.492 17.344 1 28.67 322 ARG A C 1
ATOM 2563 O O . ARG A 1 322 ? 4.582 7.922 18.062 1 28.67 322 ARG A O 1
ATOM 2570 N N . ASN A 1 323 ? 5.09 6.973 16.156 1 27.05 323 ASN A N 1
ATOM 2571 C CA . ASN A 1 323 ? 3.799 6.297 16.062 1 27.05 323 ASN A CA 1
ATOM 2572 C C . ASN A 1 323 ? 3.564 5.375 17.266 1 27.05 323 ASN A C 1
ATOM 2574 O O . ASN A 1 323 ? 4.465 4.633 17.656 1 27.05 323 ASN A O 1
ATOM 2578 N N . MET B 1 1 ? 22.094 -30.391 45.906 1 23.25 1 MET B N 1
ATOM 2579 C CA . MET B 1 1 ? 22.578 -29.156 45.281 1 23.25 1 MET B CA 1
ATOM 2580 C C . MET B 1 1 ? 22.766 -29.328 43.781 1 23.25 1 MET B C 1
ATOM 2582 O O . MET B 1 1 ? 23.516 -28.578 43.156 1 23.25 1 MET B O 1
ATOM 2586 N N . GLU B 1 2 ? 22.297 -30.359 43.094 1 21.5 2 GLU B N 1
ATOM 2587 C CA . GLU B 1 2 ? 22.5 -30.953 41.781 1 21.5 2 GLU B CA 1
ATOM 2588 C C . GLU B 1 2 ? 22.203 -29.953 40.656 1 21.5 2 GLU B C 1
ATOM 2590 O O . GLU B 1 2 ? 21.5 -28.969 40.875 1 21.5 2 GLU B O 1
ATOM 2595 N N . ASN B 1 3 ? 22.766 -30.219 39.344 1 22.22 3 ASN B N 1
ATOM 2596 C CA . ASN B 1 3 ? 23.203 -29.891 38 1 22.22 3 ASN B CA 1
ATOM 2597 C C . ASN B 1 3 ? 22.016 -29.562 37.094 1 22.22 3 ASN B C 1
ATOM 2599 O O . ASN B 1 3 ? 21.203 -30.438 36.781 1 22.22 3 ASN B O 1
ATOM 2603 N N . GLY B 1 4 ? 21.312 -28.484 37.312 1 23.08 4 GLY B N 1
ATOM 2604 C CA . GLY B 1 4 ? 20.109 -28.062 36.594 1 23.08 4 GLY B CA 1
ATOM 2605 C C . GLY B 1 4 ? 20.281 -28.062 35.094 1 23.08 4 GLY B C 1
ATOM 2606 O O . GLY B 1 4 ? 21.125 -27.344 34.562 1 23.08 4 GLY B O 1
ATOM 2607 N N . ASN B 1 5 ? 20.047 -29.172 34.344 1 23.64 5 ASN B N 1
ATOM 2608 C CA . ASN B 1 5 ? 20.188 -29.516 32.906 1 23.64 5 ASN B CA 1
ATOM 2609 C C . ASN B 1 5 ? 19.547 -28.453 32.031 1 23.64 5 ASN B C 1
ATOM 2611 O O . ASN B 1 5 ? 18.391 -28.094 32.219 1 23.64 5 ASN B O 1
ATOM 2615 N N . CYS B 1 6 ? 20.328 -27.469 31.469 1 24.58 6 CYS B N 1
ATOM 2616 C CA . CYS B 1 6 ? 20.234 -26.469 30.406 1 24.58 6 CYS B CA 1
ATOM 2617 C C . CYS B 1 6 ? 19.531 -27.031 29.172 1 24.58 6 CYS B C 1
ATOM 2619 O O . CYS B 1 6 ? 20.047 -27.953 28.531 1 24.58 6 CYS B O 1
ATOM 2621 N N . PHE B 1 7 ? 18.203 -27.125 29.125 1 24.69 7 PHE B N 1
ATOM 2622 C CA . PHE B 1 7 ? 17.391 -27.594 28.016 1 24.69 7 PHE B CA 1
ATOM 2623 C C . PHE B 1 7 ? 17.844 -26.969 26.703 1 24.69 7 PHE B C 1
ATOM 2625 O O . PHE B 1 7 ? 18.047 -25.766 26.625 1 24.69 7 PHE B O 1
ATOM 2632 N N . GLU B 1 8 ? 18.625 -27.656 25.797 1 29.27 8 GLU B N 1
ATOM 2633 C CA . GLU B 1 8 ? 19.078 -27.578 24.406 1 29.27 8 GLU B CA 1
ATOM 2634 C C . GLU B 1 8 ? 17.984 -27.047 23.5 1 29.27 8 GLU B C 1
ATOM 2636 O O . GLU B 1 8 ? 16.859 -27.578 23.5 1 29.27 8 GLU B O 1
ATOM 2641 N N . SER B 1 9 ? 17.875 -25.766 23.359 1 30.58 9 SER B N 1
ATOM 2642 C CA . SER B 1 9 ? 17.062 -24.953 22.469 1 30.58 9 SER B CA 1
ATOM 2643 C C . SER B 1 9 ? 16.969 -25.578 21.078 1 30.58 9 SER B C 1
ATOM 2645 O O . SER B 1 9 ? 17.969 -25.672 20.359 1 30.58 9 SER B O 1
ATOM 2647 N N . GLU B 1 10 ? 16.125 -26.625 20.766 1 29.69 10 GLU B N 1
ATOM 2648 C CA . GLU B 1 10 ? 15.82 -27.656 19.766 1 29.69 10 GLU B CA 1
ATOM 2649 C C . GLU B 1 10 ? 15.789 -27.047 18.359 1 29.69 10 GLU B C 1
ATOM 2651 O O . GLU B 1 10 ? 16.609 -27.391 17.516 1 29.69 10 GLU B O 1
ATOM 2656 N N . SER B 1 11 ? 14.516 -27.156 17.484 1 27.72 11 SER B N 1
ATOM 2657 C CA . SER B 1 11 ? 14.25 -27.625 16.141 1 27.72 11 SER B CA 1
ATOM 2658 C C . SER B 1 11 ? 14.477 -26.516 15.109 1 27.72 11 SER B C 1
ATOM 2660 O O . SER B 1 11 ? 13.75 -25.516 15.094 1 27.72 11 SER B O 1
ATOM 2662 N N . LYS B 1 12 ? 15.531 -25.969 14.805 1 38.12 12 LYS B N 1
ATOM 2663 C CA . LYS B 1 12 ? 15.82 -25.406 13.492 1 38.12 12 LYS B CA 1
ATOM 2664 C C . LYS B 1 12 ? 15.039 -26.125 12.398 1 38.12 12 LYS B C 1
ATOM 2666 O O . LYS B 1 12 ? 15.383 -27.25 12.023 1 38.12 12 LYS B O 1
ATOM 2671 N N . GLU B 1 13 ? 13.75 -25.922 12.234 1 38.22 13 GLU B N 1
ATOM 2672 C CA . GLU B 1 13 ? 12.867 -26.531 11.242 1 38.22 13 GLU B CA 1
ATOM 2673 C C . GLU B 1 13 ? 13.555 -26.625 9.883 1 38.22 13 GLU B C 1
ATOM 2675 O O . GLU B 1 13 ? 14.055 -25.625 9.367 1 38.22 13 GLU B O 1
ATOM 2680 N N . LYS B 1 14 ? 14.133 -27.594 9.484 1 39.72 14 LYS B N 1
ATOM 2681 C CA . LYS B 1 14 ? 14.672 -28 8.188 1 39.72 14 LYS B CA 1
ATOM 2682 C C . LYS B 1 14 ? 13.883 -27.359 7.047 1 39.72 14 LYS B C 1
ATOM 2684 O O . LYS B 1 14 ? 12.656 -27.5 6.984 1 39.72 14 LYS B O 1
ATOM 2689 N N . LYS B 1 15 ? 14.297 -26.234 6.484 1 49.78 15 LYS B N 1
ATOM 2690 C CA . LYS B 1 15 ? 13.695 -25.828 5.215 1 49.78 15 LYS B CA 1
ATOM 2691 C C . LYS B 1 15 ? 13.227 -27.031 4.414 1 49.78 15 LYS B C 1
ATOM 2693 O O . LYS B 1 15 ? 14.039 -27.891 4.039 1 49.78 15 LYS B O 1
ATOM 2698 N N . ASP B 1 16 ? 12.039 -27.453 4.594 1 51.34 16 ASP B N 1
ATOM 2699 C CA . ASP B 1 16 ? 11.383 -28.547 3.885 1 51.34 16 ASP B CA 1
ATOM 2700 C C . ASP B 1 16 ? 11.727 -28.516 2.396 1 51.34 16 ASP B C 1
ATOM 2702 O O . ASP B 1 16 ? 11.828 -27.453 1.794 1 51.34 16 ASP B O 1
ATOM 2706 N N . SER B 1 17 ? 12.516 -29.5 1.741 1 64.31 17 SER B N 1
ATOM 2707 C CA . SER B 1 17 ? 13.195 -29.859 0.5 1 64.31 17 SER B CA 1
ATOM 2708 C C . SER B 1 17 ? 12.25 -29.781 -0.692 1 64.31 17 SER B C 1
ATOM 2710 O O . SER B 1 17 ? 12.672 -29.922 -1.839 1 64.31 17 SER B O 1
ATOM 2712 N N . SER B 1 18 ? 10.969 -29.484 -0.539 1 78.25 18 SER B N 1
ATOM 2713 C CA . SER B 1 18 ? 10.133 -29.562 -1.733 1 78.25 18 SER B CA 1
ATOM 2714 C C . SER B 1 18 ? 9.602 -28.188 -2.121 1 78.25 18 SER B C 1
ATOM 2716 O O . SER B 1 18 ? 9.688 -27.234 -1.341 1 78.25 18 SER B O 1
ATOM 2718 N N . SER B 1 19 ? 9.164 -28.047 -3.363 1 83.62 19 SER B N 1
ATOM 2719 C CA . SER B 1 19 ? 8.469 -26.859 -3.832 1 83.62 19 SER B CA 1
ATOM 2720 C C . SER B 1 19 ? 7.184 -26.625 -3.047 1 83.62 19 SER B C 1
ATOM 2722 O O . SER B 1 19 ? 6.598 -27.562 -2.51 1 83.62 19 SER B O 1
ATOM 2724 N N . SER B 1 20 ? 6.816 -25.359 -2.881 1 81.5 20 SER B N 1
ATOM 2725 C CA . SER B 1 20 ? 5.605 -25.031 -2.139 1 81.5 20 SER B CA 1
ATOM 2726 C C . SER B 1 20 ? 4.93 -23.797 -2.705 1 81.5 20 SER B C 1
ATOM 2728 O O . SER B 1 20 ? 5.539 -23.047 -3.477 1 81.5 20 SER B O 1
ATOM 2730 N N . LEU B 1 21 ? 3.613 -23.688 -2.393 1 82.56 21 LEU B N 1
ATOM 2731 C CA . LEU B 1 21 ? 2.82 -22.516 -2.723 1 82.56 21 LEU B CA 1
ATOM 2732 C C . LEU B 1 21 ? 2.447 -21.734 -1.461 1 82.56 21 LEU B C 1
ATOM 2734 O O . LEU B 1 21 ? 2 -22.328 -0.476 1 82.56 21 LEU B O 1
ATOM 2738 N N . LEU B 1 22 ? 2.721 -20.469 -1.531 1 84.44 22 LEU B N 1
ATOM 2739 C CA . LEU B 1 22 ? 2.355 -19.609 -0.419 1 84.44 22 LEU B CA 1
ATOM 2740 C C . LEU B 1 22 ? 1.357 -18.547 -0.867 1 84.44 22 LEU B C 1
ATOM 2742 O O . LEU B 1 22 ? 1.669 -17.719 -1.73 1 84.44 22 LEU B O 1
ATOM 2746 N N . PHE B 1 23 ? 0.149 -18.594 -0.274 1 83.81 23 PHE B N 1
ATOM 2747 C CA . PHE B 1 23 ? -0.814 -17.531 -0.525 1 83.81 23 PHE B CA 1
ATOM 2748 C C . PHE B 1 23 ? -0.491 -16.297 0.314 1 83.81 23 PHE B C 1
ATOM 2750 O O . PHE B 1 23 ? -0.634 -16.328 1.538 1 83.81 23 PHE B O 1
ATOM 2757 N N . LEU B 1 24 ? -0.093 -15.258 -0.365 1 87.81 24 LEU B N 1
ATOM 2758 C CA . LEU B 1 24 ? 0.296 -14.055 0.358 1 87.81 24 LEU B CA 1
ATOM 2759 C C . LEU B 1 24 ? -0.928 -13.219 0.723 1 87.81 24 LEU B C 1
ATOM 2761 O O . LEU B 1 24 ? -0.874 -12.398 1.641 1 87.81 24 LEU B O 1
ATOM 2765 N N . GLY B 1 25 ? -1.938 -13.359 -0.058 1 82.94 25 GLY B N 1
ATOM 2766 C CA . GLY B 1 25 ? -3.232 -12.734 0.164 1 82.94 25 GLY B CA 1
ATOM 2767 C C . GLY B 1 25 ? -4.359 -13.406 -0.602 1 82.94 25 GLY B C 1
ATOM 2768 O O . GLY B 1 25 ? -4.137 -13.961 -1.678 1 82.94 25 GLY B O 1
ATOM 2769 N N . THR B 1 26 ? -5.539 -13.305 -0.006 1 77.69 26 THR B N 1
ATOM 2770 C CA . THR B 1 26 ? -6.719 -13.891 -0.629 1 77.69 26 THR B CA 1
ATOM 2771 C C . THR B 1 26 ? -7.906 -12.938 -0.542 1 77.69 26 THR B C 1
ATOM 2773 O O . THR B 1 26 ? -9.062 -13.375 -0.617 1 77.69 26 THR B O 1
ATOM 2776 N N . GLY B 1 27 ? -7.582 -11.695 -0.318 1 78 27 GLY B N 1
ATOM 2777 C CA . GLY B 1 27 ? -8.633 -10.695 -0.199 1 78 27 GLY B CA 1
ATOM 2778 C C . GLY B 1 27 ? -8.945 -10 -1.511 1 78 27 GLY B C 1
ATOM 2779 O O . GLY B 1 27 ? -8.211 -10.148 -2.49 1 78 27 GLY B O 1
ATOM 2780 N N . CYS B 1 28 ? -10.039 -9.297 -1.487 1 80.19 28 CYS B N 1
ATOM 2781 C CA . CYS B 1 28 ? -10.461 -8.508 -2.645 1 80.19 28 CYS B CA 1
ATOM 2782 C C . CYS B 1 28 ? -9.633 -7.238 -2.771 1 80.19 28 CYS B C 1
ATOM 2784 O O . CYS B 1 28 ? -8.625 -7.078 -2.082 1 80.19 28 CYS B O 1
ATOM 2786 N N . SER B 1 29 ? -10.023 -6.375 -3.736 1 83.69 29 SER B N 1
ATOM 2787 C CA . SER B 1 29 ? -9.273 -5.164 -4.035 1 83.69 29 SER B CA 1
ATOM 2788 C C . SER B 1 29 ? -9.133 -4.281 -2.801 1 83.69 29 SER B C 1
ATOM 2790 O O . SER B 1 29 ? -8.094 -3.637 -2.607 1 83.69 29 SER B O 1
ATOM 2792 N N . SER B 1 30 ? -10.195 -4.293 -1.954 1 83.62 30 SER B N 1
ATOM 2793 C CA . SER B 1 30 ? -10.148 -3.471 -0.749 1 83.62 30 SER B CA 1
ATOM 2794 C C . SER B 1 30 ? -9.508 -4.227 0.412 1 83.62 30 SER B C 1
ATOM 2796 O O . SER B 1 30 ? -9.336 -3.674 1.499 1 83.62 30 SER B O 1
ATOM 2798 N N . ALA B 1 31 ? -9.102 -5.508 0.144 1 86.81 31 ALA B N 1
ATOM 2799 C CA . ALA B 1 31 ? -8.594 -6.375 1.204 1 86.81 31 ALA B CA 1
ATOM 2800 C C . ALA B 1 31 ? -9.617 -6.527 2.326 1 86.81 31 ALA B C 1
ATOM 2802 O O . ALA B 1 31 ? -10.734 -6.008 2.232 1 86.81 31 ALA B O 1
ATOM 2803 N N . VAL B 1 32 ? -9.344 -7.387 3.287 1 81.81 32 VAL B N 1
ATOM 2804 C CA . VAL B 1 32 ? -10.133 -7.59 4.496 1 81.81 32 VAL B CA 1
ATOM 2805 C C . VAL B 1 32 ? -9.266 -7.34 5.727 1 81.81 32 VAL B C 1
ATOM 2807 O O . VAL B 1 32 ? -8.188 -7.926 5.867 1 81.81 32 VAL B O 1
ATOM 2810 N N . PRO B 1 33 ? -9.695 -6.469 6.684 1 89 33 PRO B N 1
ATOM 2811 C CA . PRO B 1 33 ? -10.984 -5.785 6.793 1 89 33 PRO B CA 1
ATOM 2812 C C . PRO B 1 33 ? -11.141 -4.652 5.781 1 89 33 PRO B C 1
ATOM 2814 O O . PRO B 1 33 ? -10.141 -4.062 5.355 1 89 33 PRO B O 1
ATOM 2817 N N . ASN B 1 34 ? -12.406 -4.508 5.375 1 85.56 34 ASN B N 1
ATOM 2818 C CA . ASN B 1 34 ? -12.758 -3.23 4.77 1 85.56 34 ASN B CA 1
ATOM 2819 C C . ASN B 1 34 ? -12.75 -2.1 5.797 1 85.56 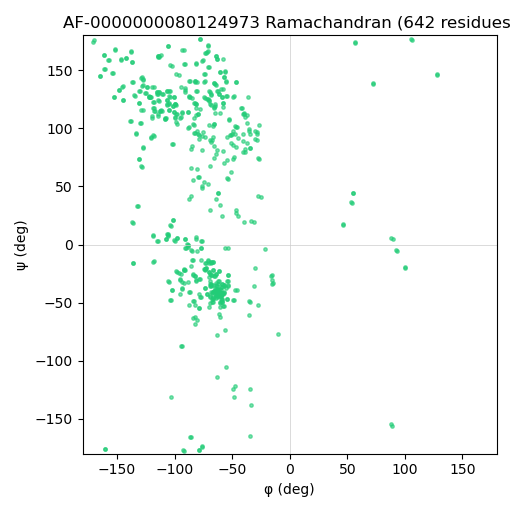34 ASN B C 1
ATOM 2821 O O . ASN B 1 34 ? -13.492 -2.141 6.777 1 85.56 34 ASN B O 1
ATOM 2825 N N . VAL B 1 35 ? -11.961 -1.153 5.566 1 89.94 35 VAL B N 1
ATOM 2826 C CA . VAL B 1 35 ? -11.742 -0.093 6.543 1 89.94 35 VAL B CA 1
ATOM 2827 C C . VAL B 1 35 ? -13.055 0.609 6.855 1 89.94 35 VAL B C 1
ATOM 2829 O O . VAL B 1 35 ? -13.297 1.022 7.992 1 89.94 35 VAL B O 1
ATOM 2832 N N . LEU B 1 36 ? -13.914 0.725 5.887 1 87.19 36 LEU B N 1
ATOM 2833 C CA . LEU B 1 36 ? -15.203 1.397 6.066 1 87.19 36 LEU B CA 1
ATOM 2834 C C . LEU B 1 36 ? -16.031 0.708 7.145 1 87.19 36 LEU B C 1
ATOM 2836 O O . LEU B 1 36 ? -16.656 1.373 7.969 1 87.19 36 LEU B O 1
ATOM 2840 N N . CYS B 1 37 ? -15.992 -0.602 7.199 1 87.5 37 CYS B N 1
ATOM 2841 C CA . CYS B 1 37 ? -16.734 -1.375 8.188 1 87.5 37 CYS B CA 1
ATOM 2842 C C . CYS B 1 37 ? -16.234 -1.081 9.594 1 87.5 37 CYS B C 1
ATOM 2844 O O . CYS B 1 37 ? -16.984 -1.224 10.57 1 87.5 37 CYS B O 1
ATOM 2846 N N . LEU B 1 38 ? -15.047 -0.675 9.68 1 91.81 38 LEU B N 1
ATOM 2847 C CA . LEU B 1 38 ? -14.445 -0.487 11 1 91.81 38 LEU B CA 1
ATOM 2848 C C . LEU B 1 38 ? -14.609 0.955 11.469 1 91.81 38 LEU B C 1
ATOM 2850 O O . LEU B 1 38 ? -14.859 1.201 12.648 1 91.81 38 LEU B O 1
ATOM 2854 N N . ILE B 1 39 ? -14.492 1.937 10.547 1 92.56 39 ILE B N 1
ATOM 2855 C CA . ILE B 1 39 ? -14.484 3.33 10.977 1 92.56 39 ILE B CA 1
ATOM 2856 C C . ILE B 1 39 ? -15.906 3.885 10.961 1 92.56 39 ILE B C 1
ATOM 2858 O O . ILE B 1 39 ? -16.188 4.91 11.594 1 92.56 39 ILE B O 1
ATOM 2862 N N . GLN B 1 40 ? -16.781 3.242 10.203 1 89.69 40 GLN B N 1
ATOM 2863 C CA . GLN B 1 40 ? -18.219 3.51 10.203 1 89.69 40 GLN B CA 1
ATOM 2864 C C . GLN B 1 40 ? -19.016 2.215 10.328 1 89.69 40 GLN B C 1
ATOM 2866 O O . GLN B 1 40 ? -19.672 1.795 9.375 1 89.69 40 GLN B O 1
ATOM 2871 N N . PRO B 1 41 ? -19 1.687 11.477 1 87.12 41 PRO B N 1
ATOM 2872 C CA . PRO B 1 41 ? -19.625 0.37 11.648 1 87.12 41 PRO B CA 1
ATOM 2873 C C . PRO B 1 41 ? -21.141 0.397 11.43 1 87.12 41 PRO B C 1
ATOM 2875 O O . PRO B 1 41 ? -21.797 1.374 11.789 1 87.12 41 PRO B O 1
ATOM 2878 N N . SER B 1 42 ? -21.547 -0.646 10.758 1 83.38 42 SER B N 1
ATOM 2879 C CA . SER B 1 42 ? -22.984 -0.871 10.672 1 83.38 42 SER B CA 1
ATOM 2880 C C . SER B 1 42 ? -23.547 -1.314 12.008 1 83.38 42 SER B C 1
ATOM 2882 O O . SER B 1 42 ? -22.812 -1.478 12.984 1 83.38 42 SER B O 1
ATOM 2884 N N . ASN B 1 43 ? -24.891 -1.355 12.047 1 85.69 43 ASN B N 1
ATOM 2885 C CA . ASN B 1 43 ? -25.578 -1.87 13.227 1 85.69 43 ASN B CA 1
ATOM 2886 C C . ASN B 1 43 ? -26.438 -3.084 12.898 1 85.69 43 ASN B C 1
ATOM 2888 O O . ASN B 1 43 ? -27.484 -2.953 12.258 1 85.69 43 ASN B O 1
ATOM 2892 N N . PRO B 1 44 ? -26.156 -4.332 13.273 1 88.5 44 PRO B N 1
ATOM 2893 C CA . PRO B 1 44 ? -24.938 -4.629 14.023 1 88.5 44 PRO B CA 1
ATOM 2894 C C . PRO B 1 44 ? -23.672 -4.523 13.164 1 88.5 44 PRO B C 1
ATOM 2896 O O . PRO B 1 44 ? -23.766 -4.504 11.93 1 88.5 44 PRO B O 1
ATOM 2899 N N . PRO B 1 45 ? -22.5 -4.48 13.812 1 86.44 45 PRO B N 1
ATOM 2900 C CA . PRO B 1 45 ? -21.266 -4.352 13.039 1 86.44 45 PRO B CA 1
ATOM 2901 C C . PRO B 1 45 ? -20.922 -5.617 12.25 1 86.44 45 PRO B C 1
ATOM 2903 O O . PRO B 1 45 ? -21.328 -6.715 12.633 1 86.44 45 PRO B O 1
ATOM 2906 N N . CYS B 1 46 ? -20.203 -5.391 11.148 1 81.62 46 CYS B N 1
ATOM 2907 C CA . CYS B 1 46 ? -19.719 -6.508 10.344 1 81.62 46 CYS B CA 1
ATOM 2908 C C . CYS B 1 46 ? -18.844 -7.445 11.188 1 81.62 46 CYS B C 1
ATOM 2910 O O . CYS B 1 46 ? -17.828 -7.027 11.734 1 81.62 46 CYS B O 1
ATOM 2912 N N . GLU B 1 47 ? -19.188 -8.594 11.273 1 79.06 47 GLU B N 1
ATOM 2913 C CA . GLU B 1 47 ? -18.516 -9.57 12.133 1 79.06 47 GLU B CA 1
ATOM 2914 C C . GLU B 1 47 ? -17.109 -9.875 11.625 1 79.06 47 GLU B C 1
ATOM 2916 O O . GLU B 1 47 ? -16.156 -9.922 12.406 1 79.06 47 GLU B O 1
ATOM 2921 N N . VAL B 1 48 ? -16.953 -10.023 10.312 1 76.69 48 VAL B N 1
ATOM 2922 C CA . VAL B 1 48 ? -15.688 -10.422 9.711 1 76.69 48 VAL B CA 1
ATOM 2923 C C . VAL B 1 48 ? -14.648 -9.32 9.914 1 76.69 48 VAL B C 1
ATOM 2925 O O . VAL B 1 48 ? -13.547 -9.578 10.398 1 76.69 48 VAL B O 1
ATOM 2928 N N . CYS B 1 49 ? -15.047 -8.141 9.594 1 86.25 49 CYS B N 1
ATOM 2929 C CA . CYS B 1 49 ? -14.102 -7.035 9.688 1 86.25 49 CYS B CA 1
ATOM 2930 C C . CYS B 1 49 ? -13.766 -6.734 11.148 1 86.25 49 CYS B C 1
ATOM 2932 O O . CYS B 1 49 ? -12.625 -6.395 11.469 1 86.25 49 CYS B O 1
ATOM 2934 N N . THR B 1 50 ? -14.773 -6.926 11.977 1 86.75 50 THR B N 1
ATOM 2935 C CA . THR B 1 50 ? -14.523 -6.711 13.398 1 86.75 50 THR B CA 1
ATOM 2936 C C . THR B 1 50 ? -13.555 -7.758 13.938 1 86.75 50 THR B C 1
ATOM 2938 O O . THR B 1 50 ? -12.617 -7.43 14.672 1 86.75 50 THR B O 1
ATOM 2941 N N . GLN B 1 51 ? -13.703 -8.945 13.539 1 82.94 51 GLN B N 1
ATOM 2942 C CA . GLN B 1 51 ? -12.883 -10.047 14.023 1 82.94 51 GLN B CA 1
ATOM 2943 C C . GLN B 1 51 ? -11.477 -9.984 13.43 1 82.94 51 GLN B C 1
ATOM 2945 O O . GLN B 1 51 ? -10.539 -10.555 13.992 1 82.94 51 GLN B O 1
ATOM 2950 N N . SER B 1 52 ? -11.367 -9.289 12.336 1 85.88 52 SER B N 1
ATOM 2951 C CA . SER B 1 52 ? -10.086 -9.227 11.648 1 85.88 52 SER B CA 1
ATOM 2952 C C . SER B 1 52 ? -9.047 -8.492 12.477 1 85.88 52 SER B C 1
ATOM 2954 O O . SER B 1 52 ? -7.844 -8.609 12.234 1 85.88 52 SER B O 1
ATOM 2956 N N . LEU B 1 53 ? -9.5 -7.773 13.492 1 88.75 53 LEU B N 1
ATOM 2957 C CA . LEU B 1 53 ? -8.57 -7.016 14.32 1 88.75 53 LEU B CA 1
ATOM 2958 C C . LEU B 1 53 ? -8.414 -7.656 15.695 1 88.75 53 LEU B C 1
ATOM 2960 O O . LEU B 1 53 ? -7.672 -7.152 16.547 1 88.75 53 LEU B O 1
ATOM 2964 N N . SER B 1 54 ? -9.008 -8.789 15.945 1 86.5 54 SER B N 1
ATOM 2965 C CA . SER B 1 54 ? -9.086 -9.375 17.281 1 86.5 54 SER B CA 1
ATOM 2966 C C . SER B 1 54 ? -7.773 -10.055 17.656 1 86.5 54 SER B C 1
ATOM 2968 O O . SER B 1 54 ? -7.441 -10.164 18.844 1 86.5 54 SER B O 1
ATOM 2970 N N . ILE B 1 55 ? -7.051 -10.562 16.656 1 84.75 55 ILE B N 1
ATOM 2971 C CA . ILE B 1 55 ? -5.758 -11.203 16.875 1 84.75 55 ILE B CA 1
ATOM 2972 C C . ILE B 1 55 ? -4.777 -10.766 15.797 1 84.75 55 ILE B C 1
ATOM 2974 O O . ILE B 1 55 ? -5.172 -10.141 14.805 1 84.75 55 ILE B O 1
ATOM 2978 N N . PRO B 1 56 ? -3.531 -11 15.961 1 83.94 56 PRO B N 1
ATOM 2979 C CA . PRO B 1 56 ? -2.549 -10.555 14.969 1 83.94 56 PRO B CA 1
ATOM 2980 C C . PRO B 1 56 ? -2.84 -11.102 13.57 1 83.94 56 PRO B C 1
ATOM 2982 O O . PRO B 1 56 ? -3.295 -12.234 13.43 1 83.94 56 PRO B O 1
ATOM 2985 N N . PRO B 1 57 ? -2.555 -10.289 12.648 1 83.44 57 PRO B N 1
ATOM 2986 C CA . PRO B 1 57 ? -2.893 -10.641 11.266 1 83.44 57 PRO B CA 1
ATOM 2987 C C . PRO B 1 57 ? -2.342 -12 10.852 1 83.44 57 PRO B C 1
ATOM 2989 O O . PRO B 1 57 ? -2.982 -12.719 10.086 1 83.44 57 PRO B O 1
ATOM 2992 N N . GLU B 1 58 ? -1.152 -12.383 11.352 1 76.56 58 GLU B N 1
ATOM 2993 C CA . GLU B 1 58 ? -0.511 -13.625 10.938 1 76.56 58 GLU B CA 1
ATOM 2994 C C . GLU B 1 58 ? -1.266 -14.836 11.469 1 76.56 58 GLU B C 1
ATOM 2996 O O . GLU B 1 58 ? -1.072 -15.953 10.984 1 76.56 58 GLU B O 1
ATOM 3001 N N . LYS B 1 59 ? -2.104 -14.594 12.422 1 77.38 59 LYS B N 1
ATOM 3002 C CA . LYS B 1 59 ? -2.873 -15.68 13.031 1 77.38 59 LYS B CA 1
ATOM 3003 C C . LYS B 1 59 ? -4.363 -15.516 12.75 1 77.38 59 LYS B C 1
ATOM 3005 O O . LYS B 1 59 ? -5.184 -16.281 13.266 1 77.38 59 LYS B O 1
ATOM 3010 N N . ASN B 1 60 ? -4.703 -14.531 12 1 80.56 60 ASN B N 1
ATOM 3011 C CA . ASN B 1 60 ? -6.102 -14.164 11.797 1 80.56 60 ASN B CA 1
ATOM 3012 C C . ASN B 1 60 ? -6.57 -14.508 10.391 1 80.56 60 ASN B C 1
ATOM 3014 O O . ASN B 1 60 ? -6.191 -13.844 9.422 1 80.56 60 ASN B O 1
ATOM 3018 N N . PRO B 1 61 ? -7.352 -15.461 10.227 1 72.75 61 PRO B N 1
ATOM 3019 C CA . PRO B 1 61 ? -7.805 -15.836 8.891 1 72.75 61 PRO B CA 1
ATOM 3020 C C . PRO B 1 61 ? -8.727 -14.789 8.258 1 72.75 61 PRO B C 1
ATOM 3022 O O . PRO B 1 61 ? -8.969 -14.82 7.051 1 72.75 61 PRO B O 1
ATOM 3025 N N . ASN B 1 62 ? -9.234 -13.859 9.102 1 75.88 62 ASN B N 1
ATOM 3026 C CA . ASN B 1 62 ? -10.133 -12.828 8.594 1 75.88 62 ASN B CA 1
ATOM 3027 C C . ASN B 1 62 ? -9.367 -11.578 8.156 1 75.88 62 ASN B C 1
ATOM 3029 O O . ASN B 1 62 ? -9.969 -10.609 7.688 1 75.88 62 ASN B O 1
ATOM 3033 N N . TYR B 1 63 ? -8.133 -11.602 8.344 1 85.81 63 TYR B N 1
ATOM 3034 C CA . TYR B 1 63 ? -7.289 -10.539 7.824 1 85.81 63 TYR B CA 1
ATOM 3035 C C . TYR B 1 63 ? -6.613 -10.961 6.523 1 85.81 63 TYR B C 1
ATOM 3037 O O . TYR B 1 63 ? -5.703 -11.797 6.535 1 85.81 63 TYR B O 1
ATOM 3045 N N . ARG B 1 64 ? -7.062 -10.352 5.387 1 84.19 64 ARG B N 1
ATOM 3046 C CA . ARG B 1 64 ? -6.617 -10.828 4.078 1 84.19 64 ARG B CA 1
ATOM 3047 C C . ARG B 1 64 ? -6.137 -9.672 3.209 1 84.19 64 ARG B C 1
ATOM 3049 O O . ARG B 1 64 ? -6.895 -8.734 2.939 1 84.19 64 ARG B O 1
ATOM 3056 N N . CYS B 1 65 ? -4.926 -9.773 2.805 1 90.31 65 CYS B N 1
ATOM 3057 C CA . CYS B 1 65 ? -4.359 -8.805 1.872 1 90.31 65 CYS B CA 1
ATOM 3058 C C . CYS B 1 65 ? -4.82 -9.086 0.447 1 90.31 65 CYS B C 1
ATOM 3060 O O . CYS B 1 65 ? -5.625 -9.992 0.217 1 90.31 65 CYS B O 1
ATOM 3062 N N . ASN B 1 66 ? -4.418 -8.211 -0.497 1 90.69 66 ASN B N 1
ATOM 3063 C CA . ASN B 1 66 ? -4.77 -8.422 -1.896 1 90.69 66 ASN B CA 1
ATOM 3064 C C . ASN B 1 66 ? -4.301 -9.789 -2.389 1 90.69 66 ASN B C 1
ATOM 3066 O O . ASN B 1 66 ? -3.281 -10.305 -1.926 1 90.69 66 ASN B O 1
ATOM 3070 N N . THR B 1 67 ? -5.023 -10.328 -3.275 1 87.56 67 THR B N 1
ATOM 3071 C CA . THR B 1 67 ? -4.727 -11.641 -3.83 1 87.56 67 THR B CA 1
ATOM 3072 C C . THR B 1 67 ? -3.34 -11.664 -4.465 1 87.56 67 THR B C 1
ATOM 3074 O O . THR B 1 67 ? -2.982 -10.75 -5.215 1 87.56 67 THR B O 1
ATOM 3077 N N . SER B 1 68 ? -2.533 -12.609 -4.074 1 91 68 SER B N 1
ATOM 3078 C CA . SER B 1 68 ? -1.179 -12.812 -4.578 1 91 68 SER B CA 1
ATOM 3079 C C . SER B 1 68 ? -0.65 -14.195 -4.203 1 91 68 SER B C 1
ATOM 3081 O O . SER B 1 68 ? -0.988 -14.727 -3.145 1 91 68 SER B O 1
ATOM 3083 N N . LEU B 1 69 ? 0.148 -14.781 -5.094 1 88.94 69 LEU B N 1
ATOM 3084 C CA . LEU B 1 69 ? 0.699 -16.109 -4.879 1 88.94 69 LEU B CA 1
ATOM 3085 C C . LEU B 1 69 ? 2.219 -16.109 -5.02 1 88.94 69 LEU B C 1
ATOM 3087 O O . LEU B 1 69 ? 2.758 -15.5 -5.945 1 88.94 69 LEU B O 1
ATOM 3091 N N . LEU B 1 70 ? 2.904 -16.688 -4.035 1 91.12 70 LEU B N 1
ATOM 3092 C CA . LEU B 1 70 ? 4.34 -16.922 -4.141 1 91.12 70 LEU B CA 1
ATOM 3093 C C . LEU B 1 70 ? 4.625 -18.406 -4.355 1 91.12 70 LEU B C 1
ATOM 3095 O O . LEU B 1 70 ? 4.191 -19.25 -3.568 1 91.12 70 LEU B O 1
ATOM 3099 N N . ILE B 1 71 ? 5.27 -18.688 -5.453 1 89.31 71 ILE B N 1
ATOM 3100 C CA . ILE B 1 71 ? 5.695 -20.047 -5.746 1 89.31 71 ILE B CA 1
ATOM 3101 C C . ILE B 1 71 ? 7.141 -20.25 -5.293 1 89.31 71 ILE B C 1
ATOM 3103 O O . ILE B 1 71 ? 8.055 -19.609 -5.809 1 89.31 71 ILE B O 1
ATOM 3107 N N . ASP B 1 72 ? 7.324 -21 -4.27 1 89.19 72 ASP B N 1
ATOM 3108 C CA . ASP B 1 72 ? 8.648 -21.5 -3.881 1 89.19 72 ASP B CA 1
ATOM 3109 C C . ASP B 1 72 ? 9.031 -22.734 -4.688 1 89.19 72 ASP B C 1
ATOM 3111 O O . ASP B 1 72 ? 8.633 -23.844 -4.352 1 89.19 72 ASP B O 1
ATOM 3115 N N . TYR B 1 73 ? 9.812 -22.484 -5.777 1 92.06 73 TYR B N 1
ATOM 3116 C CA . TYR B 1 73 ? 10.125 -23.531 -6.754 1 92.06 73 TYR B CA 1
ATOM 3117 C C . TYR B 1 73 ? 11.516 -24.094 -6.52 1 92.06 73 TYR B C 1
ATOM 3119 O O . TYR B 1 73 ? 12.516 -23.391 -6.66 1 92.06 73 TYR B O 1
ATOM 3127 N N . ARG B 1 74 ? 11.578 -25.328 -6.152 1 89.06 74 ARG B N 1
ATOM 3128 C CA . ARG B 1 74 ? 12.859 -26.016 -6.062 1 89.06 74 ARG B CA 1
ATOM 3129 C C . ARG B 1 74 ? 13.234 -26.656 -7.395 1 89.06 74 ARG B C 1
ATOM 3131 O O . ARG B 1 74 ? 12.594 -27.609 -7.832 1 89.06 74 ARG B O 1
ATOM 3138 N N . ASN B 1 75 ? 14.273 -26.125 -7.922 1 89.12 75 ASN B N 1
ATOM 3139 C CA . ASN B 1 75 ? 14.664 -26.672 -9.219 1 89.12 75 ASN B CA 1
ATOM 3140 C C . ASN B 1 75 ? 15.406 -27.984 -9.078 1 89.12 75 ASN B C 1
ATOM 3142 O O . ASN B 1 75 ? 15.539 -28.516 -7.973 1 89.12 75 ASN B O 1
ATOM 3146 N N . ASP B 1 76 ? 15.852 -28.5 -10.227 1 86.38 76 ASP B N 1
ATOM 3147 C CA . ASP B 1 76 ? 16.469 -29.812 -10.258 1 86.38 76 ASP B CA 1
ATOM 3148 C C . ASP B 1 76 ? 17.797 -29.812 -9.516 1 86.38 76 ASP B C 1
ATOM 3150 O O . ASP B 1 76 ? 18.25 -30.859 -9.016 1 86.38 76 ASP B O 1
ATOM 3154 N N . ASN B 1 77 ? 18.422 -28.656 -9.352 1 91.44 77 ASN B N 1
ATOM 3155 C CA . ASN B 1 77 ? 19.703 -28.531 -8.672 1 91.44 77 ASN B CA 1
ATOM 3156 C C . ASN B 1 77 ? 19.531 -28.328 -7.168 1 91.44 77 ASN B C 1
ATOM 3158 O O . ASN B 1 77 ? 20.5 -28.156 -6.434 1 91.44 77 ASN B O 1
ATOM 3162 N N . GLY B 1 78 ? 18.297 -28.297 -6.773 1 90 78 GLY B N 1
ATOM 3163 C CA . GLY B 1 78 ? 18 -28.156 -5.355 1 90 78 GLY B CA 1
ATOM 3164 C C . GLY B 1 78 ? 17.922 -26.703 -4.906 1 90 78 GLY B C 1
ATOM 3165 O O . GLY B 1 78 ? 17.781 -26.422 -3.715 1 90 78 GLY B O 1
ATOM 3166 N N . GLU B 1 79 ? 18.016 -25.859 -5.859 1 93.25 79 GLU B N 1
ATOM 3167 C CA . GLU B 1 79 ? 17.953 -24.438 -5.543 1 93.25 79 GLU B CA 1
ATOM 3168 C C . GLU B 1 79 ? 16.5 -23.953 -5.516 1 93.25 79 GLU B C 1
ATOM 3170 O O . GLU B 1 79 ? 15.688 -24.344 -6.355 1 93.25 79 GLU B O 1
ATOM 3175 N N . HIS B 1 80 ? 16.219 -23.094 -4.574 1 92.69 80 HIS B N 1
ATOM 3176 C CA . HIS B 1 80 ? 14.883 -22.5 -4.504 1 92.69 80 HIS B CA 1
ATOM 3177 C C . HIS B 1 80 ? 14.812 -21.203 -5.293 1 92.69 80 HIS B C 1
ATOM 3179 O O . HIS B 1 80 ? 15.727 -20.375 -5.227 1 92.69 80 HIS B O 1
ATOM 3185 N N . LYS B 1 81 ? 13.789 -21.141 -6.086 1 94.25 81 LYS B N 1
ATOM 3186 C CA . LYS B 1 81 ? 13.438 -19.906 -6.785 1 94.25 81 LYS B CA 1
ATOM 3187 C C . LYS B 1 81 ? 12.055 -19.406 -6.367 1 94.25 81 LYS B C 1
ATOM 3189 O O . LYS B 1 81 ? 11.125 -20.203 -6.219 1 94.25 81 LYS B O 1
ATOM 3194 N N . TYR B 1 82 ? 11.977 -18.156 -6.129 1 94.31 82 TYR B N 1
ATOM 3195 C CA . TYR B 1 82 ? 10.734 -17.562 -5.641 1 94.31 82 TYR B CA 1
ATOM 3196 C C . TYR B 1 82 ? 10.062 -16.734 -6.727 1 94.31 82 TYR B C 1
ATOM 3198 O O . TYR B 1 82 ? 10.562 -15.664 -7.094 1 94.31 82 TYR B O 1
ATOM 3206 N N . ILE B 1 83 ? 8.953 -17.25 -7.234 1 96.31 83 ILE B N 1
ATOM 3207 C CA . ILE B 1 83 ? 8.188 -16.609 -8.305 1 96.31 83 ILE B CA 1
ATOM 3208 C C . ILE B 1 83 ? 6.926 -15.984 -7.73 1 96.31 83 ILE B C 1
ATOM 3210 O O . ILE B 1 83 ? 6.098 -16.672 -7.125 1 96.31 83 ILE B O 1
ATOM 3214 N N . LEU B 1 84 ? 6.832 -14.695 -7.945 1 97.44 84 LEU B N 1
ATOM 3215 C CA . LEU B 1 84 ? 5.73 -13.938 -7.363 1 97.44 84 LEU B CA 1
ATOM 3216 C C . LEU B 1 84 ? 4.688 -13.594 -8.422 1 97.44 84 LEU B C 1
ATOM 3218 O O . LEU B 1 84 ? 5.023 -13.078 -9.492 1 97.44 84 LEU B O 1
ATOM 3222 N N . ILE B 1 85 ? 3.398 -13.938 -8.125 1 96.75 85 ILE B N 1
ATOM 3223 C CA . ILE B 1 85 ? 2.314 -13.555 -9.023 1 96.75 85 ILE B CA 1
ATOM 3224 C C . ILE B 1 85 ? 1.528 -12.398 -8.414 1 96.75 85 ILE B C 1
ATOM 3226 O O . ILE B 1 85 ? 0.912 -12.539 -7.355 1 96.75 85 ILE B O 1
ATOM 3230 N N . ASP B 1 86 ? 1.547 -11.266 -9.047 1 97.62 86 ASP B N 1
ATOM 3231 C CA . ASP B 1 86 ? 0.857 -10.023 -8.719 1 97.62 86 ASP B CA 1
ATOM 3232 C C . ASP B 1 86 ? 1.494 -9.344 -7.512 1 97.62 86 ASP B C 1
ATOM 3234 O O . ASP B 1 86 ? 1.934 -10.016 -6.574 1 97.62 86 ASP B O 1
ATOM 3238 N N . VAL B 1 87 ? 1.612 -8.07 -7.609 1 98.06 87 VAL B N 1
ATOM 3239 C CA . VAL B 1 87 ? 2.18 -7.184 -6.598 1 98.06 87 VAL B CA 1
ATOM 3240 C C . VAL B 1 87 ? 1.203 -6.047 -6.301 1 98.06 87 VAL B C 1
ATOM 3242 O O . VAL B 1 87 ? 1.34 -4.945 -6.84 1 98.06 87 VAL B O 1
ATOM 3245 N N . GLY B 1 88 ? 0.278 -6.332 -5.445 1 96.56 88 GLY B N 1
ATOM 3246 C CA . GLY B 1 88 ? -0.809 -5.395 -5.207 1 96.56 88 GLY B CA 1
ATOM 3247 C C . GLY B 1 88 ? -0.478 -4.348 -4.16 1 96.56 88 GLY B C 1
ATOM 3248 O O . GLY B 1 88 ? 0.672 -4.23 -3.732 1 96.56 88 GLY B O 1
ATOM 3249 N N . LYS B 1 89 ? -1.534 -3.65 -3.693 1 95.31 89 LYS B N 1
ATOM 3250 C CA . LYS B 1 89 ? -1.41 -2.498 -2.807 1 95.31 89 LYS B CA 1
ATOM 3251 C C . LYS B 1 89 ? -0.94 -2.92 -1.418 1 95.31 89 LYS B C 1
ATOM 3253 O O . LYS B 1 89 ? -0.38 -2.111 -0.674 1 95.31 89 LYS B O 1
ATOM 3258 N N . THR B 1 90 ? -1.176 -4.141 -1.079 1 95.19 90 THR B N 1
ATOM 3259 C CA . THR B 1 90 ? -0.857 -4.605 0.267 1 95.19 90 THR B CA 1
ATOM 3260 C C . THR B 1 90 ? 0.443 -5.402 0.271 1 95.19 90 THR B C 1
ATOM 3262 O O . THR B 1 90 ? 0.709 -6.16 1.207 1 95.19 90 THR B O 1
ATOM 3265 N N . PHE B 1 91 ? 1.257 -5.195 -0.741 1 97.06 91 PHE B N 1
ATOM 3266 C CA . PHE B 1 91 ? 2.447 -6.008 -0.958 1 97.06 91 PHE B CA 1
ATOM 3267 C C . PHE B 1 91 ? 3.396 -5.906 0.23 1 97.06 91 PHE B C 1
ATOM 3269 O O . PHE B 1 91 ? 3.879 -6.922 0.734 1 97.06 91 PHE B O 1
ATOM 3276 N N . ARG B 1 92 ? 3.713 -4.719 0.681 1 96.06 92 ARG B N 1
ATOM 3277 C CA . ARG B 1 92 ? 4.648 -4.551 1.789 1 96.06 92 ARG B CA 1
ATOM 3278 C C . ARG B 1 92 ? 4.203 -5.352 3.006 1 96.06 92 ARG B C 1
ATOM 3280 O O . ARG B 1 92 ? 5.016 -6.035 3.635 1 96.06 92 ARG B O 1
ATOM 3287 N N . GLU B 1 93 ? 2.959 -5.234 3.309 1 93.5 93 GLU B N 1
ATOM 3288 C CA . GLU B 1 93 ? 2.418 -5.969 4.445 1 93.5 93 GLU B CA 1
ATOM 3289 C C . GLU B 1 93 ? 2.549 -7.477 4.238 1 93.5 93 GLU B C 1
ATOM 3291 O O . GLU B 1 93 ? 2.824 -8.219 5.188 1 93.5 93 GLU B O 1
ATOM 3296 N N . GLN B 1 94 ? 2.305 -7.938 3.045 1 92.62 94 GLN B N 1
ATOM 3297 C CA . GLN B 1 94 ? 2.43 -9.352 2.717 1 92.62 94 GLN B CA 1
ATOM 3298 C C . GLN B 1 94 ? 3.848 -9.859 2.971 1 92.62 94 GLN B C 1
ATOM 3300 O O . GLN B 1 94 ? 4.039 -10.945 3.512 1 92.62 94 GLN B O 1
ATOM 3305 N N . VAL B 1 95 ? 4.809 -9.055 2.605 1 94.81 95 VAL B N 1
ATOM 3306 C CA . VAL B 1 95 ? 6.207 -9.422 2.793 1 94.81 95 VAL B CA 1
ATOM 3307 C C . VAL B 1 95 ? 6.535 -9.477 4.285 1 94.81 95 VAL B C 1
ATOM 3309 O O . VAL B 1 95 ? 7.098 -10.453 4.77 1 94.81 95 VAL B O 1
ATOM 3312 N N . LEU B 1 96 ? 6.129 -8.469 5.047 1 92.94 96 LEU B N 1
ATOM 3313 C CA . LEU B 1 96 ? 6.402 -8.398 6.477 1 92.94 96 LEU B CA 1
ATOM 3314 C C . LEU B 1 96 ? 5.812 -9.602 7.203 1 92.94 96 LEU B C 1
ATOM 3316 O O . LEU B 1 96 ? 6.438 -10.156 8.109 1 92.94 96 LEU B O 1
ATOM 3320 N N . ARG B 1 97 ? 4.691 -10.008 6.734 1 88.31 97 ARG B N 1
ATOM 3321 C CA . ARG B 1 97 ? 3.967 -11.07 7.422 1 88.31 97 ARG B CA 1
ATOM 3322 C C . ARG B 1 97 ? 4.48 -12.445 7.004 1 88.31 97 ARG B C 1
ATOM 3324 O O . ARG B 1 97 ? 4.852 -13.258 7.852 1 88.31 97 ARG B O 1
ATOM 3331 N N . TRP B 1 98 ? 4.598 -12.648 5.707 1 88.69 98 TRP B N 1
ATOM 3332 C CA . TRP B 1 98 ? 4.742 -14.023 5.246 1 88.69 98 TRP B CA 1
ATOM 3333 C C . TRP B 1 98 ? 6.195 -14.328 4.898 1 88.69 98 TRP B C 1
ATOM 3335 O O . TRP B 1 98 ? 6.676 -15.445 5.137 1 88.69 98 TRP B O 1
ATOM 3345 N N . PHE B 1 99 ? 6.934 -13.367 4.277 1 93.31 99 PHE B N 1
ATOM 3346 C CA . PHE B 1 99 ? 8.32 -13.648 3.936 1 93.31 99 PHE B CA 1
ATOM 3347 C C . PHE B 1 99 ? 9.156 -13.875 5.191 1 93.31 99 PHE B C 1
ATOM 3349 O O . PHE B 1 99 ? 9.984 -14.789 5.238 1 93.31 99 PHE B O 1
ATOM 3356 N N . THR B 1 100 ? 8.922 -13 6.199 1 89.88 100 THR B N 1
ATOM 3357 C CA . THR B 1 100 ? 9.656 -13.148 7.449 1 89.88 100 THR B CA 1
ATOM 3358 C C . THR B 1 100 ? 9.297 -14.461 8.133 1 89.88 100 THR B C 1
ATOM 3360 O O . THR B 1 100 ? 10.18 -15.172 8.625 1 89.88 100 THR B O 1
ATOM 3363 N N . HIS B 1 101 ? 8.062 -14.859 8.133 1 83.75 101 HIS B N 1
ATOM 3364 C CA . HIS B 1 101 ? 7.574 -16.062 8.797 1 83.75 101 HIS B CA 1
ATOM 3365 C C . HIS B 1 101 ? 8.102 -17.328 8.125 1 83.75 101 HIS B C 1
ATOM 3367 O O . HIS B 1 101 ? 8.422 -18.312 8.789 1 83.75 101 HIS B O 1
ATOM 3373 N N . HIS B 1 102 ? 8.219 -17.266 6.816 1 84.19 102 HIS B N 1
ATOM 3374 C CA . HIS B 1 102 ? 8.578 -18.469 6.062 1 84.19 102 HIS B CA 1
ATOM 3375 C C . HIS B 1 102 ? 10.016 -18.391 5.574 1 84.19 102 HIS B C 1
ATOM 3377 O O . HIS B 1 102 ? 10.445 -19.219 4.754 1 84.19 102 HIS B O 1
ATOM 3383 N N . ASN B 1 103 ? 10.75 -17.422 6.027 1 89.62 103 ASN B N 1
ATOM 3384 C CA . ASN B 1 103 ? 12.156 -17.234 5.703 1 89.62 103 ASN B CA 1
ATOM 3385 C C . ASN B 1 103 ? 12.383 -17.172 4.195 1 89.62 103 ASN B C 1
ATOM 3387 O O . ASN B 1 103 ? 13.266 -17.844 3.662 1 89.62 103 ASN B O 1
ATOM 3391 N N . ILE B 1 104 ? 11.539 -16.438 3.506 1 92.06 104 ILE B N 1
ATOM 3392 C CA . ILE B 1 104 ? 11.703 -16.156 2.084 1 92.06 104 ILE B CA 1
ATOM 3393 C C . ILE B 1 104 ? 12.688 -15 1.896 1 92.06 104 ILE B C 1
ATOM 3395 O O . ILE B 1 104 ? 12.43 -13.875 2.328 1 92.06 104 ILE B O 1
ATOM 3399 N N . PRO B 1 105 ? 13.758 -15.172 1.205 1 93.75 105 PRO B N 1
ATOM 3400 C CA . PRO B 1 105 ? 14.828 -14.18 1.229 1 93.75 105 PRO B CA 1
ATOM 3401 C C . PRO B 1 105 ? 14.695 -13.133 0.122 1 93.75 105 PRO B C 1
ATOM 3403 O O . PRO B 1 105 ? 15.305 -12.07 0.197 1 93.75 105 PRO B O 1
ATOM 3406 N N . GLN B 1 106 ? 13.945 -13.508 -0.951 1 94.25 106 GLN B N 1
ATOM 3407 C CA . GLN B 1 106 ? 13.891 -12.625 -2.113 1 94.25 106 GLN B CA 1
ATOM 3408 C C . GLN B 1 106 ? 12.828 -13.086 -3.104 1 94.25 106 GLN B C 1
ATOM 3410 O O . GLN B 1 106 ? 12.18 -14.117 -2.895 1 94.25 106 GLN B O 1
ATOM 3415 N N . VAL B 1 107 ? 12.656 -12.32 -4.109 1 96.12 107 VAL B N 1
ATOM 3416 C CA . VAL B 1 107 ? 11.844 -12.68 -5.27 1 96.12 107 VAL B CA 1
ATOM 3417 C C . VAL B 1 107 ? 12.727 -12.781 -6.512 1 96.12 107 VAL B C 1
ATOM 3419 O O . VAL B 1 107 ? 13.484 -11.852 -6.816 1 96.12 107 VAL B O 1
ATOM 3422 N N . ASP B 1 108 ? 12.578 -13.859 -7.164 1 95.5 108 ASP B N 1
ATOM 3423 C CA . ASP B 1 108 ? 13.445 -14.094 -8.312 1 95.5 108 ASP B CA 1
ATOM 3424 C C . ASP B 1 108 ? 12.773 -13.656 -9.609 1 95.5 108 ASP B C 1
ATOM 3426 O O . ASP B 1 108 ? 13.453 -13.305 -10.578 1 95.5 108 ASP B O 1
ATOM 3430 N N . SER B 1 109 ? 11.516 -13.711 -9.664 1 97.5 109 SER B N 1
ATOM 3431 C CA . SER B 1 109 ? 10.773 -13.234 -10.828 1 97.5 109 SER B CA 1
ATOM 3432 C C . SER B 1 109 ? 9.336 -12.906 -10.469 1 97.5 109 SER B C 1
ATOM 3434 O O . SER B 1 109 ? 8.836 -13.336 -9.422 1 97.5 109 SER B O 1
ATOM 3436 N N . ILE B 1 110 ? 8.742 -12.07 -11.336 1 98.44 110 ILE B N 1
ATOM 3437 C CA . ILE B 1 110 ? 7.387 -11.586 -11.094 1 98.44 110 ILE B CA 1
ATOM 3438 C C . ILE B 1 110 ? 6.52 -11.836 -12.32 1 98.44 110 ILE B C 1
ATOM 3440 O O . ILE B 1 110 ? 6.973 -11.664 -13.453 1 98.44 110 ILE B O 1
ATOM 3444 N N . ILE B 1 111 ? 5.293 -12.297 -12.109 1 98.75 111 ILE B N 1
ATOM 3445 C CA . ILE B 1 111 ? 4.289 -12.422 -13.156 1 98.75 111 ILE B CA 1
ATOM 3446 C C . ILE B 1 111 ? 3.053 -11.602 -12.797 1 98.75 111 ILE B C 1
ATOM 3448 O O . ILE B 1 111 ? 2.527 -11.727 -11.688 1 98.75 111 ILE B O 1
ATOM 3452 N N . LEU B 1 112 ? 2.625 -10.742 -13.711 1 98.69 112 LEU B N 1
ATOM 3453 C CA . LEU B 1 112 ? 1.421 -9.953 -13.477 1 98.69 112 LEU B CA 1
ATOM 3454 C C . LEU B 1 112 ? 0.249 -10.5 -14.289 1 98.69 112 LEU B C 1
ATOM 3456 O O . LEU B 1 112 ? 0.377 -10.734 -15.492 1 98.69 112 LEU B O 1
ATOM 3460 N N . THR B 1 113 ? -0.874 -10.648 -13.594 1 97.81 113 THR B N 1
ATOM 3461 C CA . THR B 1 113 ? -2.076 -11.141 -14.258 1 97.81 113 THR B CA 1
ATOM 3462 C C . THR B 1 113 ? -2.732 -10.039 -15.078 1 97.81 113 THR B C 1
ATOM 3464 O O . THR B 1 113 ? -3.221 -10.289 -16.188 1 97.81 113 THR B O 1
ATOM 3467 N N . HIS B 1 114 ? -2.84 -8.875 -14.492 1 97.12 114 HIS B N 1
ATOM 3468 C CA . HIS B 1 114 ? -3.463 -7.719 -15.125 1 97.12 114 HIS B CA 1
ATOM 3469 C C . HIS B 1 114 ? -3.033 -6.426 -14.438 1 97.12 114 HIS B C 1
ATOM 3471 O O . HIS B 1 114 ? -2.154 -6.438 -13.57 1 97.12 114 HIS B O 1
ATOM 3477 N N . GLU B 1 115 ? -3.576 -5.258 -14.836 1 95.94 115 GLU B N 1
ATOM 3478 C CA . GLU B 1 115 ? -2.965 -3.986 -14.461 1 95.94 115 GLU B CA 1
ATOM 3479 C C . GLU B 1 115 ? -3.773 -3.285 -13.375 1 95.94 115 GLU B C 1
ATOM 3481 O O . GLU B 1 115 ? -3.475 -2.145 -13.008 1 95.94 115 GLU B O 1
ATOM 3486 N N . HIS B 1 116 ? -4.777 -3.936 -12.789 1 93.38 116 HIS B N 1
ATOM 3487 C CA . HIS B 1 116 ? -5.559 -3.273 -11.75 1 93.38 116 HIS B CA 1
ATOM 3488 C C . HIS B 1 116 ? -4.703 -2.965 -10.531 1 93.38 116 HIS B C 1
ATOM 3490 O O . HIS B 1 116 ? -3.652 -3.578 -10.336 1 93.38 116 HIS B O 1
ATOM 3496 N N . ALA B 1 117 ? -5.207 -2.068 -9.719 1 93.25 117 ALA B N 1
ATOM 3497 C CA . ALA B 1 117 ? -4.488 -1.54 -8.562 1 93.25 117 ALA B CA 1
ATOM 3498 C C . ALA B 1 117 ? -4.09 -2.658 -7.609 1 93.25 117 ALA B C 1
ATOM 3500 O O . ALA B 1 117 ? -2.963 -2.686 -7.109 1 93.25 117 ALA B O 1
ATOM 3501 N N . ASP B 1 118 ? -4.992 -3.568 -7.402 1 92.88 118 ASP B N 1
ATOM 3502 C CA . ASP B 1 118 ? -4.754 -4.617 -6.418 1 92.88 118 ASP B CA 1
ATOM 3503 C C . ASP B 1 118 ? -3.805 -5.684 -6.965 1 92.88 118 ASP B C 1
ATOM 3505 O O . ASP B 1 118 ? -3.426 -6.613 -6.25 1 92.88 118 ASP B O 1
ATOM 3509 N N . ALA B 1 119 ? -3.299 -5.492 -8.18 1 96.56 119 ALA B N 1
ATOM 3510 C CA . ALA B 1 119 ? -2.334 -6.43 -8.758 1 96.56 119 ALA B CA 1
ATOM 3511 C C . ALA B 1 119 ? -1.002 -5.738 -9.039 1 96.56 119 ALA B C 1
ATOM 3513 O O . ALA B 1 119 ? 0.016 -6.402 -9.242 1 96.56 119 ALA B O 1
ATOM 3514 N N . VAL B 1 120 ? -0.988 -4.355 -9.023 1 97.56 120 VAL B N 1
ATOM 3515 C CA . VAL B 1 120 ? 0.251 -3.787 -9.547 1 97.56 120 VAL B CA 1
ATOM 3516 C C . VAL B 1 120 ? 0.718 -2.646 -8.641 1 97.56 120 VAL B C 1
ATOM 3518 O O . VAL B 1 120 ? 1.877 -2.23 -8.711 1 97.56 120 VAL B O 1
ATOM 3521 N N . LEU B 1 121 ? -0.034 -2.08 -7.781 1 96.5 121 LEU B N 1
ATOM 3522 C CA . LEU B 1 121 ? 0.305 -0.811 -7.145 1 96.5 121 LEU B CA 1
ATOM 3523 C C . LEU B 1 121 ? 1.352 -1.011 -6.055 1 96.5 121 LEU B C 1
ATOM 3525 O O . LEU B 1 121 ? 1.866 -0.039 -5.496 1 96.5 121 LEU B O 1
ATOM 3529 N N . GLY B 1 122 ? 1.726 -2.213 -5.816 1 97 122 GLY B N 1
ATOM 3530 C CA . GLY B 1 122 ? 2.814 -2.482 -4.891 1 97 122 GLY B CA 1
ATOM 3531 C C . GLY B 1 122 ? 4.172 -2.537 -5.57 1 97 122 GLY B C 1
ATOM 3532 O O . GLY B 1 122 ? 5.195 -2.713 -4.906 1 97 122 GLY B O 1
ATOM 3533 N N . LEU B 1 123 ? 4.285 -2.264 -6.832 1 96.44 123 LEU B N 1
ATOM 3534 C CA . LEU B 1 123 ? 5.5 -2.438 -7.617 1 96.44 123 LEU B CA 1
ATOM 3535 C C . LEU B 1 123 ? 6.602 -1.501 -7.129 1 96.44 123 LEU B C 1
ATOM 3537 O O . LEU B 1 123 ? 7.789 -1.818 -7.242 1 96.44 123 LEU B O 1
ATOM 3541 N N . ASP B 1 124 ? 6.238 -0.409 -6.57 1 93.25 124 ASP B N 1
ATOM 3542 C CA . ASP B 1 124 ? 7.223 0.535 -6.051 1 93.25 124 ASP B CA 1
ATOM 3543 C C . ASP B 1 124 ? 8.062 -0.101 -4.949 1 93.25 124 ASP B C 1
ATOM 3545 O O . ASP B 1 124 ? 9.211 0.287 -4.734 1 93.25 124 ASP B O 1
ATOM 3549 N N . ASP B 1 125 ? 7.555 -1.121 -4.324 1 93.75 125 ASP B N 1
ATOM 3550 C CA . ASP B 1 125 ? 8.195 -1.695 -3.148 1 93.75 125 ASP B CA 1
ATOM 3551 C C . ASP B 1 125 ? 8.992 -2.949 -3.514 1 93.75 125 ASP B C 1
ATOM 3553 O O . ASP B 1 125 ? 9.617 -3.568 -2.648 1 93.75 125 ASP B O 1
ATOM 3557 N N . ILE B 1 126 ? 9.062 -3.293 -4.738 1 93.75 126 ILE B N 1
ATOM 3558 C CA . ILE B 1 126 ? 9.664 -4.555 -5.148 1 93.75 126 ILE B CA 1
ATOM 3559 C C . ILE B 1 126 ? 11.172 -4.516 -4.895 1 93.75 126 ILE B C 1
ATOM 3561 O O . ILE B 1 126 ? 11.797 -5.555 -4.699 1 93.75 126 ILE B O 1
ATOM 3565 N N . ARG B 1 127 ? 11.742 -3.342 -4.891 1 88.38 127 ARG B N 1
ATOM 3566 C CA . ARG B 1 127 ? 13.18 -3.203 -4.68 1 88.38 127 ARG B CA 1
ATOM 3567 C C . ARG B 1 127 ? 13.609 -3.898 -3.391 1 88.38 127 ARG B C 1
ATOM 3569 O O . ARG B 1 127 ? 14.703 -4.465 -3.324 1 88.38 127 ARG B O 1
ATOM 3576 N N . ALA B 1 128 ? 12.758 -3.912 -2.49 1 88.5 128 ALA B N 1
ATOM 3577 C CA . ALA B 1 128 ? 13.086 -4.41 -1.156 1 88.5 128 ALA B CA 1
ATOM 3578 C C . ALA B 1 128 ? 13.219 -5.93 -1.156 1 88.5 128 ALA B C 1
ATOM 3580 O O . ALA B 1 128 ? 13.75 -6.516 -0.21 1 88.5 128 ALA B O 1
ATOM 3581 N N . VAL B 1 129 ? 12.742 -6.582 -2.17 1 93.38 129 VAL B N 1
ATOM 3582 C CA . VAL B 1 129 ? 12.75 -8.039 -2.16 1 93.38 129 VAL B CA 1
ATOM 3583 C C . VAL B 1 129 ? 13.594 -8.562 -3.324 1 93.38 129 VAL B C 1
ATOM 3585 O O . VAL B 1 129 ? 13.547 -9.75 -3.652 1 93.38 129 VAL B O 1
ATOM 3588 N N . GLN B 1 130 ? 14.242 -7.586 -3.953 1 88.25 130 GLN B N 1
ATOM 3589 C CA . GLN B 1 130 ? 15.172 -8 -5 1 88.25 130 GLN B CA 1
ATOM 3590 C C . GLN B 1 130 ? 16.516 -8.438 -4.406 1 88.25 130 GLN B C 1
ATOM 3592 O O . GLN B 1 130 ? 16.828 -8.102 -3.264 1 88.25 130 GLN B O 1
ATOM 3597 N N . PRO B 1 131 ? 17.203 -9.312 -5.238 1 77.56 131 PRO B N 1
ATOM 3598 C CA . PRO B 1 131 ? 18.531 -9.688 -4.734 1 77.56 131 PRO B CA 1
ATOM 3599 C C . PRO B 1 131 ? 19.406 -8.477 -4.438 1 77.56 131 PRO B C 1
ATOM 3601 O O . PRO B 1 131 ? 19.359 -7.48 -5.16 1 77.56 131 PRO B O 1
ATOM 3604 N N . PHE B 1 132 ? 19.938 -8.445 -3.254 1 62.31 132 PHE B N 1
ATOM 3605 C CA . PHE B 1 132 ? 20.75 -7.324 -2.797 1 62.31 132 PHE B CA 1
ATOM 3606 C C . PHE B 1 132 ? 22.078 -7.289 -3.523 1 62.31 132 PHE B C 1
ATOM 3608 O O . PHE B 1 132 ? 22.703 -8.336 -3.758 1 62.31 132 PHE B O 1
ATOM 3615 N N . SER B 1 133 ? 22.375 -6.141 -4.172 1 61.22 133 SER B N 1
ATOM 3616 C CA . SER B 1 133 ? 23.75 -5.887 -4.609 1 61.22 133 SER B CA 1
ATOM 3617 C C . SER B 1 133 ? 24.234 -4.527 -4.125 1 61.22 133 SER B C 1
ATOM 3619 O O . SER B 1 133 ? 23.609 -3.502 -4.395 1 61.22 133 SER B O 1
ATOM 3621 N N . PRO B 1 134 ? 25.266 -4.551 -3.258 1 55.75 134 PRO B N 1
ATOM 3622 C CA . PRO B 1 134 ? 25.797 -3.273 -2.783 1 55.75 134 PRO B CA 1
ATOM 3623 C C . PRO B 1 134 ? 26.188 -2.334 -3.924 1 55.75 134 PRO B C 1
ATOM 3625 O O . PRO B 1 134 ? 26.203 -1.113 -3.738 1 55.75 134 PRO B O 1
ATOM 3628 N N . THR B 1 135 ? 26.5 -2.893 -5.039 1 55.81 135 THR B N 1
ATOM 3629 C CA . THR B 1 135 ? 27 -2.102 -6.16 1 55.81 135 THR B CA 1
ATOM 3630 C C . THR B 1 135 ? 25.906 -1.918 -7.211 1 55.81 135 THR B C 1
ATOM 3632 O O . THR B 1 135 ? 26.156 -1.348 -8.273 1 55.81 135 THR B O 1
ATOM 3635 N N . ASN B 1 136 ? 24.656 -2.164 -6.836 1 56.88 136 ASN B N 1
ATOM 3636 C CA . ASN B 1 136 ? 23.562 -2.129 -7.797 1 56.88 136 ASN B CA 1
ATOM 3637 C C . ASN B 1 136 ? 23.906 -2.883 -9.078 1 56.88 136 ASN B C 1
ATOM 3639 O O . ASN B 1 136 ? 23.406 -2.551 -10.156 1 56.88 136 ASN B O 1
ATOM 3643 N N . ASP B 1 137 ? 24.844 -3.668 -9 1 62.06 137 ASP B N 1
ATOM 3644 C CA . ASP B 1 137 ? 25.25 -4.512 -10.117 1 62.06 137 ASP B CA 1
ATOM 3645 C C . ASP B 1 137 ? 24.469 -5.82 -10.141 1 62.06 137 ASP B C 1
ATOM 3647 O O . ASP B 1 137 ? 25.047 -6.902 -10.203 1 62.06 137 ASP B O 1
ATOM 3651 N N . ILE B 1 138 ? 23.172 -5.652 -9.812 1 66.06 138 ILE B N 1
ATOM 3652 C CA . ILE B 1 138 ? 22.375 -6.883 -9.844 1 66.06 138 ILE B CA 1
ATOM 3653 C C . ILE B 1 138 ? 21.641 -6.996 -11.18 1 66.06 138 ILE B C 1
ATOM 3655 O O . ILE B 1 138 ? 21.375 -5.988 -11.828 1 66.06 138 ILE B O 1
ATOM 3659 N N . GLU B 1 139 ? 21.516 -8.203 -11.578 1 79.75 139 GLU B N 1
ATOM 3660 C CA . GLU B 1 139 ? 20.641 -8.453 -12.727 1 79.75 139 GLU B CA 1
ATOM 3661 C C . GLU B 1 139 ? 19.203 -8.031 -12.438 1 79.75 139 GLU B C 1
ATOM 3663 O O . GLU B 1 139 ? 18.688 -8.297 -11.359 1 79.75 139 GLU B O 1
ATOM 3668 N N . PRO B 1 140 ? 18.688 -7.293 -13.328 1 89 140 PRO B N 1
ATOM 3669 C CA . PRO B 1 140 ? 17.281 -6.887 -13.133 1 89 140 PRO B CA 1
ATOM 3670 C C . PRO B 1 140 ? 16.344 -8.078 -12.945 1 89 140 PRO B C 1
ATOM 3672 O O . PRO B 1 140 ? 16.562 -9.141 -13.539 1 89 140 PRO B O 1
ATOM 3675 N N . THR B 1 141 ? 15.422 -7.945 -12.062 1 93.31 141 THR B N 1
ATOM 3676 C CA . THR B 1 141 ? 14.422 -8.977 -11.812 1 93.31 141 THR B CA 1
ATOM 3677 C C . THR B 1 141 ? 13.477 -9.109 -13.008 1 93.31 141 THR B C 1
ATOM 3679 O O . THR B 1 141 ? 12.93 -8.117 -13.484 1 93.31 141 THR B O 1
ATOM 3682 N N . GLN B 1 142 ? 13.297 -10.352 -13.484 1 96.31 142 GLN B N 1
ATOM 3683 C CA . GLN B 1 142 ? 12.383 -10.586 -14.602 1 96.31 142 GLN B CA 1
ATOM 3684 C C . GLN B 1 142 ? 10.93 -10.383 -14.172 1 96.31 142 GLN B C 1
ATOM 3686 O O . GLN B 1 142 ? 10.523 -10.828 -13.102 1 96.31 142 GLN B O 1
ATOM 3691 N N . ILE B 1 143 ? 10.25 -9.641 -14.984 1 98 143 ILE B N 1
ATOM 3692 C CA . ILE B 1 143 ? 8.82 -9.438 -14.773 1 98 143 ILE B CA 1
ATOM 3693 C C . ILE B 1 143 ? 8.062 -9.688 -16.062 1 98 143 ILE B C 1
ATOM 3695 O O . ILE B 1 143 ? 8.484 -9.25 -17.141 1 98 143 ILE B O 1
ATOM 3699 N N . TYR B 1 144 ? 6.992 -10.461 -16.016 1 98.81 144 TYR B N 1
ATOM 3700 C CA . TYR B 1 144 ? 6.211 -10.891 -17.172 1 98.81 144 TYR B CA 1
ATOM 3701 C C . TYR B 1 144 ? 4.801 -10.32 -17.109 1 98.81 144 TYR B C 1
ATOM 3703 O O . TYR B 1 144 ? 4.137 -10.398 -16.078 1 98.81 144 TYR B O 1
ATOM 3711 N N . LEU B 1 145 ? 4.352 -9.75 -18.156 1 98.69 145 LEU B N 1
ATOM 3712 C CA . LEU B 1 145 ? 3.018 -9.164 -18.25 1 98.69 145 LEU B CA 1
ATOM 3713 C C . LEU B 1 145 ? 2.605 -8.977 -19.703 1 98.69 145 LEU B C 1
ATOM 3715 O O . LEU B 1 145 ? 3.441 -9.062 -20.609 1 98.69 145 LEU B O 1
ATOM 3719 N N . THR B 1 146 ? 1.36 -8.789 -19.953 1 98.31 146 THR B N 1
ATOM 3720 C CA . THR B 1 146 ? 0.869 -8.523 -21.297 1 98.31 146 THR B CA 1
ATOM 3721 C C . THR B 1 146 ? 1.23 -7.109 -21.734 1 98.31 146 THR B C 1
ATOM 3723 O O . THR B 1 146 ? 1.588 -6.266 -20.906 1 98.31 146 THR B O 1
ATOM 3726 N N . GLN B 1 147 ? 1.106 -6.895 -23 1 97.94 147 GLN B N 1
ATOM 3727 C CA . GLN B 1 147 ? 1.354 -5.551 -23.516 1 97.94 147 GLN B CA 1
ATOM 3728 C C . GLN B 1 147 ? 0.366 -4.547 -22.938 1 97.94 147 GLN B C 1
ATOM 3730 O O . GLN B 1 147 ? 0.741 -3.418 -22.609 1 97.94 147 GLN B O 1
ATOM 3735 N N . PHE B 1 148 ? -0.831 -4.98 -22.844 1 96.75 148 PHE B N 1
ATOM 3736 C CA . PHE B 1 148 ? -1.861 -4.117 -22.281 1 96.75 148 PHE B CA 1
ATOM 3737 C C . PHE B 1 148 ? -1.499 -3.699 -20.859 1 96.75 148 PHE B C 1
ATOM 3739 O O . PHE B 1 148 ? -1.576 -2.518 -20.516 1 96.75 148 PHE B O 1
ATOM 3746 N N . ALA B 1 149 ? -1.102 -4.633 -20.062 1 97.31 149 ALA B N 1
ATOM 3747 C CA . ALA B 1 149 ? -0.686 -4.34 -18.703 1 97.31 149 ALA B CA 1
ATOM 3748 C C . ALA B 1 149 ? 0.568 -3.473 -18.672 1 97.31 149 ALA B C 1
ATOM 3750 O O . ALA B 1 149 ? 0.695 -2.57 -17.844 1 97.31 149 ALA B O 1
ATOM 3751 N N . MET B 1 150 ? 1.461 -3.707 -19.578 1 97.88 150 MET B N 1
ATOM 3752 C CA . MET B 1 150 ? 2.703 -2.941 -19.656 1 97.88 150 MET B CA 1
ATOM 3753 C C . MET B 1 150 ? 2.416 -1.468 -19.922 1 97.88 150 MET B C 1
ATOM 3755 O O . MET B 1 150 ? 3.02 -0.592 -19.297 1 97.88 150 MET B O 1
ATOM 3759 N N . ASP B 1 151 ? 1.523 -1.229 -20.812 1 96.81 151 ASP B N 1
ATOM 3760 C CA . ASP B 1 151 ? 1.17 0.15 -21.141 1 96.81 151 ASP B CA 1
ATOM 3761 C C . ASP B 1 151 ? 0.634 0.886 -19.922 1 96.81 151 ASP B C 1
ATOM 3763 O O . ASP B 1 151 ? 0.993 2.039 -19.672 1 96.81 151 ASP B O 1
ATOM 3767 N N . SER B 1 152 ? -0.171 0.224 -19.234 1 95.81 152 SER B N 1
ATOM 3768 C CA . SER B 1 152 ? -0.732 0.806 -18.016 1 95.81 152 SER B CA 1
ATOM 3769 C C . SER B 1 152 ? 0.342 1.007 -16.953 1 95.81 152 SER B C 1
ATOM 3771 O O . SER B 1 152 ? 0.415 2.068 -16.328 1 95.81 152 SER B O 1
ATOM 3773 N N . VAL B 1 153 ? 1.159 0.034 -16.75 1 96.75 153 VAL B N 1
ATOM 3774 C CA . VAL B 1 153 ? 2.217 0.093 -15.75 1 96.75 153 VAL B CA 1
ATOM 3775 C C . VAL B 1 153 ? 3.201 1.206 -16.094 1 96.75 153 VAL B C 1
ATOM 3777 O O . VAL B 1 153 ? 3.668 1.931 -15.219 1 96.75 153 VAL B O 1
ATOM 3780 N N . ALA B 1 154 ? 3.486 1.381 -17.328 1 95.56 154 ALA B N 1
ATOM 3781 C CA . ALA B 1 154 ? 4.414 2.416 -17.781 1 95.56 154 ALA B CA 1
ATOM 3782 C C . ALA B 1 154 ? 3.881 3.809 -17.453 1 95.56 154 ALA B C 1
ATOM 3784 O O . ALA B 1 154 ? 4.652 4.723 -17.156 1 95.56 154 ALA B O 1
ATOM 3785 N N . GLU B 1 155 ? 2.645 3.893 -17.547 1 93.31 155 GLU B N 1
ATOM 3786 C CA . GLU B 1 155 ? 2.016 5.164 -17.203 1 93.31 155 GLU B CA 1
ATOM 3787 C C . GLU B 1 155 ? 2.049 5.402 -15.703 1 93.31 155 GLU B C 1
ATOM 3789 O O . GLU B 1 155 ? 2.4 6.496 -15.25 1 93.31 155 GLU B O 1
ATOM 3794 N N . LYS B 1 156 ? 1.779 4.406 -14.984 1 93 156 LYS B N 1
ATOM 3795 C CA . LYS B 1 156 ? 1.666 4.516 -13.539 1 93 156 LYS B CA 1
ATOM 3796 C C . LYS B 1 156 ? 3.039 4.676 -12.891 1 93 156 LYS B C 1
ATOM 3798 O O . LYS B 1 156 ? 3.178 5.375 -11.883 1 93 156 LYS B O 1
ATOM 3803 N N . PHE B 1 157 ? 3.996 3.947 -13.484 1 93.75 157 PHE B N 1
ATOM 3804 C CA . PHE B 1 157 ? 5.336 3.906 -12.914 1 93.75 157 PHE B CA 1
ATOM 3805 C C . PHE B 1 157 ? 6.387 4.227 -13.969 1 93.75 157 PHE B C 1
ATOM 3807 O O . PHE B 1 157 ? 7.273 3.41 -14.242 1 93.75 157 PHE B O 1
ATOM 3814 N N . PRO B 1 158 ? 6.391 5.41 -14.43 1 90 158 PRO B N 1
ATOM 3815 C CA . PRO B 1 158 ? 7.363 5.723 -15.477 1 90 158 PRO B CA 1
ATOM 3816 C C . PRO B 1 158 ? 8.805 5.551 -15.016 1 90 158 PRO B C 1
ATOM 3818 O O . PRO B 1 158 ? 9.672 5.16 -15.805 1 90 158 PRO B O 1
ATOM 3821 N N . TYR B 1 159 ? 9.109 5.77 -13.797 1 85.81 159 TYR B N 1
ATOM 3822 C CA . TYR B 1 159 ? 10.469 5.711 -13.266 1 85.81 159 TYR B CA 1
ATOM 3823 C C . TYR B 1 159 ? 10.953 4.27 -13.172 1 85.81 159 TYR B C 1
ATOM 3825 O O . TYR B 1 159 ? 12.156 4.02 -13.07 1 85.81 159 TYR B O 1
ATOM 3833 N N . LEU B 1 160 ? 10.062 3.299 -13.156 1 90.5 160 LEU B N 1
ATOM 3834 C CA . LEU B 1 160 ? 10.445 1.894 -13.109 1 90.5 160 LEU B CA 1
ATOM 3835 C C . LEU B 1 160 ? 10.758 1.371 -14.508 1 90.5 160 LEU B C 1
ATOM 3837 O O . LEU B 1 160 ? 11.461 0.368 -14.656 1 90.5 160 LEU B O 1
ATOM 3841 N N . VAL B 1 161 ? 10.18 1.964 -15.438 1 89.06 161 VAL B N 1
ATOM 3842 C CA . VAL B 1 161 ? 10.297 1.47 -16.812 1 89.06 161 VAL B CA 1
ATOM 3843 C C . VAL B 1 161 ? 11.469 2.154 -17.516 1 89.06 161 VAL B C 1
ATOM 3845 O O . VAL B 1 161 ? 12.102 1.564 -18.391 1 89.06 161 VAL B O 1
ATOM 3848 N N . GLN B 1 162 ? 11.758 3.395 -17.203 1 72.88 162 GLN B N 1
ATOM 3849 C CA . GLN B 1 162 ? 12.797 4.164 -17.875 1 72.88 162 GLN B CA 1
ATOM 3850 C C . GLN B 1 162 ? 14.18 3.568 -17.609 1 72.88 162 GLN B C 1
ATOM 3852 O O . GLN B 1 162 ? 14.516 3.248 -16.469 1 72.88 162 GLN B O 1
ATOM 3857 N N . LYS B 1 163 ? 14.828 2.836 -18.547 1 62.12 163 LYS B N 1
ATOM 3858 C CA . LYS B 1 163 ? 16.125 2.164 -18.469 1 62.12 163 LYS B CA 1
ATOM 3859 C C . LYS B 1 163 ? 17.25 3.162 -18.188 1 62.12 163 LYS B C 1
ATOM 3861 O O . LYS B 1 163 ? 18.203 2.842 -17.484 1 62.12 163 LYS B O 1
ATOM 3866 N N . LYS B 1 164 ? 17.516 4.176 -19.109 1 54.31 164 LYS B N 1
ATOM 3867 C CA . LYS B 1 164 ? 18.797 4.836 -19.312 1 54.31 164 LYS B CA 1
ATOM 3868 C C . LYS B 1 164 ? 19.031 5.918 -18.266 1 54.31 164 LYS B C 1
ATOM 3870 O O . LYS B 1 164 ? 18.172 6.777 -18.047 1 54.31 164 LYS B O 1
ATOM 3875 N N . LEU B 1 165 ? 19.75 5.547 -17.312 1 51 165 LEU B N 1
ATOM 3876 C CA . LEU B 1 165 ? 20.266 6.633 -16.484 1 51 165 LEU B CA 1
ATOM 3877 C C . LEU B 1 165 ? 20.859 7.742 -17.344 1 51 165 LEU B C 1
ATOM 3879 O O . LEU B 1 165 ? 21.594 7.465 -18.297 1 51 165 LEU B O 1
ATOM 3883 N N . LYS B 1 166 ? 20.188 8.703 -17.484 1 46.47 166 LYS B N 1
ATOM 3884 C CA . LYS B 1 166 ? 20.953 9.758 -18.141 1 46.47 166 LYS B CA 1
ATOM 3885 C C . LYS B 1 166 ? 22.328 9.906 -17.5 1 46.47 166 LYS B C 1
ATOM 3887 O O . LYS B 1 166 ? 22.516 9.586 -16.328 1 46.47 166 LYS B O 1
ATOM 3892 N N . GLU B 1 167 ? 23.312 10.125 -18.359 1 43.84 167 GLU B N 1
ATOM 3893 C CA . GLU B 1 167 ? 24.641 10.5 -17.938 1 43.84 167 GLU B CA 1
ATOM 3894 C C . GLU B 1 167 ? 24.594 11.523 -16.797 1 43.84 167 GLU B C 1
ATOM 3896 O O . GLU B 1 167 ? 23.922 12.547 -16.906 1 43.84 167 GLU B O 1
ATOM 3901 N N . GLY B 1 168 ? 25.141 11.164 -15.555 1 46.19 168 GLY B N 1
ATOM 3902 C CA . GLY B 1 168 ? 25.281 12.078 -14.43 1 46.19 168 GLY B CA 1
ATOM 3903 C C . GLY B 1 168 ? 24.188 11.914 -13.391 1 46.19 168 GLY B C 1
ATOM 3904 O O . GLY B 1 168 ? 24.188 12.602 -12.367 1 46.19 168 GLY B O 1
ATOM 3905 N N . GLN B 1 169 ? 23.141 11.32 -13.883 1 47.81 169 GLN B N 1
ATOM 3906 C CA . GLN B 1 169 ? 22.031 11.219 -12.938 1 47.81 169 GLN B CA 1
ATOM 3907 C C . GLN B 1 169 ? 22.344 10.195 -11.844 1 47.81 169 GLN B C 1
ATOM 3909 O O . GLN B 1 169 ? 23.016 9.203 -12.086 1 47.81 169 GLN B O 1
ATOM 3914 N N . GLU B 1 170 ? 22.234 10.656 -10.695 1 48.06 170 GLU B N 1
ATOM 3915 C CA . GLU B 1 170 ? 22.438 9.82 -9.516 1 48.06 170 GLU B CA 1
ATOM 3916 C C . GLU B 1 170 ? 21.656 8.516 -9.617 1 48.06 170 GLU B C 1
ATOM 3918 O O . GLU B 1 170 ? 20.609 8.461 -10.266 1 48.06 170 GLU B O 1
ATOM 3923 N N . VAL B 1 171 ? 22.469 7.406 -9.406 1 46.44 171 VAL B N 1
ATOM 3924 C CA . VAL B 1 171 ? 21.922 6.059 -9.352 1 46.44 171 VAL B CA 1
ATOM 3925 C C . VAL B 1 171 ? 20.531 6.098 -8.695 1 46.44 171 VAL B C 1
ATOM 3927 O O . VAL B 1 171 ? 20.391 6.551 -7.555 1 46.44 171 VAL B O 1
ATOM 3930 N N . ARG B 1 172 ? 19.531 6.082 -9.547 1 54.22 172 ARG B N 1
ATOM 3931 C CA . ARG B 1 172 ? 18.188 6.023 -9.016 1 54.22 172 ARG B CA 1
ATOM 3932 C C . ARG B 1 172 ? 17.969 4.758 -8.188 1 54.22 172 ARG B C 1
ATOM 3934 O O . ARG B 1 172 ? 18.297 3.658 -8.641 1 54.22 172 ARG B O 1
ATOM 3941 N N . ARG B 1 173 ? 17.766 4.902 -6.887 1 61.41 173 ARG B N 1
ATOM 3942 C CA . ARG B 1 173 ? 17.5 3.836 -5.926 1 61.41 173 ARG B CA 1
ATOM 3943 C C . ARG B 1 173 ? 16.109 3.262 -6.121 1 61.41 173 ARG B C 1
ATOM 3945 O O . ARG B 1 173 ? 15.266 3.348 -5.227 1 61.41 173 ARG B O 1
ATOM 3952 N N . VAL B 1 174 ? 15.883 2.865 -7.566 1 67.19 174 VAL B N 1
ATOM 3953 C CA . VAL B 1 174 ? 14.602 2.246 -7.883 1 67.19 174 VAL B CA 1
ATOM 3954 C C . VAL B 1 174 ? 14.812 0.784 -8.266 1 67.19 174 VAL B C 1
ATOM 3956 O O . VAL B 1 174 ? 15.938 0.363 -8.531 1 67.19 174 VAL B O 1
ATOM 3959 N N . ALA B 1 175 ? 13.734 0.048 -8.234 1 80.31 175 ALA B N 1
ATOM 3960 C CA . ALA B 1 175 ? 13.789 -1.365 -8.602 1 80.31 175 ALA B CA 1
ATOM 3961 C C . ALA B 1 175 ? 14.273 -1.543 -10.039 1 80.31 175 ALA B C 1
ATOM 3963 O O . ALA B 1 175 ? 13.898 -0.773 -10.922 1 80.31 175 ALA B O 1
ATOM 3964 N N . GLN B 1 176 ? 15.141 -2.416 -10.234 1 84.69 176 GLN B N 1
ATOM 3965 C CA . GLN B 1 176 ? 15.586 -2.793 -11.57 1 84.69 176 GLN B CA 1
ATOM 3966 C C . GLN B 1 176 ? 14.805 -3.99 -12.094 1 84.69 176 GLN B C 1
ATOM 3968 O O . GLN B 1 176 ? 14.961 -5.109 -11.602 1 84.69 176 GLN B O 1
ATOM 3973 N N . LEU B 1 177 ? 14.023 -3.678 -13.18 1 92.25 177 LEU B N 1
ATOM 3974 C CA . LEU B 1 177 ? 13.133 -4.711 -13.695 1 92.25 177 LEU B CA 1
ATOM 3975 C C . LEU B 1 177 ? 13.406 -4.969 -15.172 1 92.25 177 LEU B C 1
ATOM 3977 O O . LEU B 1 177 ? 13.719 -4.043 -15.922 1 92.25 177 LEU B O 1
ATOM 3981 N N . ASP B 1 178 ? 13.445 -6.238 -15.492 1 94.38 178 ASP B N 1
ATOM 3982 C CA . ASP B 1 178 ? 13.492 -6.668 -16.891 1 94.38 178 ASP B CA 1
ATOM 3983 C C . ASP B 1 178 ? 12.102 -7.07 -17.375 1 94.38 178 ASP B C 1
ATOM 3985 O O . ASP B 1 178 ? 11.633 -8.172 -17.109 1 94.38 178 ASP B O 1
ATOM 3989 N N . TRP B 1 179 ? 11.539 -6.207 -18.156 1 96.94 179 TRP B N 1
ATOM 3990 C CA . TRP B 1 179 ? 10.148 -6.348 -18.562 1 96.94 179 TRP B CA 1
ATOM 3991 C C . TRP B 1 179 ? 10.023 -7.305 -19.75 1 96.94 179 TRP B C 1
ATOM 3993 O O . TRP B 1 179 ? 10.617 -7.082 -20.812 1 96.94 179 TRP B O 1
ATOM 4003 N N . ASN B 1 180 ? 9.258 -8.352 -19.594 1 98.12 180 ASN B N 1
ATOM 4004 C CA . ASN B 1 180 ? 9.016 -9.359 -20.625 1 98.12 180 ASN B CA 1
ATOM 4005 C C . ASN B 1 180 ? 7.539 -9.43 -21 1 98.12 180 ASN B C 1
ATOM 4007 O O . ASN B 1 180 ? 6.691 -9.727 -20.156 1 98.12 180 ASN B O 1
ATOM 4011 N N . ILE B 1 181 ? 7.289 -9.227 -22.297 1 98.44 181 ILE B N 1
ATOM 4012 C CA . ILE B 1 181 ? 5.906 -9.203 -22.75 1 98.44 181 ILE B CA 1
ATOM 4013 C C . ILE B 1 181 ? 5.445 -10.617 -23.078 1 98.44 181 ILE B C 1
ATOM 4015 O O . ILE B 1 181 ? 6.102 -11.336 -23.844 1 98.44 181 ILE B O 1
ATOM 4019 N N . ILE B 1 182 ? 4.34 -10.977 -22.484 1 98.31 182 ILE B N 1
ATOM 4020 C CA . ILE B 1 182 ? 3.75 -12.273 -22.797 1 98.31 182 ILE B CA 1
ATOM 4021 C C . ILE B 1 182 ? 2.408 -12.07 -23.5 1 98.31 182 ILE B C 1
ATOM 4023 O O . ILE B 1 182 ? 1.789 -11.016 -23.375 1 98.31 182 ILE B O 1
ATOM 4027 N N . LYS B 1 183 ? 1.937 -13.117 -24.156 1 97.12 183 LYS B N 1
ATOM 4028 C CA . LYS B 1 183 ? 0.72 -13.023 -24.953 1 97.12 183 LYS B CA 1
ATOM 4029 C C . LYS B 1 183 ? -0.463 -13.664 -24.234 1 97.12 183 LYS B C 1
ATOM 4031 O O . LYS B 1 183 ? -0.281 -14.547 -23.391 1 97.12 183 LYS B O 1
ATOM 4036 N N . ASN B 1 184 ? -1.624 -13.172 -24.609 1 94.81 184 ASN B N 1
ATOM 4037 C CA . ASN B 1 184 ? -2.865 -13.789 -24.141 1 94.81 184 ASN B CA 1
ATOM 4038 C C . ASN B 1 184 ? -3.205 -15.039 -24.938 1 94.81 184 ASN B C 1
ATOM 4040 O O . ASN B 1 184 ? -4.238 -15.094 -25.609 1 94.81 184 ASN B O 1
ATOM 4044 N N . ASP B 1 185 ? -2.297 -15.953 -24.906 1 95.75 185 ASP B N 1
ATOM 4045 C CA . ASP B 1 185 ? -2.418 -17.172 -25.703 1 95.75 185 ASP B CA 1
ATOM 4046 C C . ASP B 1 185 ? -1.827 -18.375 -24.969 1 95.75 185 ASP B C 1
ATOM 4048 O O . ASP B 1 185 ? -0.644 -18.375 -24.625 1 95.75 185 ASP B O 1
ATOM 4052 N N . PHE B 1 186 ? -2.67 -19.406 -24.812 1 94.62 186 PHE B N 1
ATOM 4053 C CA . PHE B 1 186 ? -2.24 -20.562 -24.047 1 94.62 186 PHE B CA 1
ATOM 4054 C C . PHE B 1 186 ? -1.192 -21.359 -24.812 1 94.62 186 PHE B C 1
ATOM 4056 O O . PHE B 1 186 ? -0.525 -22.234 -24.25 1 94.62 186 PHE B O 1
ATOM 4063 N N . GLU B 1 187 ? -1.06 -21.078 -26.078 1 95.31 187 GLU B N 1
ATOM 4064 C CA . GLU B 1 187 ? -0.077 -21.781 -26.891 1 95.31 187 GLU B CA 1
ATOM 4065 C C . GLU B 1 187 ? 1.305 -21.156 -26.766 1 95.31 187 GLU B C 1
ATOM 4067 O O . GLU B 1 187 ? 2.305 -21.734 -27.172 1 95.31 187 GLU B O 1
ATOM 4072 N N . GLU B 1 188 ? 1.363 -19.969 -26.203 1 96.62 188 GLU B N 1
ATOM 4073 C CA . GLU B 1 188 ? 2.627 -19.25 -26.031 1 96.62 188 GLU B CA 1
ATOM 4074 C C . GLU B 1 188 ? 3.127 -19.359 -24.594 1 96.62 188 GLU B C 1
ATOM 4076 O O . GLU B 1 188 ? 2.969 -18.406 -23.812 1 96.62 188 GLU B O 1
ATOM 4081 N N . LEU B 1 189 ? 3.818 -20.406 -24.375 1 96.88 189 LEU B N 1
ATOM 4082 C CA . LEU B 1 189 ? 4.352 -20.672 -23.047 1 96.88 189 LEU B CA 1
ATOM 4083 C C . LEU B 1 189 ? 5.562 -19.781 -22.766 1 96.88 189 LEU B C 1
ATOM 4085 O O . LEU B 1 189 ? 6.184 -19.266 -23.688 1 96.88 189 LEU B O 1
ATOM 4089 N N . PHE B 1 190 ? 5.906 -19.547 -21.516 1 98.12 190 PHE B N 1
ATOM 4090 C CA . PHE B 1 190 ? 7.113 -18.844 -21.109 1 98.12 190 PHE B CA 1
ATOM 4091 C C . PHE B 1 190 ? 7.711 -19.469 -19.859 1 98.12 190 PHE B C 1
ATOM 4093 O O . PHE B 1 190 ? 7.055 -20.266 -19.188 1 98.12 190 PHE B O 1
ATOM 4100 N N . VAL B 1 191 ? 8.977 -19.172 -19.672 1 97.75 191 VAL B N 1
ATOM 4101 C CA . VAL B 1 191 ? 9.688 -19.719 -18.531 1 97.75 191 VAL B CA 1
ATOM 4102 C C . VAL B 1 191 ? 10.07 -18.609 -17.562 1 97.75 191 VAL B C 1
ATOM 4104 O O . VAL B 1 191 ? 10.625 -17.578 -17.984 1 97.75 191 VAL B O 1
ATOM 4107 N N . SER B 1 192 ? 9.656 -18.734 -16.344 1 97.19 192 SER B N 1
ATOM 4108 C CA . SER B 1 192 ? 10.031 -17.828 -15.266 1 97.19 192 SER B CA 1
ATOM 4109 C C . SER B 1 192 ? 10.82 -18.562 -14.18 1 97.19 192 SER B C 1
ATOM 4111 O O . SER B 1 192 ? 10.289 -19.469 -13.531 1 97.19 192 SER B O 1
ATOM 4113 N N . SER B 1 193 ? 12.07 -18.188 -14.031 1 95.38 193 SER B N 1
ATOM 4114 C CA . SER B 1 193 ? 12.953 -18.75 -13.016 1 95.38 193 SER B CA 1
ATOM 4115 C C . SER B 1 193 ? 13 -20.281 -13.117 1 95.38 193 SER B C 1
ATOM 4117 O O . SER B 1 193 ? 12.953 -20.969 -12.102 1 95.38 193 SER B O 1
ATOM 4119 N N . GLY B 1 194 ? 12.93 -20.75 -14.32 1 95.19 194 GLY B N 1
ATOM 4120 C CA . GLY B 1 194 ? 13.117 -22.172 -14.578 1 95.19 194 GLY B CA 1
ATOM 4121 C C . GLY B 1 194 ? 11.82 -22.953 -14.602 1 95.19 194 GLY B C 1
ATOM 4122 O O . GLY B 1 194 ? 11.805 -24.141 -14.938 1 95.19 194 GLY B O 1
ATOM 4123 N N . LEU B 1 195 ? 10.734 -22.312 -14.289 1 95.81 195 LEU B N 1
ATOM 4124 C CA . LEU B 1 195 ? 9.43 -22.969 -14.289 1 95.81 195 LEU B CA 1
ATOM 4125 C C . LEU B 1 195 ? 8.594 -22.516 -15.484 1 95.81 195 LEU B C 1
ATOM 4127 O O . LEU B 1 195 ? 8.508 -21.328 -15.781 1 95.81 195 LEU B O 1
ATOM 4131 N N . GLN B 1 196 ? 8.023 -23.453 -16.172 1 96.69 196 GLN B N 1
ATOM 4132 C CA . GLN B 1 196 ? 7.227 -23.141 -17.359 1 96.69 196 GLN B CA 1
ATOM 4133 C C . GLN B 1 196 ? 5.805 -22.734 -16.969 1 96.69 196 GLN B C 1
ATOM 4135 O O . GLN B 1 196 ? 5.188 -23.359 -16.109 1 96.69 196 GLN B O 1
ATOM 4140 N N . PHE B 1 197 ? 5.301 -21.734 -17.703 1 97.69 197 PHE B N 1
ATOM 4141 C CA . PHE B 1 197 ? 3.947 -21.234 -17.484 1 97.69 197 PHE B CA 1
ATOM 4142 C C . PHE B 1 197 ? 3.162 -21.219 -18.781 1 97.69 197 PHE B C 1
ATOM 4144 O O . PHE B 1 197 ? 3.707 -20.891 -19.844 1 97.69 197 PHE B O 1
ATOM 4151 N N . VAL B 1 198 ? 1.916 -21.547 -18.641 1 97.25 198 VAL B N 1
ATOM 4152 C CA . VAL B 1 198 ? 0.941 -21.406 -19.719 1 97.25 198 VAL B CA 1
ATOM 4153 C C . VAL B 1 198 ? -0.067 -20.312 -19.359 1 97.25 198 VAL B C 1
ATOM 4155 O O . VAL B 1 198 ? -0.804 -20.453 -18.375 1 97.25 198 VAL B O 1
ATOM 4158 N N . PRO B 1 199 ? -0.042 -19.234 -20.172 1 98.25 199 PRO B N 1
ATOM 4159 C CA . PRO B 1 199 ? -1.064 -18.219 -19.891 1 98.25 199 PRO B CA 1
ATOM 4160 C C . PRO B 1 199 ? -2.482 -18.734 -20.141 1 98.25 199 PRO B C 1
ATOM 4162 O O . PRO B 1 199 ? -2.713 -19.469 -21.094 1 98.25 199 PRO B O 1
ATOM 4165 N N . LEU B 1 200 ? -3.379 -18.406 -19.25 1 95.88 200 LEU B N 1
ATOM 4166 C CA . LEU B 1 200 ? -4.793 -18.734 -19.375 1 95.88 200 LEU B CA 1
ATOM 4167 C C . LEU B 1 200 ? -5.648 -17.484 -19.422 1 95.88 200 LEU B C 1
ATOM 4169 O O . LEU B 1 200 ? -6.031 -16.938 -18.391 1 95.88 200 LEU B O 1
ATOM 4173 N N . PRO B 1 201 ? -5.953 -17.016 -20.672 1 96.88 201 PRO B N 1
ATOM 4174 C CA . PRO B 1 201 ? -6.816 -15.836 -20.75 1 96.88 201 PRO B CA 1
ATOM 4175 C C . PRO B 1 201 ? -8.211 -16.078 -20.172 1 96.88 201 PRO B C 1
ATOM 4177 O O . PRO B 1 201 ? -8.82 -17.109 -20.438 1 96.88 201 PRO B O 1
ATOM 4180 N N . VAL B 1 202 ? -8.672 -15.156 -19.328 1 91.19 202 VAL B N 1
ATOM 4181 C CA . VAL B 1 202 ? -10.016 -15.219 -18.766 1 91.19 202 VAL B CA 1
ATOM 4182 C C . VAL B 1 202 ? -10.648 -13.828 -18.797 1 91.19 202 VAL B C 1
ATOM 4184 O O . VAL B 1 202 ? -9.953 -12.812 -18.859 1 91.19 202 VAL B O 1
ATOM 4187 N N . MET B 1 203 ? -11.961 -13.836 -18.781 1 87.44 203 MET B N 1
ATOM 4188 C CA . MET B 1 203 ? -12.656 -12.555 -18.734 1 87.44 203 MET B CA 1
ATOM 4189 C C . MET B 1 203 ? -12.703 -12.008 -17.312 1 87.44 203 MET B C 1
ATOM 4191 O O . MET B 1 203 ? -12.945 -12.75 -16.359 1 87.44 203 MET B O 1
ATOM 4195 N N . HIS B 1 204 ? -12.375 -10.781 -17.125 1 87.19 204 HIS B N 1
ATOM 4196 C CA . HIS B 1 204 ? -12.484 -10.023 -15.883 1 87.19 204 HIS B CA 1
ATOM 4197 C C . HIS B 1 204 ? -13.391 -8.812 -16.062 1 87.19 204 HIS B C 1
ATOM 4199 O O . HIS B 1 204 ? -12.906 -7.703 -16.312 1 87.19 204 HIS B O 1
ATOM 4205 N N . GLY B 1 205 ? -14.57 -9 -15.805 1 76.81 205 GLY B N 1
ATOM 4206 C CA . GLY B 1 205 ? -15.594 -8.062 -16.234 1 76.81 205 GLY B CA 1
ATOM 4207 C C . GLY B 1 205 ? -16.141 -8.359 -17.609 1 76.81 205 GLY B C 1
ATOM 4208 O O . GLY B 1 205 ? -16.141 -9.516 -18.047 1 76.81 205 GLY B O 1
ATOM 4209 N N . GLU B 1 206 ? -16.688 -7.371 -18.297 1 78 206 GLU B N 1
ATOM 4210 C CA . GLU B 1 206 ? -17.375 -7.605 -19.562 1 78 206 GLU B CA 1
ATOM 4211 C C . GLU B 1 206 ? -16.391 -7.586 -20.734 1 78 206 GLU B C 1
ATOM 4213 O O . GLU B 1 206 ? -16.469 -8.438 -21.625 1 78 206 GLU B O 1
ATOM 4218 N N . ASP B 1 207 ? -15.539 -6.715 -20.672 1 83.69 207 ASP B N 1
ATOM 4219 C CA . ASP B 1 207 ? -14.758 -6.516 -21.891 1 83.69 207 ASP B CA 1
ATOM 4220 C C . ASP B 1 207 ? -13.266 -6.461 -21.578 1 83.69 207 ASP B C 1
ATOM 4222 O O . ASP B 1 207 ? -12.516 -5.73 -22.234 1 83.69 207 ASP B O 1
ATOM 4226 N N . TYR B 1 208 ? -12.922 -7.234 -20.578 1 88.12 208 TYR B N 1
ATOM 4227 C CA . TYR B 1 208 ? -11.523 -7.16 -20.172 1 88.12 208 TYR B CA 1
ATOM 4228 C C . TYR B 1 208 ? -10.953 -8.555 -19.938 1 88.12 208 TYR B C 1
ATOM 4230 O O . TYR B 1 208 ? -11.586 -9.391 -19.297 1 88.12 208 TYR B O 1
ATOM 4238 N N . VAL B 1 209 ? -9.789 -8.789 -20.609 1 93 209 VAL B N 1
ATOM 4239 C CA . VAL B 1 209 ? -9.141 -10.086 -20.469 1 93 209 VAL B CA 1
ATOM 4240 C C . VAL B 1 209 ? -7.996 -9.984 -19.469 1 93 209 VAL B C 1
ATOM 4242 O O . VAL B 1 209 ? -7.125 -9.125 -19.609 1 93 209 VAL B O 1
ATOM 4245 N N . SER B 1 210 ? -8.023 -10.727 -18.422 1 94.62 210 SER B N 1
ATOM 4246 C CA . SER B 1 210 ? -6.898 -10.938 -17.516 1 94.62 210 SER B CA 1
ATOM 4247 C C . SER B 1 210 ? -6.289 -12.32 -17.703 1 94.62 210 SER B C 1
ATOM 4249 O O . SER B 1 210 ? -6.82 -13.141 -18.453 1 94.62 210 SER B O 1
ATOM 4251 N N . LEU B 1 211 ? -5.156 -12.555 -17.078 1 97.5 211 LEU B N 1
ATOM 4252 C CA . LEU B 1 211 ? -4.504 -13.844 -17.266 1 97.5 211 LEU B CA 1
ATOM 4253 C C . LEU B 1 211 ? -4.512 -14.648 -15.961 1 97.5 211 LEU B C 1
ATOM 4255 O O . LEU B 1 211 ? -4.266 -14.094 -14.891 1 97.5 211 LEU B O 1
ATOM 4259 N N . GLY B 1 212 ? -4.934 -15.914 -16.062 1 95.62 212 GLY B N 1
ATOM 4260 C CA . GLY B 1 212 ? -4.473 -16.953 -15.164 1 95.62 212 GLY B CA 1
ATOM 4261 C C . GLY B 1 212 ? -3.254 -17.703 -15.68 1 95.62 212 GLY B C 1
ATOM 4262 O O . GLY B 1 212 ? -2.742 -17.391 -16.75 1 95.62 212 GLY B O 1
ATOM 4263 N N . PHE B 1 213 ? -2.816 -18.734 -14.867 1 96.19 213 PHE B N 1
ATOM 4264 C CA . PHE B 1 213 ? -1.618 -19.453 -15.297 1 96.19 213 PHE B CA 1
ATOM 4265 C C . PHE B 1 213 ? -1.712 -20.922 -14.93 1 96.19 213 PHE B C 1
ATOM 4267 O O . PHE B 1 213 ? -2.199 -21.281 -13.852 1 96.19 213 PHE B O 1
ATOM 4274 N N . LEU B 1 214 ? -1.327 -21.688 -15.859 1 93.19 214 LEU B N 1
ATOM 4275 C CA . LEU B 1 214 ? -1.087 -23.109 -15.648 1 93.19 214 LEU B CA 1
ATOM 4276 C C . LEU B 1 214 ? 0.404 -23.391 -15.5 1 93.19 214 LEU B C 1
ATOM 4278 O O . LEU B 1 214 ? 1.214 -22.906 -16.297 1 93.19 214 LEU B O 1
ATOM 4282 N N . PHE B 1 215 ? 0.802 -24.078 -14.398 1 92.56 215 PHE B N 1
ATOM 4283 C CA . PHE B 1 215 ? 2.217 -24.359 -14.188 1 92.56 215 PHE B CA 1
ATOM 4284 C C . PHE B 1 215 ? 2.4 -25.641 -13.367 1 92.56 215 PHE B C 1
ATOM 4286 O O . PHE B 1 215 ? 1.43 -26.203 -12.859 1 92.56 215 PHE B O 1
ATOM 4293 N N . GLY B 1 216 ? 3.674 -26.047 -13.391 1 87.38 216 GLY B N 1
ATOM 4294 C CA . GLY B 1 216 ? 4.055 -27.234 -12.633 1 87.38 216 GLY B CA 1
ATOM 4295 C C . GLY B 1 216 ? 4.797 -28.266 -13.469 1 87.38 216 GLY B C 1
ATOM 4296 O O . GLY B 1 216 ? 4.57 -28.375 -14.672 1 87.38 216 GLY B O 1
ATOM 4297 N N . SER B 1 217 ? 5.688 -28.922 -12.828 1 78.94 217 SER B N 1
ATOM 4298 C CA . SER B 1 217 ? 6.418 -30.016 -13.484 1 78.94 217 SER B CA 1
ATOM 4299 C C . SER B 1 217 ? 5.914 -31.375 -13.023 1 78.94 217 SER B C 1
ATOM 4301 O O . SER B 1 217 ? 5.516 -32.188 -13.852 1 78.94 217 SER B O 1
ATOM 4303 N N . LYS B 1 218 ? 5.789 -31.547 -11.797 1 75.56 218 LYS B N 1
ATOM 4304 C CA . LYS B 1 218 ? 5.312 -32.781 -11.219 1 75.56 218 LYS B CA 1
ATOM 4305 C C . LYS B 1 218 ? 3.811 -32.75 -10.953 1 75.56 218 LYS B C 1
ATOM 4307 O O . LYS B 1 218 ? 3.145 -33.781 -10.906 1 75.56 218 LYS B O 1
ATOM 4312 N N . SER B 1 219 ? 3.346 -31.562 -10.789 1 75.44 219 SER B N 1
ATOM 4313 C CA . SER B 1 219 ? 1.925 -31.297 -10.594 1 75.44 219 SER B CA 1
ATOM 4314 C C . SER B 1 219 ? 1.421 -30.234 -11.57 1 75.44 219 SER B C 1
ATOM 4316 O O . SER B 1 219 ? 2.162 -29.312 -11.938 1 75.44 219 SER B O 1
ATOM 4318 N N . ARG B 1 220 ? 0.208 -30.5 -11.945 1 82.75 220 ARG B N 1
ATOM 4319 C CA . ARG B 1 220 ? -0.433 -29.547 -12.844 1 82.75 220 ARG B CA 1
ATOM 4320 C C . ARG B 1 220 ? -1.356 -28.609 -12.078 1 82.75 220 ARG B C 1
ATOM 4322 O O . ARG B 1 220 ? -2.404 -29.031 -11.578 1 82.75 220 ARG B O 1
ATOM 4329 N N . ILE B 1 221 ? -0.981 -27.312 -12.016 1 82.88 221 ILE B N 1
ATOM 4330 C CA . ILE B 1 221 ? -1.687 -26.359 -11.164 1 82.88 221 ILE B CA 1
ATOM 4331 C C . ILE B 1 221 ? -2.215 -25.203 -12.008 1 82.88 221 ILE B C 1
ATOM 4333 O O . ILE B 1 221 ? -1.472 -24.609 -12.789 1 82.88 221 ILE B O 1
ATOM 4337 N N . ALA B 1 222 ? -3.48 -24.922 -11.906 1 86.25 222 ALA B N 1
ATOM 4338 C CA . ALA B 1 222 ? -4.07 -23.75 -12.539 1 86.25 222 ALA B CA 1
ATOM 4339 C C . ALA B 1 222 ? -4.402 -22.672 -11.5 1 86.25 222 ALA B C 1
ATOM 4341 O O . ALA B 1 222 ? -5.059 -22.969 -10.492 1 86.25 222 ALA B O 1
ATOM 4342 N N . TYR B 1 223 ? -3.881 -21.516 -11.711 1 87.5 223 TYR B N 1
ATOM 4343 C CA . TYR B 1 223 ? -4.121 -20.359 -10.852 1 87.5 223 TYR B CA 1
ATOM 4344 C C . TYR B 1 223 ? -4.891 -19.266 -11.586 1 87.5 223 TYR B C 1
ATOM 4346 O O . TYR B 1 223 ? -4.367 -18.656 -12.523 1 87.5 223 TYR B O 1
ATOM 4354 N N . ILE B 1 224 ? -6.121 -19.062 -11.18 1 87.31 224 ILE B N 1
ATOM 4355 C CA . ILE B 1 224 ? -6.992 -18.062 -11.781 1 87.31 224 ILE B CA 1
ATOM 4356 C C . ILE B 1 224 ? -7.598 -17.172 -10.688 1 87.31 224 ILE B C 1
ATOM 4358 O O . ILE B 1 224 ? -8.57 -17.562 -10.039 1 87.31 224 ILE B O 1
ATOM 4362 N N . SER B 1 225 ? -7.078 -15.945 -10.57 1 84.31 225 SER B N 1
ATOM 4363 C CA . SER B 1 225 ? -7.363 -15.133 -9.383 1 84.31 225 SER B CA 1
ATOM 4364 C C . SER B 1 225 ? -8.484 -14.141 -9.648 1 84.31 225 SER B C 1
ATOM 4366 O O . SER B 1 225 ? -9.109 -13.625 -8.719 1 84.31 225 SER B O 1
ATOM 4368 N N . ASP B 1 226 ? -8.742 -13.758 -10.898 1 81.88 226 ASP B N 1
ATOM 4369 C CA . ASP B 1 226 ? -9.773 -12.797 -11.281 1 81.88 226 ASP B CA 1
ATOM 4370 C C . ASP B 1 226 ? -10.516 -13.25 -12.531 1 81.88 226 ASP B C 1
ATOM 4372 O O . ASP B 1 226 ? -9.953 -13.25 -13.625 1 81.88 226 ASP B O 1
ATOM 4376 N N . VAL B 1 227 ? -11.75 -13.695 -12.312 1 79.56 227 VAL B N 1
ATOM 4377 C CA . VAL B 1 227 ? -12.461 -14.242 -13.461 1 79.56 227 VAL B CA 1
ATOM 4378 C C . VAL B 1 227 ? -13.961 -13.984 -13.32 1 79.56 227 VAL B C 1
ATOM 4380 O O . VAL B 1 227 ? -14.516 -14.109 -12.227 1 79.56 227 VAL B O 1
ATOM 4383 N N . SER B 1 228 ? -14.477 -13.516 -14.383 1 75.94 228 SER B N 1
ATOM 4384 C CA . SER B 1 228 ? -15.93 -13.43 -14.469 1 75.94 228 SER B CA 1
ATOM 4385 C C . SER B 1 228 ? -16.5 -14.516 -15.375 1 75.94 228 SER B C 1
ATOM 4387 O O . SER B 1 228 ? -17.609 -14.992 -15.172 1 75.94 228 SER B O 1
ATOM 4389 N N . ARG B 1 229 ? -15.68 -14.859 -16.406 1 78.44 229 ARG B N 1
ATOM 4390 C CA . ARG B 1 229 ? -16.094 -15.875 -17.375 1 78.44 229 ARG B CA 1
ATOM 4391 C C . ARG B 1 229 ? -14.875 -16.547 -18 1 78.44 229 ARG B C 1
ATOM 4393 O O . ARG B 1 229 ? -13.867 -15.898 -18.281 1 78.44 229 ARG B O 1
ATOM 4400 N N . PHE B 1 230 ? -15.109 -17.844 -18.312 1 81.94 230 PHE B N 1
ATOM 4401 C CA . PHE B 1 230 ? -14.07 -18.609 -19 1 81.94 230 PHE B CA 1
ATOM 4402 C C . PHE B 1 230 ? -14.352 -18.672 -20.5 1 81.94 230 PHE B C 1
ATOM 4404 O O . PHE B 1 230 ? -15.383 -19.188 -20.922 1 81.94 230 PHE B O 1
ATOM 4411 N N . PRO B 1 231 ? -13.461 -18.172 -21.234 1 87.25 231 PRO B N 1
ATOM 4412 C CA . PRO B 1 231 ? -13.578 -18.5 -22.656 1 87.25 231 PRO B CA 1
ATOM 4413 C C . PRO B 1 231 ? -13.43 -19.984 -22.938 1 87.25 231 PRO B C 1
ATOM 4415 O O . PRO B 1 231 ? -12.797 -20.703 -22.156 1 87.25 231 PRO B O 1
ATOM 4418 N N . SER B 1 232 ? -13.906 -20.422 -24.047 1 84.69 232 SER B N 1
ATOM 4419 C CA . SER B 1 232 ? -13.953 -21.828 -24.375 1 84.69 232 SER B CA 1
ATOM 4420 C C . SER B 1 232 ? -12.555 -22.438 -24.453 1 84.69 232 SER B C 1
ATOM 4422 O O . SER B 1 232 ? -12.336 -23.578 -24.031 1 84.69 232 SER B O 1
ATOM 4424 N N . ASN B 1 233 ? -11.695 -21.719 -24.969 1 89.5 233 ASN B N 1
ATOM 4425 C CA . ASN B 1 233 ? -10.328 -22.219 -25.094 1 89.5 233 ASN B CA 1
ATOM 4426 C C . ASN B 1 233 ? -9.68 -22.453 -23.734 1 89.5 233 ASN B C 1
ATOM 4428 O O . ASN B 1 233 ? -9.023 -23.484 -23.531 1 89.5 233 ASN B O 1
ATOM 4432 N N . THR B 1 234 ? -9.875 -21.516 -22.859 1 89.19 234 THR B N 1
ATOM 4433 C CA . THR B 1 234 ? -9.312 -21.672 -21.531 1 89.19 234 THR B CA 1
ATOM 4434 C C . THR B 1 234 ? -9.969 -22.859 -20.797 1 89.19 234 THR B C 1
ATOM 4436 O O . THR B 1 234 ? -9.281 -23.641 -20.141 1 89.19 234 THR B O 1
ATOM 4439 N N . GLU B 1 235 ? -11.227 -22.953 -20.984 1 82 235 GLU B N 1
ATOM 4440 C CA . GLU B 1 235 ? -11.953 -24.078 -20.375 1 82 235 GLU B CA 1
ATOM 4441 C C . GLU B 1 235 ? -11.398 -25.406 -20.875 1 82 235 GLU B C 1
ATOM 4443 O O . GLU B 1 235 ? -11.219 -26.344 -20.078 1 82 235 GLU B O 1
ATOM 4448 N N . HIS B 1 236 ? -11.164 -25.453 -22.078 1 84.06 236 HIS B N 1
ATOM 4449 C CA . HIS B 1 236 ? -10.648 -26.672 -22.688 1 84.06 236 HIS B CA 1
ATOM 4450 C C . HIS B 1 236 ? -9.281 -27.047 -22.109 1 84.06 236 HIS B C 1
ATOM 4452 O O . HIS B 1 236 ? -9.047 -28.203 -21.75 1 84.06 236 HIS B O 1
ATOM 4458 N N . VAL B 1 237 ? -8.477 -26.078 -21.969 1 87.56 237 VAL B N 1
ATOM 4459 C CA . VAL B 1 237 ? -7.102 -26.297 -21.531 1 87.56 237 VAL B CA 1
ATOM 4460 C C . VAL B 1 237 ? -7.09 -26.797 -20.078 1 87.56 237 VAL B C 1
ATOM 4462 O O . VAL B 1 237 ? -6.27 -27.656 -19.719 1 87.56 237 VAL B O 1
ATOM 4465 N N . ILE B 1 238 ? -8.008 -26.312 -19.312 1 80.94 238 ILE B N 1
ATOM 4466 C CA . ILE B 1 238 ? -7.941 -26.656 -17.891 1 80.94 238 ILE B CA 1
ATOM 4467 C C . ILE B 1 238 ? -8.891 -27.812 -17.594 1 80.94 238 ILE B C 1
ATOM 4469 O O . ILE B 1 238 ? -9.047 -28.219 -16.453 1 80.94 238 ILE B O 1
ATOM 4473 N N . SER B 1 239 ? -9.477 -28.328 -18.656 1 75.38 239 SER B N 1
ATOM 4474 C CA . SER B 1 239 ? -10.367 -29.469 -18.469 1 75.38 239 SER B CA 1
ATOM 4475 C C . SER B 1 239 ? -9.617 -30.781 -18.609 1 75.38 239 SER B C 1
ATOM 4477 O O . SER B 1 239 ? -8.602 -30.859 -19.312 1 75.38 239 SER B O 1
ATOM 4479 N N . LYS B 1 240 ? -10.156 -31.797 -17.984 1 74 240 LYS B N 1
ATOM 4480 C CA . LYS B 1 240 ? -9.562 -33.125 -18.078 1 74 240 LYS B CA 1
ATOM 4481 C C . LYS B 1 240 ? -9.523 -33.625 -19.516 1 74 240 LYS B C 1
ATOM 4483 O O . LYS B 1 240 ? -8.539 -34.219 -19.953 1 74 240 LYS B O 1
ATOM 4488 N N . THR B 1 241 ? -10.625 -33.375 -20.156 1 73.5 241 THR B N 1
ATOM 4489 C CA . THR B 1 241 ? -10.758 -33.875 -21.531 1 73.5 241 THR B CA 1
ATOM 4490 C C . THR B 1 241 ? -9.906 -33.031 -22.484 1 73.5 241 THR B C 1
ATOM 4492 O O . THR B 1 241 ? -9.586 -33.5 -23.594 1 73.5 241 THR B O 1
ATOM 4495 N N . GLY B 1 242 ? -9.625 -31.938 -22.062 1 80.81 242 GLY B N 1
ATOM 4496 C CA . GLY B 1 242 ? -8.789 -31.078 -22.891 1 80.81 242 GLY B CA 1
ATOM 4497 C C . GLY B 1 242 ? -7.312 -31.172 -22.547 1 80.81 242 GLY B C 1
ATOM 4498 O O . GLY B 1 242 ? -6.613 -32.062 -23.047 1 80.81 242 GLY B O 1
ATOM 4499 N N . GLY B 1 243 ? -6.898 -30.422 -21.641 1 78.38 243 GLY B N 1
ATOM 4500 C CA . GLY B 1 243 ? -5.488 -30.312 -21.312 1 78.38 243 GLY B CA 1
ATOM 4501 C C . GLY B 1 243 ? -5.023 -31.375 -20.328 1 78.38 243 GLY B C 1
ATOM 4502 O O . GLY B 1 243 ? -3.826 -31.5 -20.078 1 78.38 243 GLY B O 1
ATOM 4503 N N . GLY B 1 244 ? -5.938 -32.188 -19.828 1 76.5 244 GLY B N 1
ATOM 4504 C CA . GLY B 1 244 ? -5.562 -33.219 -18.891 1 76.5 244 GLY B CA 1
ATOM 4505 C C . GLY B 1 244 ? -5.973 -32.906 -17.453 1 76.5 244 GLY B C 1
ATOM 4506 O O . GLY B 1 244 ? -6.387 -31.781 -17.156 1 76.5 244 GLY B O 1
ATOM 4507 N N . GLN B 1 245 ? -5.719 -33.844 -16.625 1 72.38 245 GLN B N 1
ATOM 4508 C CA . GLN B 1 245 ? -6.152 -33.75 -15.234 1 72.38 245 GLN B CA 1
ATOM 4509 C C . GLN B 1 245 ? -5.289 -32.75 -14.469 1 72.38 245 GLN B C 1
ATOM 4511 O O . GLN B 1 245 ? -4.059 -32.812 -14.5 1 72.38 245 GLN B O 1
ATOM 4516 N N . LEU B 1 246 ? -5.992 -31.766 -13.82 1 75.62 246 LEU B N 1
ATOM 4517 C CA . LEU B 1 246 ? -5.305 -30.844 -12.922 1 75.62 246 LEU B CA 1
ATOM 4518 C C . LEU B 1 246 ? -5.086 -31.484 -11.555 1 75.62 246 LEU B C 1
ATOM 4520 O O . LEU B 1 246 ? -5.949 -32.219 -11.055 1 75.62 246 LEU B O 1
ATOM 4524 N N . ASP B 1 247 ? -3.941 -31.25 -10.992 1 72.12 247 ASP B N 1
ATOM 4525 C CA . ASP B 1 247 ? -3.713 -31.641 -9.602 1 72.12 247 ASP B CA 1
ATOM 4526 C C . ASP B 1 247 ? -4.285 -30.609 -8.641 1 72.12 247 ASP B C 1
ATOM 4528 O O . ASP B 1 247 ? -4.723 -30.953 -7.539 1 72.12 247 ASP B O 1
ATOM 4532 N N . LEU B 1 248 ? -4.297 -29.312 -9.055 1 74.81 248 LEU B N 1
ATOM 4533 C CA . LEU B 1 248 ? -4.785 -28.234 -8.211 1 74.81 248 LEU B CA 1
ATOM 4534 C C . LEU B 1 248 ? -5.328 -27.078 -9.062 1 74.81 248 LEU B C 1
ATOM 4536 O O . LEU B 1 248 ? -4.676 -26.641 -10.008 1 74.81 248 LEU B O 1
ATOM 4540 N N . LEU B 1 249 ? -6.629 -26.672 -8.75 1 76.62 249 LEU B N 1
ATOM 4541 C CA . LEU B 1 249 ? -7.23 -25.469 -9.336 1 76.62 249 LEU B CA 1
ATOM 4542 C C . LEU B 1 249 ? -7.457 -24.406 -8.273 1 76.62 249 LEU B C 1
ATOM 4544 O O . LEU B 1 249 ? -8.188 -24.625 -7.305 1 76.62 249 LEU B O 1
ATOM 4548 N N . ILE B 1 250 ? -6.762 -23.328 -8.414 1 77.75 250 ILE B N 1
ATOM 4549 C CA . ILE B 1 250 ? -6.938 -22.188 -7.531 1 77.75 250 ILE B CA 1
ATOM 4550 C C . ILE B 1 250 ? -7.781 -21.125 -8.234 1 77.75 250 ILE B C 1
ATOM 4552 O O . ILE B 1 250 ? -7.379 -20.578 -9.266 1 77.75 250 ILE B O 1
ATOM 4556 N N . LEU B 1 251 ? -8.992 -20.781 -7.617 1 75.56 251 LEU B N 1
ATOM 4557 C CA . LEU B 1 251 ? -9.945 -19.906 -8.281 1 75.56 251 LEU B CA 1
ATOM 4558 C C . LEU B 1 251 ? -10.508 -18.891 -7.309 1 75.56 251 LEU B C 1
ATOM 4560 O O . LEU B 1 251 ? -10.734 -19.188 -6.137 1 75.56 251 LEU B O 1
ATOM 4564 N N . ASP B 1 252 ? -10.672 -17.578 -7.848 1 70.62 252 ASP B N 1
ATOM 4565 C CA . ASP B 1 252 ? -11.297 -16.547 -7.031 1 70.62 252 ASP B CA 1
ATOM 4566 C C . ASP B 1 252 ? -12.805 -16.766 -6.926 1 70.62 252 ASP B C 1
ATOM 4568 O O . ASP B 1 252 ? -13.43 -17.281 -7.859 1 70.62 252 ASP B O 1
ATOM 4572 N N . THR B 1 253 ? -13.406 -16.547 -5.727 1 58.38 253 THR B N 1
ATOM 4573 C CA . THR B 1 253 ? -14.859 -16.578 -5.555 1 58.38 253 THR B CA 1
ATOM 4574 C C . THR B 1 253 ? -15.328 -15.375 -4.746 1 58.38 253 THR B C 1
ATOM 4576 O O . THR B 1 253 ? -14.906 -15.188 -3.602 1 58.38 253 THR B O 1
ATOM 4579 N N . LEU B 1 254 ? -15.758 -14.273 -5.391 1 52.09 254 LEU B N 1
ATOM 4580 C CA . LEU B 1 254 ? -16.125 -13.055 -4.684 1 52.09 254 LEU B CA 1
ATOM 4581 C C . LEU B 1 254 ? -17.531 -13.156 -4.113 1 52.09 254 LEU B C 1
ATOM 4583 O O . LEU B 1 254 ? -17.781 -12.766 -2.971 1 52.09 254 LEU B O 1
ATOM 4587 N N . TYR B 1 255 ? -18.672 -13.266 -4.996 1 45.38 255 TYR B N 1
ATOM 4588 C CA . TYR B 1 255 ? -20.031 -13.039 -4.539 1 45.38 255 TYR B CA 1
ATOM 4589 C C . TYR B 1 255 ? -20.703 -14.352 -4.133 1 45.38 255 TYR B C 1
ATOM 4591 O O . TYR B 1 255 ? -20.375 -15.414 -4.672 1 45.38 255 TYR B O 1
ATOM 4599 N N . LYS B 1 256 ? -21.438 -14.266 -2.883 1 40.34 256 LYS B N 1
ATOM 4600 C CA . LYS B 1 256 ? -22.25 -15.375 -2.398 1 40.34 256 LYS B CA 1
ATOM 4601 C C . LYS B 1 256 ? -22.906 -16.125 -3.557 1 40.34 256 LYS B C 1
ATOM 4603 O O . LYS B 1 256 ? -22.953 -15.609 -4.68 1 40.34 256 LYS B O 1
ATOM 4608 N N . VAL B 1 257 ? -23.891 -16.922 -3.092 1 36.72 257 VAL B N 1
ATOM 4609 C CA . VAL B 1 257 ? -24.625 -18.109 -3.547 1 36.72 257 VAL B CA 1
ATOM 4610 C C . VAL B 1 257 ? -25.359 -17.797 -4.852 1 36.72 257 VAL B C 1
ATOM 4612 O O . VAL B 1 257 ? -25.625 -18.703 -5.645 1 36.72 257 VAL B O 1
ATOM 4615 N N . SER B 1 258 ? -26.156 -16.734 -4.828 1 36.34 258 SER B N 1
ATOM 4616 C CA . SER B 1 258 ? -27.062 -17.031 -5.934 1 36.34 258 SER B CA 1
ATOM 4617 C C . SER B 1 258 ? -26.312 -17.203 -7.242 1 36.34 258 SER B C 1
ATOM 4619 O O . SER B 1 258 ? -26.594 -18.125 -8.016 1 36.34 258 SER B O 1
ATOM 4621 N N . SER B 1 259 ? -25.516 -16.281 -7.473 1 34.19 259 SER B N 1
ATOM 4622 C CA . SER B 1 259 ? -24.797 -16.312 -8.742 1 34.19 259 SER B CA 1
ATOM 4623 C C . SER B 1 259 ? -23.531 -17.172 -8.625 1 34.19 259 SER B C 1
ATOM 4625 O O . SER B 1 259 ? -22.703 -17.172 -9.539 1 34.19 259 SER B O 1
ATOM 4627 N N . PHE B 1 260 ? -23.047 -17.453 -7.504 1 37.16 260 PHE B N 1
ATOM 4628 C CA . PHE B 1 260 ? -22.094 -18.531 -7.312 1 37.16 260 PHE B CA 1
ATOM 4629 C C . PHE B 1 260 ? -22.344 -19.656 -8.305 1 37.16 260 PHE B C 1
ATOM 4631 O O . PHE B 1 260 ? -21.391 -20.297 -8.781 1 37.16 260 PHE B O 1
ATOM 4638 N N . LEU B 1 261 ? -23.578 -19.75 -8.484 1 36.16 261 LEU B N 1
ATOM 4639 C CA . LEU B 1 261 ? -24.062 -20.656 -9.508 1 36.16 261 LEU B CA 1
ATOM 4640 C C . LEU B 1 261 ? -23.438 -20.344 -10.859 1 36.16 261 LEU B C 1
ATOM 4642 O O . LEU B 1 261 ? -23.234 -21.25 -11.68 1 36.16 261 LEU B O 1
ATOM 4646 N N . LEU B 1 262 ? -23.312 -19.109 -11.008 1 36.25 262 LEU B N 1
ATOM 4647 C CA . LEU B 1 262 ? -22.719 -18.812 -12.305 1 36.25 262 LEU B CA 1
ATOM 4648 C C . LEU B 1 262 ? -21.266 -19.25 -12.352 1 36.25 262 LEU B C 1
ATOM 4650 O O . LEU B 1 262 ? -20.812 -19.828 -13.352 1 36.25 262 LEU B O 1
ATOM 4654 N N . CYS B 1 263 ? -20.469 -18.812 -11.281 1 38.59 263 CYS B N 1
ATOM 4655 C CA . CYS B 1 263 ? -19.141 -19.422 -11.25 1 38.59 263 CYS B CA 1
ATOM 4656 C C . CYS B 1 263 ? -19.219 -20.922 -11.023 1 38.59 263 CYS B C 1
ATOM 4658 O O . CYS B 1 263 ? -18.406 -21.688 -11.547 1 38.59 263 CYS B O 1
ATOM 4660 N N . LEU B 1 264 ? -20.25 -21.297 -10.227 1 41.06 264 LEU B N 1
ATOM 4661 C CA . LEU B 1 264 ? -20.547 -22.719 -10 1 41.06 264 LEU B CA 1
ATOM 4662 C C . LEU B 1 264 ? -20.859 -23.422 -11.312 1 41.06 264 LEU B C 1
ATOM 4664 O O . LEU B 1 264 ? -20.516 -24.594 -11.492 1 41.06 264 LEU B O 1
ATOM 4668 N N . GLY B 1 265 ? -21.672 -22.688 -12.047 1 40.31 265 GLY B N 1
ATOM 4669 C CA . GLY B 1 265 ? -21.859 -23.344 -13.328 1 40.31 265 GLY B CA 1
ATOM 4670 C C . GLY B 1 265 ? -20.547 -23.766 -13.969 1 40.31 265 GLY B C 1
ATOM 4671 O O . GLY B 1 265 ? -20.422 -24.891 -14.469 1 40.31 265 GLY B O 1
ATOM 4672 N N . CYS B 1 266 ? -19.703 -22.828 -13.953 1 40.44 266 CYS B N 1
ATOM 4673 C CA . CYS B 1 266 ? -18.391 -23.234 -14.414 1 40.44 266 CYS B CA 1
ATOM 4674 C C . CYS B 1 266 ? -17.797 -24.281 -13.477 1 40.44 266 CYS B C 1
ATOM 4676 O O . CYS B 1 266 ? -17.188 -25.25 -13.93 1 40.44 266 CYS B O 1
ATOM 4678 N N . LEU B 1 267 ? -17.953 -23.922 -12.133 1 44.38 267 LEU B N 1
ATOM 4679 C CA . LEU B 1 267 ? -17.484 -24.922 -11.188 1 44.38 267 LEU B CA 1
ATOM 4680 C C . LEU B 1 267 ? -18.234 -26.234 -11.359 1 44.38 267 LEU B C 1
ATOM 4682 O O . LEU B 1 267 ? -17.625 -27.312 -11.312 1 44.38 267 LEU B O 1
ATOM 4686 N N . ILE B 1 268 ? -19.547 -26.062 -11.438 1 42.72 268 ILE B N 1
ATOM 4687 C CA . ILE B 1 268 ? -20.328 -27.266 -11.688 1 42.72 268 ILE B CA 1
ATOM 4688 C C . ILE B 1 268 ? -19.859 -27.922 -12.984 1 42.72 268 ILE B C 1
ATOM 4690 O O . ILE B 1 268 ? -19.688 -29.141 -13.047 1 42.72 268 ILE B O 1
ATOM 4694 N N . SER B 1 269 ? -19.859 -27.078 -13.977 1 40.47 269 SER B N 1
ATOM 4695 C CA . SER B 1 269 ? -19.375 -27.672 -15.219 1 40.47 269 SER B CA 1
ATOM 4696 C C . SER B 1 269 ? -17.969 -28.25 -15.039 1 40.47 269 SER B C 1
ATOM 4698 O O . SER B 1 269 ? -17.609 -29.234 -15.68 1 40.47 269 SER B O 1
ATOM 4700 N N . VAL B 1 270 ? -17.203 -27.453 -14.328 1 41.44 270 VAL B N 1
ATOM 4701 C CA . VAL B 1 270 ? -15.875 -27.969 -14.039 1 41.44 270 VAL B CA 1
ATOM 4702 C C . VAL B 1 270 ? -15.984 -29.141 -13.07 1 41.44 270 VAL B C 1
ATOM 4704 O O . VAL B 1 270 ? -15.258 -30.141 -13.203 1 41.44 270 VAL B O 1
ATOM 4707 N N . LEU B 1 271 ? -16.859 -28.891 -12.016 1 42.88 271 LEU B N 1
ATOM 4708 C CA . LEU B 1 271 ? -17 -29.938 -11.008 1 42.88 271 LEU B CA 1
ATOM 4709 C C . LEU B 1 271 ? -17.922 -31.047 -11.5 1 42.88 271 LEU B C 1
ATOM 4711 O O . LEU B 1 271 ? -17.812 -32.188 -11.055 1 42.88 271 LEU B O 1
ATOM 4715 N N . SER B 1 272 ? -19.094 -30.672 -11.891 1 37.53 272 SER B N 1
ATOM 4716 C CA . SER B 1 272 ? -20.016 -31.734 -12.289 1 37.53 272 SER B CA 1
ATOM 4717 C C . SER B 1 272 ? -19.328 -32.75 -13.211 1 37.53 272 SER B C 1
ATOM 4719 O O . SER B 1 272 ? -19.922 -33.75 -13.586 1 37.53 272 SER B O 1
ATOM 4721 N N . VAL B 1 273 ? -18.516 -32.312 -14.07 1 35.34 273 VAL B N 1
ATOM 4722 C CA . VAL B 1 273 ? -18.109 -33.406 -14.945 1 35.34 273 VAL B CA 1
ATOM 4723 C C . VAL B 1 273 ? -17.328 -34.469 -14.148 1 35.34 273 VAL B C 1
ATOM 4725 O O . VAL B 1 273 ? -16.547 -34.125 -13.258 1 35.34 273 VAL B O 1
ATOM 4728 N N . ASP B 1 274 ? -17.75 -35.75 -14.086 1 36.97 274 ASP B N 1
ATOM 4729 C CA . ASP B 1 274 ? -17.078 -37 -13.781 1 36.97 274 ASP B CA 1
ATOM 4730 C C . ASP B 1 274 ? -15.555 -36.844 -13.867 1 36.97 274 ASP B C 1
ATOM 4732 O O . ASP B 1 274 ? -14.812 -37.781 -13.578 1 36.97 274 ASP B O 1
ATOM 4736 N N . THR B 1 275 ? -15.102 -35.969 -14.617 1 34.81 275 THR B N 1
ATOM 4737 C CA . THR B 1 275 ? -13.672 -36.094 -14.867 1 34.81 275 THR B CA 1
ATOM 4738 C C . THR B 1 275 ? -12.867 -35.438 -13.742 1 34.81 275 THR B C 1
ATOM 4740 O O . THR B 1 275 ? -11.766 -35.875 -13.422 1 34.81 275 THR B O 1
ATOM 4743 N N . PHE B 1 276 ? -13.023 -34.031 -13.555 1 36.31 276 PHE B N 1
ATOM 4744 C CA . PHE B 1 276 ? -11.93 -33.281 -12.953 1 36.31 276 PHE B CA 1
ATOM 4745 C C . PHE B 1 276 ? -12 -33.344 -11.43 1 36.31 276 PHE B C 1
ATOM 4747 O O . PHE B 1 276 ? -13.039 -33.031 -10.836 1 36.31 276 PHE B O 1
ATOM 4754 N N . THR B 1 277 ? -11.477 -34.344 -10.805 1 36.47 277 THR B N 1
ATOM 4755 C CA . THR B 1 277 ? -11.398 -34.281 -9.352 1 36.47 277 THR B CA 1
ATOM 4756 C C . THR B 1 277 ? -10.531 -33.125 -8.898 1 36.47 277 THR B C 1
ATOM 4758 O O . THR B 1 277 ? -9.312 -33.25 -8.805 1 36.47 277 THR B O 1
ATOM 4761 N N . PRO B 1 278 ? -10.664 -31.875 -9.492 1 39.03 278 PRO B N 1
ATOM 4762 C CA . PRO B 1 278 ? -9.672 -30.891 -9.047 1 39.03 278 PRO B CA 1
ATOM 4763 C C . PRO B 1 278 ? -9.82 -30.531 -7.566 1 39.03 278 PRO B C 1
ATOM 4765 O O . PRO B 1 278 ? -10.906 -30.656 -7.004 1 39.03 278 PRO B O 1
ATOM 4768 N N . ILE B 1 279 ? -8.844 -30.812 -6.766 1 39.62 279 ILE B N 1
ATOM 4769 C CA . ILE B 1 279 ? -8.711 -30.219 -5.434 1 39.62 279 ILE B CA 1
ATOM 4770 C C . ILE B 1 279 ? -8.828 -28.703 -5.523 1 39.62 279 ILE B C 1
ATOM 4772 O O . ILE B 1 279 ? -8.164 -28.078 -6.344 1 39.62 279 ILE B O 1
ATOM 4776 N N . PHE B 1 280 ? -10.156 -28.062 -5.297 1 40.59 280 PHE B N 1
ATOM 4777 C CA . PHE B 1 280 ? -10.508 -26.656 -5.512 1 40.59 280 PHE B CA 1
ATOM 4778 C C . PHE B 1 280 ? -10.109 -25.812 -4.309 1 40.59 280 PHE B C 1
ATOM 4780 O O . PHE B 1 280 ? -10.273 -26.234 -3.164 1 40.59 280 PHE B O 1
ATOM 4787 N N . TYR B 1 281 ? -9.047 -25.094 -4.41 1 41.19 281 TYR B N 1
ATOM 4788 C CA . TYR B 1 281 ? -8.82 -24.062 -3.4 1 41.19 281 TYR B CA 1
ATOM 4789 C C . TYR B 1 281 ? -9.484 -22.75 -3.801 1 41.19 281 TYR B C 1
ATOM 4791 O O . TYR B 1 281 ? -9.398 -22.328 -4.957 1 41.19 281 TYR B O 1
ATOM 4799 N N . MET B 1 282 ? -10.797 -22.406 -3.186 1 40.69 282 MET B N 1
ATOM 4800 C CA . MET B 1 282 ? -11.523 -21.172 -3.514 1 40.69 282 MET B CA 1
ATOM 4801 C C . MET B 1 282 ? -10.977 -19.984 -2.721 1 40.69 282 MET B C 1
ATOM 4803 O O . MET B 1 282 ? -10.852 -20.062 -1.498 1 40.69 282 MET B O 1
ATOM 4807 N N . LEU B 1 283 ? -10.375 -19.125 -3.391 1 39.72 283 LEU B N 1
ATOM 4808 C CA . LEU B 1 283 ? -10.039 -17.812 -2.861 1 39.72 283 LEU B CA 1
ATOM 4809 C C . LEU B 1 283 ? -11.289 -16.969 -2.652 1 39.72 283 LEU B C 1
ATOM 4811 O O . LEU B 1 283 ? -12.078 -16.781 -3.58 1 39.72 283 LEU B O 1
ATOM 4815 N N . VAL B 1 284 ? -12.023 -16.953 -1.457 1 36.38 284 VAL B N 1
ATOM 4816 C CA . VAL B 1 284 ? -13.273 -16.25 -1.181 1 36.38 284 VAL B CA 1
ATOM 4817 C C . VAL B 1 284 ? -13 -14.781 -0.911 1 36.38 284 VAL B C 1
ATOM 4819 O O . VAL B 1 284 ? -12.266 -14.438 0.019 1 36.38 284 VAL B O 1
ATOM 4822 N N . GLN B 1 285 ? -13.031 -13.992 -1.946 1 35.31 285 GLN B N 1
ATOM 4823 C CA . GLN B 1 285 ? -12.953 -12.547 -1.779 1 35.31 285 GLN B CA 1
ATOM 4824 C C . GLN B 1 285 ? -14.273 -11.977 -1.286 1 35.31 285 GLN B C 1
ATOM 4826 O O . GLN B 1 285 ? -15.281 -12 -2.006 1 35.31 285 GLN B O 1
ATOM 4831 N N . TRP B 1 286 ? -14.703 -11.953 -0.066 1 33.12 286 TRP B N 1
ATOM 4832 C CA . TRP B 1 286 ? -16.047 -11.484 0.302 1 33.12 286 TRP B CA 1
ATOM 4833 C C . TRP B 1 286 ? -16.125 -9.969 0.249 1 33.12 286 TRP B C 1
ATOM 4835 O O . TRP B 1 286 ? -17.188 -9.383 0.481 1 33.12 286 TRP B O 1
ATOM 4845 N N . TYR B 1 287 ? -15.75 -9.219 -0.725 1 32.47 287 TYR B N 1
ATOM 4846 C CA . TYR B 1 287 ? -15.836 -7.836 -0.273 1 32.47 287 TYR B CA 1
ATOM 4847 C C . TYR B 1 287 ? -17.266 -7.316 -0.392 1 32.47 287 TYR B C 1
ATOM 4849 O O . TYR B 1 287 ? -17.766 -6.633 0.506 1 32.47 287 TYR B O 1
ATOM 4857 N N . GLN B 1 288 ? -17.922 -7.199 -1.419 1 31.59 288 GLN B N 1
ATOM 4858 C CA . GLN B 1 288 ? -18.359 -5.891 -1.91 1 31.59 288 GLN B CA 1
ATOM 4859 C C . GLN B 1 288 ? -19.609 -5.418 -1.188 1 31.59 288 GLN B C 1
ATOM 4861 O O . GLN B 1 288 ? -20.578 -6.168 -1.065 1 31.59 288 GLN B O 1
ATOM 4866 N N . ARG B 1 289 ? -19.594 -4.27 -0.427 1 33.12 289 ARG B N 1
ATOM 4867 C CA . ARG B 1 289 ? -20.734 -3.514 0.056 1 33.12 289 ARG B CA 1
ATOM 4868 C C . ARG B 1 289 ? -21.672 -3.15 -1.09 1 33.12 289 ARG B C 1
ATOM 4870 O O . ARG B 1 289 ? -21.375 -2.25 -1.88 1 33.12 289 ARG B O 1
ATOM 4877 N N . ASN B 1 290 ? -22.234 -3.918 -1.913 1 31.34 290 ASN B N 1
ATOM 4878 C CA . ASN B 1 290 ? -23.281 -3.242 -2.662 1 31.34 290 ASN B CA 1
ATOM 4879 C C . ASN B 1 290 ? -24.266 -2.545 -1.732 1 31.34 290 ASN B C 1
ATOM 4881 O O . ASN B 1 290 ? -24.734 -3.137 -0.756 1 31.34 290 ASN B O 1
ATOM 4885 N N . ASN B 1 291 ? -24.328 -1.269 -1.569 1 32.19 291 ASN B N 1
ATOM 4886 C CA . ASN B 1 291 ? -25.422 -0.478 -1.002 1 32.19 291 ASN B CA 1
ATOM 4887 C C . ASN B 1 291 ? -26.781 -1.073 -1.346 1 32.19 291 ASN B C 1
ATOM 4889 O O . ASN B 1 291 ? -27.812 -0.572 -0.896 1 32.19 291 ASN B O 1
ATOM 4893 N N . ALA B 1 292 ? -27.281 -1.476 -2.523 1 29.55 292 ALA B N 1
ATOM 4894 C CA . ALA B 1 292 ? -28.719 -1.699 -2.42 1 29.55 292 ALA B CA 1
ATOM 4895 C C . ALA B 1 292 ? -29.047 -2.566 -1.211 1 29.55 292 ALA B C 1
ATOM 4897 O O . ALA B 1 292 ? -29.719 -2.115 -0.282 1 29.55 292 ALA B O 1
ATOM 4898 N N . SER B 1 293 ? -29.828 -3.844 -1.335 1 28.17 293 SER B N 1
ATOM 4899 C CA . SER B 1 293 ? -30.141 -4.711 -0.208 1 28.17 293 SER B CA 1
ATOM 4900 C C . SER B 1 293 ? -28.875 -5.227 0.473 1 28.17 293 SER B C 1
ATOM 4902 O O . SER B 1 293 ? -28.328 -6.25 0.07 1 28.17 293 SER B O 1
ATOM 4904 N N . MET B 1 294 ? -27.891 -4.621 0.566 1 30.92 294 MET B N 1
ATOM 4905 C CA . MET B 1 294 ? -26.781 -5.023 1.433 1 30.92 294 MET B CA 1
ATOM 4906 C C . MET B 1 294 ? -27.281 -5.297 2.85 1 30.92 294 MET B C 1
ATOM 4908 O O . MET B 1 294 ? -27.547 -4.363 3.605 1 30.92 294 MET B O 1
ATOM 4912 N N . ASP B 1 295 ? -28.078 -6.188 3.043 1 27.88 295 ASP B N 1
ATOM 4913 C CA . ASP B 1 295 ? -28.172 -6.719 4.398 1 27.88 295 ASP B CA 1
ATOM 4914 C C . ASP B 1 295 ? -26.797 -6.812 5.047 1 27.88 295 ASP B C 1
ATOM 4916 O O . ASP B 1 295 ? -25.906 -7.48 4.527 1 27.88 295 ASP B O 1
ATOM 4920 N N . ARG B 1 296 ? -26.266 -5.68 5.605 1 29.94 296 ARG B N 1
ATOM 4921 C CA . ARG B 1 296 ? -25.141 -5.625 6.535 1 29.94 296 ARG B CA 1
ATOM 4922 C C . ARG B 1 296 ? -24.844 -7.004 7.117 1 29.94 296 ARG B C 1
ATOM 4924 O O . ARG B 1 296 ? -23.797 -7.211 7.746 1 29.94 296 ARG B O 1
ATOM 4931 N N . ASN B 1 297 ? -25.844 -7.766 7.305 1 26.91 297 ASN B N 1
ATOM 4932 C CA . ASN B 1 297 ? -25.812 -9.047 8.008 1 26.91 297 ASN B CA 1
ATOM 4933 C C . ASN B 1 297 ? -25.047 -10.102 7.215 1 26.91 297 ASN B C 1
ATOM 4935 O O . ASN B 1 297 ? -24.859 -11.219 7.691 1 26.91 297 ASN B O 1
ATOM 4939 N N . SER B 1 298 ? -25.141 -9.945 5.953 1 28.59 298 SER B N 1
ATOM 4940 C CA . SER B 1 298 ? -24.75 -11.211 5.348 1 28.59 298 SER B CA 1
ATOM 4941 C C . SER B 1 298 ? -23.234 -11.336 5.273 1 28.59 298 SER B C 1
ATOM 4943 O O . SER B 1 298 ? -22.656 -11.344 4.184 1 28.59 298 SER B O 1
ATOM 4945 N N . HIS B 1 299 ? -22.469 -10.398 5.816 1 30.75 299 HIS B N 1
ATOM 4946 C CA . HIS B 1 299 ? -21.125 -10.898 6.012 1 30.75 299 HIS B CA 1
ATOM 4947 C C . HIS B 1 299 ? -21.125 -12.297 6.617 1 30.75 299 HIS B C 1
ATOM 4949 O O . HIS B 1 299 ? -21.047 -12.453 7.836 1 30.75 299 HIS B O 1
ATOM 4955 N N . ASN B 1 300 ? -22.188 -13.016 6.41 1 27.88 300 ASN B N 1
ATOM 4956 C CA . ASN B 1 300 ? -22.125 -14.352 7 1 27.88 300 ASN B CA 1
ATOM 4957 C C . ASN B 1 300 ? -20.734 -14.953 6.855 1 27.88 300 ASN B C 1
ATOM 4959 O O . ASN B 1 300 ? -20.094 -14.82 5.809 1 27.88 300 ASN B O 1
ATOM 4963 N N . GLU B 1 301 ? -20.156 -15.023 7.961 1 29.83 301 GLU B N 1
ATOM 4964 C CA . GLU B 1 301 ? -19 -15.812 8.391 1 29.83 301 GLU B CA 1
ATOM 4965 C C . GLU B 1 301 ? -18.922 -17.141 7.633 1 29.83 301 GLU B C 1
ATOM 4967 O O . GLU B 1 301 ? -19.578 -18.109 8.016 1 29.83 301 GLU B O 1
ATOM 4972 N N . TYR B 1 302 ? -19.547 -17.297 6.535 1 27.94 302 TYR B N 1
ATOM 4973 C CA . TYR B 1 302 ? -19.172 -18.703 6.383 1 27.94 302 TYR B CA 1
ATOM 4974 C C . TYR B 1 302 ? -17.672 -18.891 6.578 1 27.94 302 TYR B C 1
ATOM 4976 O O . TYR B 1 302 ? -16.875 -18.156 6 1 27.94 302 TYR B O 1
ATOM 4984 N N . ASP B 1 303 ? -17.406 -19.031 7.871 1 28.05 303 ASP B N 1
ATOM 4985 C CA . ASP B 1 303 ? -16.188 -19.75 8.195 1 28.05 303 ASP B CA 1
ATOM 4986 C C . ASP B 1 303 ? -15.797 -20.703 7.066 1 28.05 303 ASP B C 1
ATOM 4988 O O . ASP B 1 303 ? -16.359 -21.781 6.938 1 28.05 303 ASP B O 1
ATOM 4992 N N . LEU B 1 304 ? -15.953 -20.234 6.027 1 29.06 304 LEU B N 1
ATOM 4993 C CA . LEU B 1 304 ? -15.43 -21.203 5.066 1 29.06 304 LEU B CA 1
ATOM 4994 C C . LEU B 1 304 ? -14.141 -21.844 5.582 1 29.06 304 LEU B C 1
ATOM 4996 O O . LEU B 1 304 ? -13.047 -21.469 5.148 1 29.06 304 LEU B O 1
ATOM 5000 N N . THR B 1 305 ? -13.906 -21.75 7.016 1 27.88 305 THR B N 1
ATOM 5001 C CA . THR B 1 305 ? -12.914 -22.734 7.43 1 27.88 305 THR B CA 1
ATOM 5002 C C . THR B 1 305 ? -13.039 -24.016 6.602 1 27.88 305 THR B C 1
ATOM 5004 O O . THR B 1 305 ? -12.172 -24.312 5.781 1 27.88 305 THR B O 1
ATOM 5007 N N . TYR B 1 306 ? -13.219 -25.109 7.695 1 26.62 306 TYR B N 1
ATOM 5008 C CA . TYR B 1 306 ? -13.281 -26.547 7.488 1 26.62 306 TYR B CA 1
ATOM 5009 C C . TYR B 1 306 ? -14.57 -26.938 6.777 1 26.62 306 TYR B C 1
ATOM 5011 O O . TYR B 1 306 ? -15.641 -27 7.398 1 26.62 306 TYR B O 1
ATOM 5019 N N . LEU B 1 307 ? -15.156 -26.172 5.977 1 28.19 307 LEU B N 1
ATOM 5020 C CA . LEU B 1 307 ? -16.141 -27.109 5.469 1 28.19 307 LEU B CA 1
ATOM 5021 C C . LEU B 1 307 ? -15.594 -28.547 5.488 1 28.19 307 LEU B C 1
ATOM 5023 O O . LEU B 1 307 ? -14.453 -28.781 5.078 1 28.19 307 LEU B O 1
ATOM 5027 N N . SER B 1 308 ? -16 -29.141 6.512 1 26.78 308 SER B N 1
ATOM 5028 C CA . SER B 1 308 ? -15.789 -30.594 6.469 1 26.78 308 SER B CA 1
ATOM 5029 C C . SER B 1 308 ? -15.938 -31.125 5.051 1 26.78 308 SER B C 1
ATOM 5031 O O . SER B 1 308 ? -16.969 -30.938 4.414 1 26.78 308 SER B O 1
ATOM 5033 N N . LEU B 1 309 ? -14.953 -31.031 4.344 1 27.97 309 LEU B N 1
ATOM 5034 C CA . LEU B 1 309 ? -14.758 -31.984 3.248 1 27.97 309 LEU B CA 1
ATOM 5035 C C . LEU B 1 309 ? -15.547 -33.25 3.486 1 27.97 309 LEU B C 1
ATOM 5037 O O . LEU B 1 309 ? -15.461 -34.188 2.693 1 27.97 309 LEU B O 1
ATOM 5041 N N . GLU B 1 310 ? -16.219 -33.438 4.586 1 28.5 310 GLU B N 1
ATOM 5042 C CA . GLU B 1 310 ? -16.938 -34.719 4.527 1 28.5 310 GLU B CA 1
ATOM 5043 C C . GLU B 1 310 ? -17.969 -34.719 3.396 1 28.5 310 GLU B C 1
ATOM 5045 O O . GLU B 1 310 ? -18.062 -35.688 2.637 1 28.5 310 GLU B O 1
ATOM 5050 N N . ASP B 1 311 ? -19.109 -34.094 3.553 1 27.36 311 ASP B N 1
ATOM 5051 C CA . ASP B 1 311 ? -20.188 -34.375 2.609 1 27.36 311 ASP B CA 1
ATOM 5052 C C . ASP B 1 311 ? -19.969 -33.625 1.29 1 27.36 311 ASP B C 1
ATOM 5054 O O . ASP B 1 311 ? -20.75 -33.781 0.349 1 27.36 311 ASP B O 1
ATOM 5058 N N . ALA B 1 312 ? -19.641 -32.625 1.241 1 27.83 312 ALA B N 1
ATOM 5059 C CA . ALA B 1 312 ? -19.469 -31.984 -0.058 1 27.83 312 ALA B CA 1
ATOM 5060 C C . ALA B 1 312 ? -18.375 -32.688 -0.874 1 27.83 312 ALA B C 1
ATOM 5062 O O . ALA B 1 312 ? -18.578 -33 -2.051 1 27.83 312 ALA B O 1
ATOM 5063 N N . ILE B 1 313 ? -17.125 -32.469 -1.389 1 28.11 313 ILE B N 1
ATOM 5064 C CA . ILE B 1 313 ? -16.625 -33.562 -2.244 1 28.11 313 ILE B CA 1
ATOM 5065 C C . ILE B 1 313 ? -16.438 -34.812 -1.423 1 28.11 313 ILE B C 1
ATOM 5067 O O . ILE B 1 313 ? -15.945 -34.781 -0.291 1 28.11 313 ILE B O 1
ATOM 5071 N N . SER B 1 314 ? -16.844 -35.906 -1.259 1 29.14 314 SER B N 1
ATOM 5072 C CA . SER B 1 314 ? -15.859 -36.969 -1.27 1 29.14 314 SER B CA 1
ATOM 5073 C C . SER B 1 314 ? -14.5 -36.469 -1.744 1 29.14 314 SER B C 1
ATOM 5075 O O . SER B 1 314 ? -13.469 -36.812 -1.164 1 29.14 314 SER B O 1
ATOM 5077 N N . ARG B 1 315 ? -13.938 -36.125 -3.203 1 29.28 315 ARG B N 1
ATOM 5078 C CA . ARG B 1 315 ? -12.625 -35.906 -3.805 1 29.28 315 ARG B CA 1
ATOM 5079 C C . ARG B 1 315 ? -12.297 -34.438 -3.865 1 29.28 315 ARG B C 1
ATOM 5081 O O . ARG B 1 315 ? -11.25 -34.031 -4.375 1 29.28 315 ARG B O 1
ATOM 5088 N N . VAL B 1 316 ? -13.109 -33.406 -4.219 1 30.77 316 VAL B N 1
ATOM 5089 C CA . VAL B 1 316 ? -12.805 -32 -4.422 1 30.77 316 VAL B CA 1
ATOM 5090 C C . VAL B 1 316 ? -12.453 -31.359 -3.082 1 30.77 316 VAL B C 1
ATOM 5092 O O . VAL B 1 316 ? -13.242 -31.406 -2.137 1 30.77 316 VAL B O 1
ATOM 5095 N N . TYR B 1 317 ? -11.188 -31.422 -2.715 1 31.59 317 TYR B N 1
ATOM 5096 C CA . TYR B 1 317 ? -10.68 -30.719 -1.544 1 31.59 317 TYR B CA 1
ATOM 5097 C C . TYR B 1 317 ? -10.758 -29.203 -1.738 1 31.59 317 TYR B C 1
ATOM 5099 O O . TYR B 1 317 ? -10.234 -28.672 -2.719 1 31.59 317 TYR B O 1
ATOM 5107 N N . LEU B 1 318 ? -12.07 -28.656 -1.633 1 33.56 318 LEU B N 1
ATOM 5108 C CA . LEU B 1 318 ? -12.125 -27.203 -1.539 1 33.56 318 LEU B CA 1
ATOM 5109 C C . LEU B 1 318 ? -11.336 -26.703 -0.333 1 33.56 318 LEU B C 1
ATOM 5111 O O . LEU B 1 318 ? -11.609 -27.094 0.801 1 33.56 318 LEU B O 1
ATOM 5115 N N . VAL B 1 319 ? -9.992 -26.641 -0.585 1 34.53 319 VAL B N 1
ATOM 5116 C CA . VAL B 1 319 ? -9.219 -26.016 0.484 1 34.53 319 VAL B CA 1
ATOM 5117 C C . VAL B 1 319 ? -9.406 -24.5 0.443 1 34.53 319 VAL B C 1
ATOM 5119 O O . VAL B 1 319 ? -9.211 -23.875 -0.601 1 34.53 319 VAL B O 1
ATOM 5122 N N . VAL B 1 320 ? -10.352 -24.016 1.201 1 33.31 320 VAL B N 1
ATOM 5123 C CA . VAL B 1 320 ? -10.398 -22.562 1.385 1 33.31 320 VAL B CA 1
ATOM 5124 C C . VAL B 1 320 ? -9.164 -22.109 2.16 1 33.31 320 VAL B C 1
ATOM 5126 O O . VAL B 1 320 ? -8.906 -22.578 3.266 1 33.31 320 VAL B O 1
ATOM 5129 N N . VAL B 1 321 ? -8.047 -21.703 1.498 1 31.09 321 VAL B N 1
ATOM 5130 C CA . VAL B 1 321 ? -6.82 -21.203 2.105 1 31.09 321 VAL B CA 1
ATOM 5131 C C . VAL B 1 321 ? -7.074 -19.812 2.711 1 31.09 321 VAL B C 1
ATOM 5133 O O . VAL B 1 321 ? -7.715 -18.969 2.09 1 31.09 321 VAL B O 1
ATOM 5136 N N . ARG B 1 322 ? -7.234 -19.75 4.125 1 29.06 322 ARG B N 1
ATOM 5137 C CA . ARG B 1 322 ? -7.211 -18.469 4.828 1 29.06 322 ARG B CA 1
ATOM 5138 C C . ARG B 1 322 ? -5.781 -18.047 5.156 1 29.06 322 ARG B C 1
ATOM 5140 O O . ARG B 1 322 ? -4.906 -18.891 5.332 1 29.06 322 ARG B O 1
ATOM 5147 N N . ASN B 1 323 ? -5.332 -16.828 4.762 1 26.89 323 ASN B N 1
ATOM 5148 C CA . AS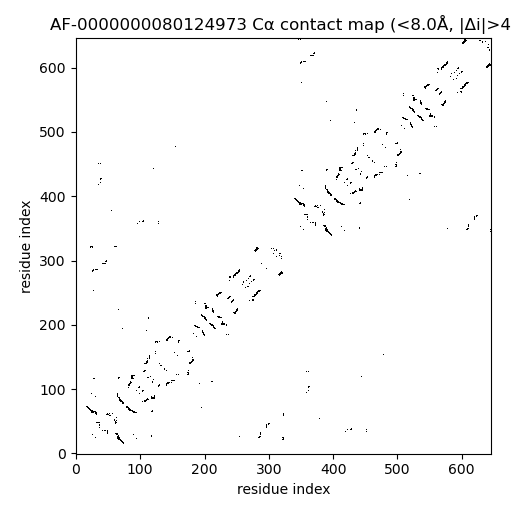N B 1 323 ? -4.035 -16.359 5.242 1 26.89 323 ASN B CA 1
ATOM 5149 C C . ASN B 1 323 ? -3.854 -16.641 6.73 1 26.89 323 ASN B C 1
ATOM 5151 O O . ASN B 1 323 ? -4.758 -16.391 7.527 1 26.89 323 ASN B O 1
#